Protein AF-0000000073392911 (afdb_homodimer)

Nearest PDB structures (foldseek):
  5hsm-assembly1_A-2  TM=7.368E-01  e=5.075E-03  Mycobacterium tuberculosis H37Rv
  8tji-assembly1_A  TM=3.023E-01  e=5.542E-05  uncultured bacterium
  8eju-assembly1_A  TM=2.745E-01  e=2.847E-04  Pseudomonas putida KT2440
  8bif-assembly2_C  TM=3.156E-01  e=2.470E-03  Photorhabdus laumondii subsp. laumondii TTO1
  8bif-assembly2_D-2  TM=3.054E-01  e=4.452E-03  Photorhabdus laumondii subsp. laumondii TTO1

InterPro domains:
  IPR013561 Methanogenesis regulatory protein FilR1, middle domain [PF08350] (137-263)
  IPR036388 Winged helix-like DNA-binding domain superfamily [G3DSA:1.10.10.10] (1-85)
  IPR036390 Winged helix DNA-binding domain superfamily [SSF46785] (24-96)

Secondary structure (DSSP, 8-state):
-HHHHHHHHHHHHHHHHHHHT-HHHHHHHHHTSSS-EEHHHHHHHHT--HHHHHHHHHHHHHTTSEEEETTEEEE-HHHHHHHHHHHHHHHHHHHHHHTHHHHHHB--TTS-HHHHTTGGGGTT-EEEE--SS-TTHHHHHHHHHHTT-SEEEEE--S--HHHHHHHHHHHHTT---EEEEEEETTTHHHHHHSHHHIIIIIT-TTEEEEEESSPP-EEEEE-SS-EEEEEBBTTS-B--SEEEEE-SHHHHHHHHHHHHHHHHHHHH-/-HHHHHHHHHHHHHHHHHHHH-HHHHHHHHHTSSS-EEHHHHHHHHT--HHHHHHHHHHHHHTTSEEEETTEEEE-HHHHHHHHHHHHHHHHHHHHHHTHHHHHHB--TTS-HHHHTTGGGGTT-EEEE--SS-TTHHHHHHHHHHTT-SEEEEE--S--HHHHHHHHHHHHTT---EEEEEEETTTHHHHHHSHHHIIIIIT-TTEEEEEESSPP-EEEEE-SS-EEEEEBBTTS-B--SEEEEE-SHHHHHHHHHHHHHHHHHHHH-

Organism: Methanobrevibacter smithii (strain ATCC 35061 / DSM 861 / OCM 144 / PS) (NCBI:txid420247)

Solvent-accessible surface area (backbone atoms only — not comparable to full-atom values): 27903 Å² total; per-residue (Å²): 109,72,62,57,55,49,51,55,50,53,62,50,37,53,64,53,31,63,49,58,57,33,67,62,47,44,51,51,46,62,67,24,65,87,41,68,38,32,67,66,58,48,29,65,74,65,69,47,59,64,67,60,53,50,50,41,50,50,54,34,36,75,69,51,26,32,43,73,59,91,69,27,36,32,55,30,41,49,24,45,48,50,44,51,40,49,50,46,48,40,36,28,48,47,22,46,59,75,41,38,67,63,46,48,56,26,49,59,84,71,53,54,66,72,54,58,62,43,39,36,38,36,52,75,44,44,73,40,63,34,40,94,90,38,66,53,44,22,53,50,51,49,54,64,68,55,69,80,30,44,41,41,40,33,33,47,47,62,84,47,66,71,61,51,51,54,53,45,48,34,42,73,69,66,44,36,63,35,38,38,38,38,35,17,65,85,38,50,60,60,43,57,68,35,66,69,44,25,56,63,42,71,68,24,90,50,34,45,75,44,76,27,82,62,83,51,61,45,37,36,38,37,44,82,62,29,20,37,40,29,43,21,29,71,87,66,48,77,40,72,42,44,33,37,36,16,64,45,73,47,21,35,51,47,45,50,51,53,51,50,50,60,60,53,56,49,72,74,105,111,73,62,54,55,49,50,55,49,53,61,48,36,55,65,52,32,64,48,58,56,33,68,62,46,44,50,51,46,62,67,24,65,89,40,69,41,32,68,66,58,48,28,66,73,65,69,46,58,64,67,60,52,50,51,39,48,50,53,35,35,75,69,53,26,33,44,73,59,92,71,28,34,32,55,31,41,48,23,44,48,50,44,51,40,49,50,47,49,41,36,28,49,48,21,46,58,76,41,38,68,65,46,47,54,26,48,60,84,73,54,55,65,71,54,58,63,42,39,34,38,37,55,73,44,45,74,40,64,34,39,94,92,38,65,52,44,20,54,50,50,50,52,64,68,56,69,82,27,44,42,40,39,35,34,46,46,60,84,47,66,69,62,50,50,54,53,46,49,34,42,73,69,66,44,37,64,36,38,38,37,38,34,18,64,84,38,51,60,58,44,58,67,34,66,68,45,26,56,62,42,70,69,23,92,49,33,46,79,44,76,28,82,61,82,51,58,46,36,36,38,37,45,83,61,29,22,36,40,29,43,22,28,71,86,66,48,76,40,72,40,44,32,38,36,16,66,44,72,46,20,35,51,46,46,49,52,53,50,51,51,60,61,52,57,50,72,75,106

Structure (mmCIF, N/CA/C/O backbone):
data_AF-0000000073392911-model_v1
#
loop_
_entity.id
_entity.type
_entity.pdbx_description
1 polymer 'Predicted transcriptional regulator'
#
loop_
_atom_site.group_PDB
_atom_site.id
_atom_site.type_symbol
_atom_site.label_atom_id
_atom_site.label_alt_id
_atom_site.label_comp_id
_atom_site.label_asym_id
_atom_site.label_entity_id
_atom_site.label_seq_id
_atom_site.pdbx_PDB_ins_code
_atom_site.Cartn_x
_atom_site.Cartn_y
_atom_site.Cartn_z
_atom_site.occupancy
_atom_site.B_iso_or_equiv
_atom_site.auth_seq_id
_atom_site.auth_comp_id
_atom_site.auth_asym_id
_atom_site.auth_atom_id
_atom_site.pdbx_PDB_model_num
ATOM 1 N N . MET A 1 1 ? -11.375 10.391 -20.156 1 33.12 1 MET A N 1
ATOM 2 C CA . MET A 1 1 ? -10.57 9.336 -19.531 1 33.12 1 MET A CA 1
ATOM 3 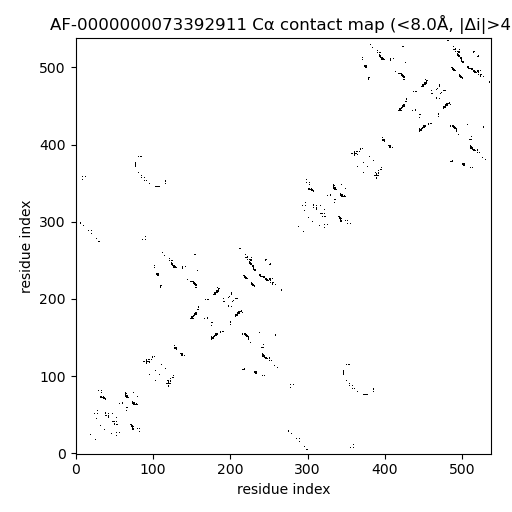C C . MET A 1 1 ? -10.961 9.133 -18.078 1 33.12 1 MET A C 1
ATOM 5 O O . MET A 1 1 ? -11.156 8 -17.641 1 33.12 1 MET A O 1
ATOM 9 N N . ALA A 1 2 ? -11.18 10.367 -17.312 1 42.66 2 ALA A N 1
ATOM 10 C CA . ALA A 1 2 ? -11.633 10.328 -15.93 1 42.66 2 ALA A CA 1
ATOM 11 C C . ALA A 1 2 ? -13.039 9.742 -15.828 1 42.66 2 ALA A C 1
ATOM 13 O O . ALA A 1 2 ? -13.328 8.945 -14.93 1 42.66 2 ALA A O 1
ATOM 14 N N . THR A 1 3 ? -13.812 10 -16.828 1 46.5 3 THR A N 1
ATOM 15 C CA . THR A 1 3 ? -15.203 9.562 -16.844 1 46.5 3 THR A CA 1
ATOM 16 C C . THR A 1 3 ? -15.289 8.047 -17 1 46.5 3 THR A C 1
ATOM 18 O O . THR A 1 3 ? -16.094 7.395 -16.328 1 46.5 3 THR A O 1
ATOM 21 N N . LYS A 1 4 ? -14.562 7.477 -17.938 1 48.09 4 LYS A N 1
ATOM 22 C CA . LYS A 1 4 ? -14.57 6.035 -18.156 1 48.09 4 LYS A CA 1
ATOM 23 C C . LYS A 1 4 ? -14.039 5.285 -16.938 1 48.09 4 LYS A C 1
ATOM 25 O O . LYS A 1 4 ? -14.602 4.262 -16.547 1 48.09 4 LYS A O 1
ATOM 30 N N . ILE A 1 5 ? -13.023 5.793 -16.375 1 50.44 5 ILE A N 1
ATOM 31 C CA . ILE A 1 5 ? -12.445 5.191 -15.18 1 50.44 5 ILE A CA 1
ATOM 32 C C . ILE A 1 5 ? -13.477 5.207 -14.055 1 50.44 5 ILE A C 1
ATOM 34 O O . ILE A 1 5 ? -13.617 4.223 -13.328 1 50.44 5 ILE A O 1
ATOM 38 N N . LYS A 1 6 ? -14.258 6.23 -14.219 1 57.25 6 LYS A N 1
ATOM 39 C CA . LYS A 1 6 ? -15.305 6.387 -13.211 1 57.25 6 LYS A CA 1
ATOM 40 C C . LYS A 1 6 ? -16.438 5.383 -13.422 1 57.25 6 LYS A C 1
ATOM 42 O O . LYS A 1 6 ? -16.938 4.789 -12.469 1 57.25 6 LYS A O 1
ATOM 47 N N . ASN A 1 7 ? -16.734 5.074 -14.695 1 57.34 7 ASN A N 1
ATOM 48 C CA . ASN A 1 7 ? -17.797 4.113 -14.992 1 57.34 7 ASN A CA 1
ATOM 49 C C . ASN A 1 7 ? -17.359 2.682 -14.703 1 57.34 7 ASN A C 1
ATOM 51 O O . ASN A 1 7 ? -18.125 1.884 -14.172 1 57.34 7 ASN A O 1
ATOM 55 N N . ASP A 1 8 ? -16.141 2.391 -15.062 1 62.16 8 ASP A N 1
ATOM 56 C CA . ASP A 1 8 ? -15.594 1.062 -14.797 1 62.16 8 ASP A CA 1
ATOM 57 C C . ASP A 1 8 ? -15.508 0.795 -13.297 1 62.16 8 ASP A C 1
ATOM 59 O O . ASP A 1 8 ? -15.836 -0.3 -12.828 1 62.16 8 ASP A O 1
ATOM 63 N N . LEU A 1 9 ? -15.195 1.855 -12.609 1 65.94 9 LEU A N 1
ATOM 64 C CA . LEU A 1 9 ? -15.109 1.722 -11.156 1 65.94 9 LEU A CA 1
ATOM 65 C C . LEU A 1 9 ? -16.484 1.44 -10.555 1 65.94 9 LEU A C 1
ATOM 67 O O . LEU A 1 9 ? -16.609 0.607 -9.656 1 65.94 9 LEU A O 1
ATOM 71 N N . LYS A 1 10 ? -17.438 1.955 -11.234 1 64.69 10 LYS A N 1
ATOM 72 C CA . LYS A 1 10 ? -18.797 1.815 -10.734 1 64.69 10 LYS A CA 1
ATOM 73 C C . LYS A 1 10 ? -19.312 0.392 -10.93 1 64.69 10 LYS A C 1
ATOM 75 O O . LYS A 1 10 ? -19.969 -0.168 -10.039 1 64.69 10 LYS A O 1
ATOM 80 N N . GLU A 1 11 ? -18.984 -0.206 -12.07 1 67.56 11 GLU A N 1
ATOM 81 C CA . GLU A 1 11 ? -19.406 -1.572 -12.352 1 67.56 11 GLU A CA 1
ATOM 82 C C . GLU A 1 11 ? -18.688 -2.572 -11.453 1 67.56 11 GLU A C 1
ATOM 84 O O . GLU A 1 11 ? -19.312 -3.51 -10.938 1 67.56 11 GLU A O 1
ATOM 89 N N . GLU A 1 12 ? -17.5 -2.309 -11.172 1 69.88 12 GLU A N 1
ATOM 90 C CA . GLU A 1 12 ? -16.719 -3.217 -10.336 1 69.88 12 GLU A CA 1
ATOM 91 C C . GLU A 1 12 ? -17.125 -3.111 -8.867 1 69.88 12 GLU A C 1
ATOM 93 O O . GLU A 1 12 ? -17.109 -4.105 -8.141 1 69.88 12 GLU A O 1
ATOM 98 N N . TYR A 1 13 ? -17.656 -2.004 -8.633 1 73.5 13 TYR A N 1
ATOM 99 C CA . TYR A 1 13 ? -18.078 -1.787 -7.25 1 73.5 13 TYR A CA 1
ATOM 100 C C . TYR A 1 13 ? -19.266 -2.672 -6.895 1 73.5 13 TYR A C 1
ATOM 102 O O . TYR A 1 13 ? -19.391 -3.115 -5.75 1 73.5 13 TYR A O 1
ATOM 110 N N . GLN A 1 14 ? -19.969 -3.068 -7.871 1 73.38 14 GLN A N 1
ATOM 111 C CA . GLN A 1 14 ? -21.141 -3.885 -7.582 1 73.38 14 GLN A CA 1
ATOM 112 C C . GLN A 1 14 ? -20.75 -5.238 -7.004 1 73.38 14 GLN A C 1
ATOM 114 O O . GLN A 1 14 ? -21.406 -5.75 -6.094 1 73.38 14 GLN A O 1
ATOM 119 N N . GLY A 1 15 ? -19.719 -5.789 -7.453 1 70.44 15 GLY A N 1
ATOM 120 C CA . GLY A 1 15 ? -19.234 -7.051 -6.918 1 70.44 15 GLY A CA 1
ATOM 121 C C . GLY A 1 15 ? -18.75 -6.945 -5.484 1 70.44 15 GLY A C 1
ATOM 122 O O . GLY A 1 15 ? -19.078 -7.789 -4.648 1 70.44 15 GLY A O 1
ATOM 123 N N . ILE A 1 16 ? -18.109 -5.902 -5.223 1 75.12 16 ILE A N 1
ATOM 124 C CA . ILE A 1 16 ? -17.562 -5.719 -3.885 1 75.12 16 ILE A CA 1
ATOM 125 C C . ILE A 1 16 ? -18.688 -5.363 -2.912 1 75.12 16 ILE A C 1
ATOM 127 O O . ILE A 1 16 ? -18.672 -5.781 -1.753 1 75.12 16 ILE A O 1
ATOM 131 N N . LYS A 1 17 ? -19.562 -4.711 -3.461 1 77.88 17 LYS A N 1
ATOM 132 C CA . LYS A 1 17 ? -20.688 -4.27 -2.641 1 77.88 17 LYS A CA 1
ATOM 133 C C . LYS A 1 17 ? -21.453 -5.457 -2.066 1 77.88 17 LYS A C 1
ATOM 135 O O . LYS A 1 17 ? -21.844 -5.445 -0.898 1 77.88 17 LYS A O 1
ATOM 140 N N . TYR A 1 18 ? -21.625 -6.422 -2.879 1 76 18 TYR A N 1
ATOM 141 C CA . TYR A 1 18 ? -22.375 -7.602 -2.447 1 76 18 TYR A CA 1
ATOM 142 C C . TYR A 1 18 ? -21.719 -8.242 -1.227 1 76 18 TYR A C 1
ATOM 144 O O . TYR A 1 18 ? -22.406 -8.695 -0.31 1 76 18 TYR A O 1
ATOM 152 N N . ILE A 1 19 ? -20.5 -8.203 -1.227 1 75.44 19 ILE A N 1
ATOM 153 C CA . ILE A 1 19 ? -19.766 -8.852 -0.139 1 75.44 19 ILE A CA 1
ATOM 154 C C . ILE A 1 19 ? -19.766 -7.938 1.086 1 75.44 19 ILE A C 1
ATOM 156 O O . ILE A 1 19 ? -19.984 -8.391 2.209 1 75.44 19 ILE A O 1
ATOM 160 N N . LEU A 1 20 ? -19.594 -6.68 0.823 1 76.69 20 LEU A N 1
ATOM 161 C CA . LEU A 1 20 ? -19.375 -5.75 1.924 1 76.69 20 LEU A CA 1
ATOM 162 C C . LEU A 1 20 ? -20.688 -5.367 2.59 1 76.69 20 LEU A C 1
ATOM 164 O O . LEU A 1 20 ? -20.703 -4.898 3.732 1 76.69 20 LEU A O 1
ATOM 168 N N . THR A 1 21 ? -21.781 -5.695 1.99 1 78.38 21 THR A N 1
ATOM 169 C CA . THR A 1 21 ? -23.062 -5.273 2.523 1 78.38 21 THR A CA 1
ATOM 170 C C . THR A 1 21 ? -23.578 -6.27 3.561 1 78.38 21 THR A C 1
ATOM 172 O O . THR A 1 21 ? -24.422 -5.93 4.391 1 78.38 21 THR A O 1
ATOM 175 N N . SER A 1 22 ? -23.078 -7.465 3.512 1 82.12 22 SER A N 1
ATOM 176 C CA . SER A 1 22 ? -23.516 -8.469 4.473 1 82.12 22 SER A CA 1
ATOM 177 C C . SER A 1 22 ? -22.578 -8.539 5.672 1 82.12 22 SER A C 1
ATOM 179 O O . SER A 1 22 ? -21.406 -8.906 5.523 1 82.12 22 SER A O 1
ATOM 181 N N . THR A 1 23 ? -23.156 -8.273 6.824 1 83.94 23 THR A N 1
ATOM 182 C CA . THR A 1 23 ? -22.391 -8.383 8.055 1 83.94 23 THR A CA 1
ATOM 183 C C . THR A 1 23 ? -21.953 -9.828 8.305 1 83.94 23 THR A C 1
ATOM 185 O O . THR A 1 23 ? -20.828 -10.078 8.734 1 83.94 23 THR A O 1
ATOM 188 N N . MET A 1 24 ? -22.875 -10.68 7.945 1 87.69 24 MET A N 1
ATOM 189 C CA . MET A 1 24 ? -22.594 -12.094 8.18 1 87.69 24 MET A CA 1
ATOM 190 C C . MET A 1 24 ? -21.469 -12.578 7.285 1 87.69 24 MET A C 1
ATOM 192 O O . MET A 1 24 ? -20.516 -13.219 7.762 1 87.69 24 MET A O 1
ATOM 196 N N . ARG A 1 25 ? -21.469 -12.305 6.016 1 89.69 25 ARG A N 1
ATOM 197 C CA . ARG A 1 25 ? -20.422 -12.719 5.086 1 89.69 25 ARG A CA 1
ATOM 198 C C . ARG A 1 25 ? -19.062 -12.164 5.504 1 89.69 25 ARG A C 1
ATOM 200 O O . ARG A 1 25 ? -18.062 -12.875 5.496 1 89.69 25 ARG A O 1
ATOM 207 N N . THR A 1 26 ? -19.125 -10.961 5.922 1 88.75 26 THR A N 1
ATOM 208 C CA . THR A 1 26 ? -17.891 -10.312 6.328 1 88.75 26 THR A CA 1
ATOM 209 C C . THR A 1 26 ? -17.328 -10.961 7.59 1 88.75 26 THR A C 1
ATOM 211 O O . THR A 1 26 ? -16.125 -11.242 7.664 1 88.75 26 THR A O 1
ATOM 214 N N . LYS A 1 27 ? -18.203 -11.211 8.539 1 90.38 27 LYS A N 1
ATOM 215 C CA . LYS A 1 27 ? -17.766 -11.828 9.781 1 90.38 27 LYS A CA 1
ATOM 216 C C . LYS A 1 27 ? -17.188 -13.219 9.531 1 90.38 27 LYS A C 1
ATOM 218 O O . LYS A 1 27 ? -16.203 -13.617 10.148 1 90.38 27 LYS A O 1
ATOM 223 N N . LEU A 1 28 ? -17.797 -13.922 8.648 1 94.56 28 LEU A N 1
ATOM 224 C CA . LEU A 1 28 ? -17.344 -15.266 8.32 1 94.56 28 LEU A CA 1
ATOM 225 C C . LEU A 1 28 ? -15.945 -15.219 7.688 1 94.56 28 LEU A C 1
ATOM 227 O O . LEU A 1 28 ? -15.062 -15.977 8.078 1 94.56 28 LEU A O 1
ATOM 231 N N . LEU A 1 29 ? -15.773 -14.305 6.738 1 93.75 29 LEU A N 1
ATOM 232 C CA . LEU A 1 29 ? -14.484 -14.156 6.074 1 93.75 29 LEU A CA 1
ATOM 233 C C . LEU A 1 29 ? -13.391 -13.812 7.078 1 93.75 29 LEU A C 1
ATOM 235 O O . LEU A 1 29 ? -12.32 -14.422 7.062 1 93.75 29 LEU A O 1
ATOM 239 N N . LEU A 1 30 ? -13.719 -12.93 7.973 1 92.12 30 LEU A N 1
ATOM 240 C CA . LEU A 1 30 ? -12.75 -12.5 8.969 1 92.12 30 LEU A CA 1
ATOM 241 C C . LEU A 1 30 ? -12.438 -13.625 9.945 1 92.12 30 LEU A C 1
ATOM 243 O O . LEU A 1 30 ? -11.297 -13.781 10.383 1 92.12 30 LEU A O 1
ATOM 247 N N . SER A 1 31 ? -13.453 -14.414 10.273 1 94.19 31 SER A N 1
ATOM 248 C CA . SER A 1 31 ? -13.305 -15.477 11.258 1 94.19 31 SER A CA 1
ATOM 249 C C . SER A 1 31 ? -12.375 -16.578 10.75 1 94.19 31 SER A C 1
ATOM 251 O O . SER A 1 31 ? -11.625 -17.172 11.523 1 94.19 31 SER A O 1
ATOM 253 N N . ILE A 1 32 ? -12.375 -16.812 9.453 1 95.56 32 ILE A N 1
ATOM 254 C CA . ILE A 1 32 ? -11.602 -17.938 8.938 1 95.56 32 ILE A CA 1
ATOM 255 C C . ILE A 1 32 ? -10.398 -17.422 8.156 1 95.56 32 ILE A C 1
ATOM 257 O O . ILE A 1 32 ? -9.797 -18.156 7.367 1 95.56 32 ILE A O 1
ATOM 261 N N . TYR A 1 33 ? -9.977 -16.234 8.336 1 93.5 33 TYR A N 1
ATOM 262 C CA . TYR A 1 33 ? -8.891 -15.586 7.605 1 93.5 33 TYR A CA 1
ATOM 263 C C . TYR A 1 33 ? -7.562 -16.281 7.879 1 93.5 33 TYR A C 1
ATOM 265 O O . TYR A 1 33 ? -6.789 -16.531 6.953 1 93.5 33 TYR A O 1
ATOM 273 N N . ASN A 1 34 ? -7.293 -16.625 9.047 1 89.31 34 ASN A N 1
ATOM 274 C CA . ASN A 1 34 ? -5.984 -17.188 9.375 1 89.31 34 ASN A CA 1
ATOM 275 C C . ASN A 1 34 ? -6.086 -18.641 9.789 1 89.31 34 ASN A C 1
ATOM 277 O O . ASN A 1 34 ? -5.074 -19.297 10.07 1 89.31 34 ASN A O 1
ATOM 281 N N . GLU A 1 35 ? -7.297 -19.156 9.922 1 92.94 35 GLU A N 1
ATOM 282 C CA . GLU A 1 35 ? -7.48 -20.531 10.383 1 92.94 35 GLU A CA 1
ATOM 283 C C . GLU A 1 35 ? -8.789 -21.109 9.859 1 92.94 35 GLU A C 1
ATOM 285 O O . GLU A 1 35 ? -9.797 -20.406 9.758 1 92.94 35 GLU A O 1
ATOM 290 N N . SER A 1 36 ? -8.68 -22.359 9.555 1 95.81 36 SER A N 1
ATOM 291 C CA . SER A 1 36 ? -9.898 -23.062 9.172 1 95.81 36 SER A CA 1
ATOM 292 C C . SER A 1 36 ? -10.773 -23.359 10.391 1 95.81 36 SER A C 1
ATOM 294 O O . SER A 1 36 ? -10.258 -23.594 11.484 1 95.81 36 SER A O 1
ATOM 296 N N . LYS A 1 37 ? -12.086 -23.344 10.195 1 97.44 37 LYS A N 1
ATOM 297 C CA . LYS A 1 37 ? -13.016 -23.609 11.289 1 97.44 37 LYS A CA 1
ATOM 298 C C . LYS A 1 37 ? -14.188 -24.469 10.828 1 97.44 37 LYS A C 1
ATOM 300 O O . LYS A 1 37 ? -14.562 -24.422 9.656 1 97.44 37 LYS A O 1
ATOM 305 N N . ASN A 1 38 ? -14.664 -25.25 11.781 1 97.44 38 ASN A N 1
ATOM 306 C CA . ASN A 1 38 ? -15.875 -26 11.469 1 97.44 38 ASN A CA 1
ATOM 307 C C . ASN A 1 38 ? -17.125 -25.25 11.898 1 97.44 38 ASN A C 1
ATOM 309 O O . ASN A 1 38 ? -17.047 -24.156 12.453 1 97.44 38 ASN A O 1
ATOM 313 N N . LEU A 1 39 ? -18.25 -25.844 11.633 1 96.69 39 LEU A N 1
ATOM 314 C CA . LEU A 1 39 ? -19.531 -25.188 11.875 1 96.69 39 LEU A CA 1
ATOM 315 C C . LEU A 1 39 ? -19.703 -24.875 13.359 1 96.69 39 LEU A C 1
ATOM 317 O O . LEU A 1 39 ? -20.156 -23.781 13.719 1 96.69 39 LEU A O 1
ATOM 321 N N . ASP A 1 40 ? -19.312 -25.734 14.188 1 96.31 40 ASP A N 1
ATOM 322 C CA . ASP A 1 40 ? -19.484 -25.562 15.625 1 96.31 40 ASP A CA 1
ATOM 323 C C . ASP A 1 40 ? -18.625 -24.406 16.125 1 96.31 40 ASP A C 1
ATOM 325 O O . ASP A 1 40 ? -19.078 -23.578 16.922 1 96.31 40 ASP A O 1
ATOM 329 N N . ASP A 1 41 ? -17.391 -24.359 15.68 1 96.5 41 ASP A N 1
ATOM 330 C CA . ASP A 1 41 ? -16.5 -23.266 16.031 1 96.5 41 ASP A CA 1
ATOM 331 C C . ASP A 1 41 ? -17.094 -21.922 15.641 1 96.5 41 ASP A C 1
ATOM 333 O O . ASP A 1 41 ? -17.078 -20.969 16.422 1 96.5 41 ASP A O 1
ATOM 337 N N . LEU A 1 42 ? -17.641 -21.891 14.438 1 96.81 42 LEU A N 1
ATOM 338 C CA . LEU A 1 42 ? -18.188 -20.641 13.898 1 96.81 42 LEU A CA 1
ATOM 339 C C . LEU A 1 42 ? -19.453 -20.234 14.641 1 96.81 42 LEU A C 1
ATOM 341 O O . LEU A 1 42 ? -19.656 -19.047 14.914 1 96.81 42 LEU A O 1
ATOM 345 N N . ARG A 1 43 ? -20.266 -21.203 14.992 1 95.75 43 ARG A N 1
ATOM 346 C CA . ARG A 1 43 ? -21.484 -20.938 15.758 1 95.75 43 ARG A CA 1
ATOM 347 C C . ARG A 1 43 ? -21.156 -20.312 17.109 1 95.75 43 ARG A C 1
ATOM 349 O O . ARG A 1 43 ? -21.797 -19.344 17.531 1 95.75 43 ARG A O 1
ATOM 356 N N . ILE A 1 44 ? -20.188 -20.828 17.75 1 95 44 ILE A N 1
ATOM 357 C CA . ILE A 1 44 ? -19.781 -20.344 19.078 1 95 44 ILE A CA 1
ATOM 358 C C . ILE A 1 44 ? -19.188 -18.953 18.953 1 95 44 ILE A C 1
ATOM 360 O O . ILE A 1 44 ? -19.547 -18.047 19.719 1 95 44 ILE A O 1
ATOM 364 N N . GLU A 1 45 ? -18.328 -18.781 17.969 1 93.44 45 GLU A N 1
ATOM 365 C CA . GLU A 1 45 ? -17.609 -17.516 17.812 1 93.44 45 GLU A CA 1
ATOM 366 C C . GLU A 1 45 ? -18.562 -16.391 17.406 1 93.44 45 GLU A C 1
ATOM 368 O O . GLU A 1 45 ? -18.453 -15.273 17.922 1 93.44 45 GLU A O 1
ATOM 373 N N . LEU A 1 46 ? -19.469 -16.719 16.484 1 93.69 46 LEU A N 1
ATOM 374 C CA . LEU A 1 46 ? -20.297 -15.656 15.906 1 93.69 46 LEU A CA 1
ATOM 375 C C . LEU A 1 46 ? -21.625 -15.539 16.641 1 93.69 46 LEU A C 1
ATOM 377 O O . LEU A 1 46 ? -22.375 -14.578 16.422 1 93.69 46 LEU A O 1
ATOM 381 N N . GLU A 1 47 ? -21.875 -16.453 17.484 1 93.94 47 GLU A N 1
ATOM 382 C CA . GLU A 1 47 ? -23.094 -16.469 18.281 1 93.94 47 GLU A CA 1
ATOM 383 C C . GLU A 1 47 ? -24.328 -16.297 17.391 1 93.94 47 GLU A C 1
ATOM 385 O O . GLU A 1 47 ? -25.172 -15.43 17.641 1 93.94 47 GLU A O 1
ATOM 390 N N . LYS A 1 48 ? -24.391 -17.094 16.375 1 94.81 48 LYS A N 1
ATOM 391 C CA . LYS A 1 48 ? -25.516 -17.141 15.43 1 94.81 48 LYS A CA 1
ATOM 392 C C . LYS A 1 48 ? -25.984 -18.562 15.203 1 94.81 48 LYS A C 1
ATOM 394 O O . LYS A 1 48 ? -25.203 -19.516 15.359 1 94.81 48 LYS A O 1
ATOM 399 N N . PRO A 1 49 ? -27.234 -18.703 14.914 1 95.81 49 PRO A N 1
ATOM 400 C CA . PRO A 1 49 ? -27.734 -20.047 14.625 1 95.81 49 PRO A CA 1
ATOM 401 C C . PRO A 1 49 ? -27.016 -20.703 13.453 1 95.81 49 PRO A C 1
ATOM 403 O O . PRO A 1 49 ? -26.609 -20.016 12.508 1 95.81 49 PRO A O 1
ATOM 406 N N . SER A 1 50 ? -27 -22.062 13.516 1 94.94 50 SER A N 1
ATOM 407 C CA . SER A 1 50 ? -26.297 -22.844 12.5 1 94.94 50 SER A CA 1
ATOM 408 C C . SER A 1 50 ? -26.875 -22.578 11.117 1 94.94 50 SER A C 1
ATOM 410 O O . SER A 1 50 ? -26.125 -22.516 10.133 1 94.94 50 SER A O 1
ATOM 412 N N . ALA A 1 51 ? -28.062 -22.391 11.039 1 95.31 51 ALA A N 1
ATOM 413 C CA . ALA A 1 51 ? -28.703 -22.172 9.75 1 95.31 51 ALA A CA 1
ATOM 414 C C . ALA A 1 51 ? -28.219 -20.891 9.094 1 95.31 51 ALA A C 1
ATOM 416 O O . ALA A 1 51 ? -27.984 -20.859 7.883 1 95.31 51 ALA A O 1
ATOM 417 N N . THR A 1 52 ? -28.094 -19.891 9.867 1 95 52 THR A N 1
ATOM 418 C CA . THR A 1 52 ? -27.609 -18.594 9.391 1 95 52 THR A CA 1
ATOM 419 C C . THR A 1 52 ? -26.156 -18.688 8.93 1 95 52 THR A C 1
ATOM 421 O O . THR A 1 52 ? -25.797 -18.172 7.875 1 95 52 THR A O 1
ATOM 424 N N . ILE A 1 53 ? -25.359 -19.359 9.656 1 96.56 53 ILE A N 1
ATOM 425 C CA . ILE A 1 53 ? -23.938 -19.547 9.336 1 96.56 53 ILE A CA 1
ATOM 426 C C . ILE A 1 53 ? -23.797 -20.344 8.039 1 96.56 53 ILE A C 1
ATOM 428 O O . ILE A 1 53 ? -23.047 -19.953 7.145 1 96.56 53 ILE A O 1
ATOM 432 N N . LEU A 1 54 ? -24.594 -21.375 7.969 1 96.38 54 LEU A N 1
ATOM 433 C CA . LEU A 1 54 ? -24.531 -22.25 6.801 1 96.38 54 LEU A CA 1
ATOM 434 C C . LEU A 1 54 ? -24.953 -21.5 5.539 1 96.38 54 LEU A C 1
ATOM 436 O O . LEU A 1 54 ? -24.391 -21.719 4.465 1 96.38 54 LEU A O 1
ATOM 440 N N . HIS A 1 55 ? -25.922 -20.719 5.707 1 96 55 HIS A N 1
ATOM 441 C CA . HIS A 1 55 ? -26.375 -19.922 4.57 1 96 55 HIS A CA 1
ATOM 442 C C . HIS A 1 55 ? -25.266 -18.984 4.086 1 96 55 HIS A C 1
ATOM 444 O O . HIS A 1 55 ? -25 -18.891 2.883 1 96 55 HIS A O 1
ATOM 450 N N . GLY A 1 56 ? -24.609 -18.297 5.008 1 94.62 56 GLY A N 1
ATOM 451 C CA . GLY A 1 56 ? -23.5 -17.422 4.66 1 94.62 56 GLY A CA 1
ATOM 452 C C . GLY A 1 56 ? -22.344 -18.172 4.012 1 94.62 56 GLY A C 1
ATOM 453 O O . GLY A 1 56 ? -21.781 -17.703 3.021 1 94.62 56 GLY A O 1
ATOM 454 N N . LEU A 1 57 ? -22.078 -19.312 4.543 1 96.56 57 LEU A N 1
ATOM 455 C CA . LEU A 1 57 ? -20.984 -20.125 4.008 1 96.56 57 LEU A CA 1
ATOM 456 C C . LEU A 1 57 ? -21.297 -20.578 2.588 1 96.56 57 LEU A C 1
ATOM 458 O O . LEU A 1 57 ? -20.422 -20.562 1.719 1 96.56 57 LEU A O 1
ATOM 462 N N . LYS A 1 58 ? -22.516 -20.953 2.418 1 96.12 58 LYS A N 1
ATOM 463 C CA . LYS A 1 58 ? -22.922 -21.422 1.094 1 96.12 58 LYS A CA 1
ATOM 464 C C . LYS A 1 58 ? -22.812 -20.297 0.065 1 96.12 58 LYS A C 1
ATOM 466 O O . LYS A 1 58 ? -22.375 -20.516 -1.062 1 96.12 58 LYS A O 1
ATOM 471 N N . GLU A 1 59 ? -23.25 -19.141 0.427 1 93.56 59 GLU A N 1
ATOM 472 C CA . GLU A 1 59 ? -23.141 -17.984 -0.46 1 93.56 59 GLU A CA 1
ATOM 473 C C . GLU A 1 59 ? -21.672 -17.719 -0.825 1 93.56 59 GLU A C 1
ATOM 475 O O . GLU A 1 59 ? -21.359 -17.484 -1.993 1 93.56 59 GLU A O 1
ATOM 480 N N . LEU A 1 60 ? -20.812 -17.75 0.149 1 94.69 60 LEU A N 1
ATOM 481 C CA . LEU A 1 60 ? -19.391 -17.469 -0.062 1 94.69 60 LEU A CA 1
ATOM 482 C C . LEU A 1 60 ? -18.75 -18.578 -0.894 1 94.69 60 LEU A C 1
ATOM 484 O O . LEU A 1 60 ? -17.828 -18.312 -1.672 1 94.69 60 LEU A O 1
ATOM 488 N N . GLU A 1 61 ? -19.25 -19.812 -0.709 1 95.94 61 GLU A N 1
ATOM 489 C CA . GLU A 1 61 ? -18.781 -20.922 -1.536 1 95.94 61 GLU A CA 1
ATOM 490 C C . GLU A 1 61 ? -19.188 -20.734 -2.996 1 95.94 61 GLU A C 1
ATOM 492 O O . GLU A 1 61 ? -18.391 -20.969 -3.902 1 95.94 61 GLU A O 1
ATOM 497 N N . ASN A 1 62 ? -20.422 -20.25 -3.166 1 93.19 62 ASN A N 1
ATOM 498 C CA . ASN A 1 62 ? -20.922 -20.016 -4.516 1 93.19 62 ASN A CA 1
ATOM 499 C C . ASN A 1 62 ? -20.125 -18.922 -5.223 1 93.19 62 ASN A C 1
ATOM 501 O O . ASN A 1 62 ? -19.984 -18.953 -6.449 1 93.19 62 ASN A O 1
ATOM 505 N N . LEU A 1 63 ? -19.562 -18.047 -4.449 1 89.38 63 LEU A N 1
ATOM 506 C CA . LEU A 1 63 ? -18.766 -16.953 -4.996 1 89.38 63 LEU A CA 1
ATOM 507 C C . LEU A 1 63 ? -17.297 -17.328 -5.082 1 89.38 63 LEU A C 1
ATOM 509 O O . LEU A 1 63 ? -16.453 -16.516 -5.461 1 89.38 63 LEU A O 1
ATOM 513 N N . ASN A 1 64 ? -16.938 -18.516 -4.641 1 91.94 64 ASN A N 1
ATOM 514 C CA . ASN A 1 64 ? -15.594 -19.062 -4.691 1 91.94 64 ASN A CA 1
ATOM 515 C C . ASN A 1 64 ? -14.648 -18.312 -3.752 1 91.94 64 ASN A C 1
ATOM 517 O O . ASN A 1 64 ? -13.492 -18.062 -4.094 1 91.94 64 ASN A O 1
ATOM 521 N N . PHE A 1 65 ? -15.172 -17.922 -2.572 1 94.44 65 PHE A N 1
ATOM 522 C CA . PHE A 1 65 ? -14.336 -17.266 -1.573 1 94.44 65 PHE A CA 1
ATOM 523 C C . PHE A 1 65 ? -14.023 -18.219 -0.422 1 94.44 65 PHE A C 1
ATOM 525 O O . PHE A 1 65 ? -13.047 -18.016 0.3 1 94.44 65 PHE A O 1
ATOM 532 N N . VAL A 1 66 ? -14.914 -19.219 -0.277 1 96.62 66 VAL A N 1
ATOM 533 C CA . VAL A 1 66 ? -14.766 -20.203 0.786 1 96.62 66 VAL A CA 1
ATOM 534 C C . VAL A 1 66 ? -14.883 -21.609 0.202 1 96.62 66 VAL A C 1
ATOM 536 O O . VAL A 1 66 ? -15.609 -21.828 -0.768 1 96.62 66 VAL A O 1
ATOM 539 N N . LYS A 1 67 ? -14.172 -22.5 0.75 1 96.81 67 LYS A N 1
ATOM 540 C CA . LYS A 1 67 ? -14.305 -23.922 0.402 1 96.81 67 LYS A CA 1
ATOM 541 C C . LYS A 1 67 ? -14.375 -24.781 1.653 1 96.81 67 LYS A C 1
ATOM 543 O O . LYS A 1 67 ? -13.852 -24.422 2.705 1 96.81 67 LYS A O 1
ATOM 548 N N . LYS A 1 68 ? -15.016 -25.844 1.481 1 96.62 68 LYS A N 1
ATOM 549 C CA . LYS A 1 68 ? -15.133 -26.828 2.561 1 96.62 68 LYS A CA 1
ATOM 550 C C . LYS A 1 68 ? -14.211 -28.016 2.33 1 96.62 68 LYS A C 1
ATOM 552 O O . LYS A 1 68 ? -14.188 -28.594 1.24 1 96.62 68 LYS A O 1
ATOM 557 N N . VAL A 1 69 ? -13.359 -28.281 3.254 1 94.94 69 VAL A N 1
ATOM 558 C CA . VAL A 1 69 ? -12.516 -29.469 3.258 1 94.94 69 VAL A CA 1
ATOM 559 C C . VAL A 1 69 ? -12.867 -30.344 4.461 1 94.94 69 VAL A C 1
ATOM 561 O O . VAL A 1 69 ? -12.531 -30.016 5.598 1 94.94 69 VAL A O 1
ATOM 564 N N . GLN A 1 70 ? -13.516 -31.438 4.152 1 93.69 70 GLN A N 1
ATOM 565 C CA . GLN A 1 70 ? -14.07 -32.312 5.195 1 93.69 70 GLN A CA 1
ATOM 566 C C . GLN A 1 70 ? -15.07 -31.531 6.055 1 93.69 70 GLN A C 1
ATOM 568 O O . GLN A 1 70 ? -16.109 -31.094 5.562 1 93.69 70 GLN A O 1
ATOM 573 N N . LYS A 1 71 ? -14.727 -31.156 7.254 1 94.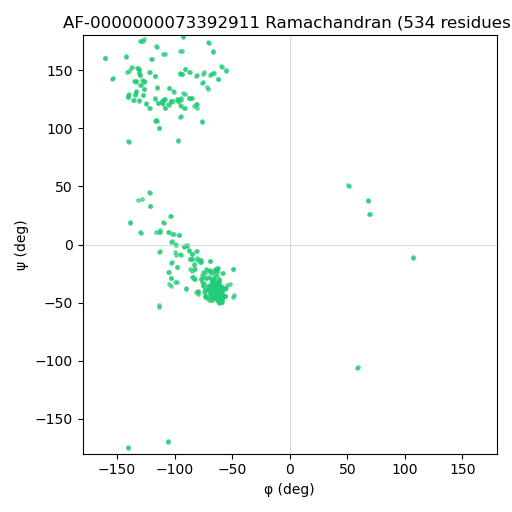62 71 LYS A N 1
ATOM 574 C CA . LYS A 1 71 ? -15.688 -30.469 8.117 1 94.62 71 LYS A CA 1
ATOM 575 C C . LYS A 1 71 ? -15.234 -29.047 8.43 1 94.62 71 LYS A C 1
ATOM 577 O O . LYS A 1 71 ? -15.883 -28.344 9.203 1 94.62 71 LYS A O 1
ATOM 582 N N . TYR A 1 72 ? -14.266 -28.703 7.711 1 97.69 72 TYR A N 1
ATOM 583 C CA . TYR A 1 72 ? -13.711 -27.391 8.016 1 97.69 72 TYR A CA 1
ATOM 584 C C . TYR A 1 72 ? -13.867 -26.438 6.828 1 97.69 72 TYR A C 1
ATOM 586 O O . TYR A 1 72 ? -13.828 -26.875 5.672 1 97.69 72 TYR A O 1
ATOM 594 N N . TYR A 1 73 ? -14.086 -25.25 7.16 1 97.88 73 TYR A N 1
ATOM 595 C CA . TYR A 1 73 ? -14.195 -24.188 6.168 1 97.88 73 TYR A CA 1
ATOM 596 C C . TYR A 1 73 ? -12.945 -23.312 6.152 1 97.88 73 TYR A C 1
ATOM 598 O O . TYR A 1 73 ? -12.398 -22.984 7.207 1 97.88 73 TYR A O 1
ATOM 606 N N . GLN A 1 74 ? -12.492 -23.047 4.93 1 96.94 74 GLN A N 1
ATOM 607 C CA . GLN A 1 74 ? -11.312 -22.203 4.762 1 96.94 74 GLN A CA 1
ATOM 608 C C . GLN A 1 74 ? -11.453 -21.297 3.549 1 96.94 74 GLN A C 1
ATOM 610 O O . GLN A 1 74 ? -12.289 -21.531 2.676 1 96.94 74 GLN A O 1
ATOM 615 N N . LEU A 1 75 ? -10.641 -20.266 3.508 1 96.38 75 LEU A N 1
ATOM 616 C CA . LEU A 1 75 ? -10.68 -19.344 2.383 1 96.38 75 LEU A CA 1
ATOM 617 C C . LEU A 1 75 ? -10.008 -19.953 1.155 1 96.38 75 LEU A C 1
ATOM 619 O O . LEU A 1 75 ? -9 -20.641 1.273 1 96.38 75 LEU A O 1
ATOM 623 N N . THR A 1 76 ? -10.633 -19.719 0.006 1 95.12 76 THR A N 1
ATOM 624 C CA . THR A 1 76 ? -9.891 -19.891 -1.234 1 95.12 76 THR A CA 1
ATOM 625 C C . THR A 1 76 ? -8.836 -18.797 -1.402 1 95.12 76 THR A C 1
ATOM 627 O O . THR A 1 76 ? -8.766 -17.875 -0.6 1 95.12 76 THR A O 1
ATOM 630 N N . SER A 1 77 ? -8.008 -18.922 -2.43 1 94.06 77 SER A N 1
ATOM 631 C CA . SER A 1 77 ? -7.031 -17.875 -2.707 1 94.06 77 SER A CA 1
ATOM 632 C C . SER A 1 77 ? -7.723 -16.547 -2.979 1 94.06 77 SER A C 1
ATOM 634 O O . SER A 1 77 ? -7.281 -15.5 -2.488 1 94.06 77 SER A O 1
ATOM 636 N N . ASN A 1 78 ? -8.82 -16.609 -3.693 1 92.44 78 ASN A N 1
ATOM 637 C CA . ASN A 1 78 ? -9.57 -15.391 -3.967 1 92.44 78 ASN A CA 1
ATOM 638 C C . ASN A 1 78 ? -10.203 -14.82 -2.697 1 92.44 78 ASN A C 1
ATOM 640 O O . ASN A 1 78 ? -10.227 -13.609 -2.5 1 92.44 78 ASN A O 1
ATOM 644 N N . GLY A 1 79 ? -10.688 -15.742 -1.897 1 93.31 79 GLY A N 1
ATOM 645 C CA . GLY A 1 79 ? -11.219 -15.305 -0.615 1 93.31 79 GLY A CA 1
ATOM 646 C C . GLY A 1 79 ? -10.18 -14.656 0.276 1 93.31 79 GLY A C 1
ATOM 647 O O . GLY A 1 79 ? -10.453 -13.664 0.942 1 93.31 79 GLY A O 1
ATOM 648 N N . TYR A 1 80 ? -9.062 -15.258 0.21 1 94.31 80 TYR A N 1
ATOM 649 C CA . TYR A 1 80 ? -7.949 -14.727 0.992 1 94.31 80 TYR A CA 1
ATOM 650 C C . TYR A 1 80 ? -7.562 -13.336 0.517 1 94.31 80 TYR A C 1
ATOM 652 O O . TYR A 1 80 ? -7.375 -12.422 1.329 1 94.31 80 TYR A O 1
ATOM 660 N N . LEU A 1 81 ? -7.465 -13.148 -0.725 1 93.38 81 LEU A N 1
ATOM 661 C CA . LEU A 1 81 ? -7.137 -11.852 -1.302 1 93.38 81 LEU A CA 1
ATOM 662 C C . LEU A 1 81 ? -8.195 -10.82 -0.95 1 93.38 81 LEU A C 1
ATOM 664 O O . LEU A 1 81 ? -7.871 -9.711 -0.522 1 93.38 81 LEU A O 1
ATOM 668 N N . LEU A 1 82 ? -9.414 -11.18 -1.086 1 90.19 82 LEU A N 1
ATOM 669 C CA . LEU A 1 82 ? -10.516 -10.281 -0.761 1 90.19 82 LEU A CA 1
ATOM 670 C C . LEU A 1 82 ? -10.477 -9.875 0.71 1 90.19 82 LEU A C 1
ATOM 672 O O . LEU A 1 82 ? -10.57 -8.695 1.037 1 90.19 82 LEU A O 1
ATOM 676 N N . THR A 1 83 ? -10.336 -10.836 1.522 1 92.38 83 THR A N 1
ATOM 677 C CA . THR A 1 83 ? -10.375 -10.578 2.957 1 92.38 83 THR A CA 1
ATOM 678 C C . THR A 1 83 ? -9.18 -9.727 3.385 1 92.38 83 THR A C 1
ATOM 680 O O . THR A 1 83 ? -9.32 -8.836 4.227 1 92.38 83 THR A O 1
ATOM 683 N N . THR A 1 84 ? -8.047 -10 2.805 1 93.25 84 THR A N 1
ATOM 684 C CA . THR A 1 84 ? -6.859 -9.188 3.07 1 93.25 84 THR A CA 1
ATOM 685 C C . THR A 1 84 ? -7.129 -7.719 2.762 1 93.25 84 THR A C 1
ATOM 687 O O . THR A 1 84 ? -6.801 -6.844 3.562 1 93.25 84 THR A O 1
ATOM 690 N N . ASN A 1 85 ? -7.742 -7.441 1.683 1 90.56 85 ASN A N 1
ATOM 691 C CA . ASN A 1 85 ? -7.996 -6.066 1.264 1 90.56 85 ASN A CA 1
ATOM 692 C C . ASN A 1 85 ? -9.148 -5.445 2.051 1 90.56 85 ASN A C 1
ATOM 694 O O . ASN A 1 85 ? -9.164 -4.234 2.279 1 90.56 85 ASN A O 1
ATOM 698 N N . MET A 1 86 ? -10.07 -6.293 2.461 1 88.06 86 MET A N 1
ATOM 699 C CA . MET A 1 86 ? -11.117 -5.82 3.363 1 88.06 86 MET A CA 1
ATOM 700 C C . MET A 1 86 ? -10.523 -5.379 4.695 1 88.06 86 MET A C 1
ATOM 702 O O . MET A 1 86 ? -10.883 -4.316 5.215 1 88.06 86 MET A O 1
ATOM 706 N N . ILE A 1 87 ? -9.68 -6.199 5.18 1 89.88 87 ILE A N 1
ATOM 707 C CA . ILE A 1 87 ? -9.023 -5.875 6.441 1 89.88 87 ILE A CA 1
ATOM 708 C C . ILE A 1 87 ? -8.242 -4.57 6.305 1 89.88 87 ILE A C 1
ATOM 710 O O . ILE A 1 87 ? -8.297 -3.713 7.188 1 89.88 87 ILE A O 1
ATOM 714 N N . LYS A 1 88 ? -7.586 -4.449 5.227 1 90.56 88 LYS A N 1
ATOM 715 C CA . LYS A 1 88 ? -6.844 -3.215 4.984 1 90.56 88 LYS A CA 1
ATOM 716 C C . LYS A 1 88 ? -7.777 -2.006 4.965 1 90.56 88 LYS A C 1
ATOM 718 O O . LYS A 1 88 ? -7.449 -0.953 5.516 1 90.56 88 LYS A O 1
ATOM 723 N N . LEU A 1 89 ? -8.891 -2.139 4.32 1 88.06 89 LEU A N 1
ATOM 724 C CA . LEU A 1 89 ? -9.867 -1.057 4.281 1 88.06 89 LEU A CA 1
ATOM 725 C C . LEU A 1 89 ? -10.344 -0.7 5.688 1 88.06 89 LEU A C 1
ATOM 727 O O . LEU A 1 89 ? -10.438 0.479 6.031 1 88.06 89 LEU A O 1
ATOM 731 N N . ILE A 1 90 ? -10.617 -1.682 6.418 1 87.69 90 ILE A N 1
ATOM 732 C CA . ILE A 1 90 ? -11.094 -1.479 7.781 1 87.69 90 ILE A CA 1
ATOM 733 C C . ILE A 1 90 ? -10.008 -0.783 8.602 1 87.69 90 ILE A C 1
ATOM 735 O O . ILE A 1 90 ? -10.297 0.16 9.344 1 87.69 90 ILE A O 1
ATOM 739 N N . ASP A 1 91 ? -8.805 -1.249 8.406 1 90.56 91 ASP A N 1
ATOM 740 C CA . ASP A 1 91 ? -7.691 -0.652 9.141 1 90.56 91 ASP A CA 1
ATOM 741 C C . ASP A 1 91 ? -7.473 0.798 8.711 1 90.56 91 ASP A C 1
ATOM 743 O O . ASP A 1 91 ? -7.129 1.647 9.539 1 90.56 91 ASP A O 1
ATOM 747 N N . ASN A 1 92 ? -7.605 1.033 7.434 1 91.75 92 ASN A N 1
ATOM 748 C CA . ASN A 1 92 ? -7.535 2.412 6.961 1 91.75 92 ASN A CA 1
ATOM 749 C C . ASN A 1 92 ? -8.609 3.283 7.609 1 91.75 92 ASN A C 1
ATOM 751 O O . ASN A 1 92 ? -8.336 4.41 8.023 1 91.75 92 ASN A O 1
ATOM 755 N N . TRP A 1 93 ? -9.758 2.783 7.684 1 87.94 93 TRP A N 1
ATOM 756 C CA . TRP A 1 93 ? -10.867 3.496 8.305 1 87.94 93 TRP A CA 1
ATOM 757 C C . TRP A 1 93 ? -10.586 3.771 9.781 1 87.94 93 TRP A C 1
ATOM 759 O O . TRP A 1 93 ? -10.805 4.883 10.258 1 87.94 93 TRP A O 1
ATOM 769 N N . TYR A 1 94 ? -10.125 2.816 10.414 1 90.12 94 TYR A N 1
ATOM 770 C CA . TYR A 1 94 ? -9.797 2.959 11.828 1 90.12 94 TYR A CA 1
ATOM 771 C C . TYR A 1 94 ? -8.75 4.047 12.031 1 90.12 94 TYR A C 1
ATOM 773 O O . TYR A 1 94 ? -8.922 4.93 12.883 1 90.12 94 TYR A O 1
ATOM 781 N N . ALA A 1 95 ? -7.711 3.922 11.242 1 92.75 95 ALA A N 1
ATOM 782 C CA . ALA A 1 95 ? -6.621 4.887 11.367 1 92.75 95 ALA A CA 1
ATOM 783 C C . ALA A 1 95 ? -7.109 6.305 11.094 1 92.75 95 ALA A C 1
ATOM 785 O O . ALA A 1 95 ? -6.711 7.25 11.773 1 92.75 95 ALA A O 1
ATOM 786 N N . THR A 1 96 ? -7.961 6.48 10.125 1 91.75 96 THR A N 1
ATOM 787 C CA . THR A 1 96 ? -8.508 7.781 9.773 1 91.75 96 THR A CA 1
ATOM 788 C C . THR A 1 96 ? -9.422 8.305 10.883 1 91.75 96 THR A C 1
ATOM 790 O O . THR A 1 96 ? -9.297 9.453 11.305 1 91.75 96 THR A O 1
ATOM 793 N N . ASN A 1 97 ? -10.25 7.449 11.391 1 89.44 97 ASN A N 1
ATOM 794 C CA . ASN A 1 97 ? -11.227 7.848 12.398 1 89.44 97 ASN A CA 1
ATOM 795 C C . ASN A 1 97 ? -10.562 8.164 13.727 1 89.44 97 ASN A C 1
ATOM 797 O O . ASN A 1 97 ? -11 9.062 14.445 1 89.44 97 ASN A O 1
ATOM 801 N N . LYS A 1 98 ? -9.617 7.41 14.047 1 92.38 98 LYS A N 1
ATOM 802 C CA . LYS A 1 98 ? -8.906 7.613 15.305 1 92.38 98 LYS A CA 1
ATOM 803 C C . LYS A 1 98 ? -8.352 9.031 15.406 1 92.38 98 LYS A C 1
ATOM 805 O O . LYS A 1 98 ? -8.344 9.625 16.484 1 92.38 98 LYS A O 1
ATOM 810 N N . ASN A 1 99 ? -7.883 9.57 14.297 1 96.12 99 ASN A N 1
ATOM 811 C CA . ASN A 1 99 ? -7.34 10.922 14.242 1 96.12 99 ASN A CA 1
ATOM 812 C C . ASN A 1 99 ? -8.086 11.789 13.227 1 96.12 99 ASN A C 1
ATOM 814 O O . ASN A 1 99 ? -7.461 12.5 12.438 1 96.12 99 ASN A O 1
ATOM 818 N N . GLU A 1 100 ? -9.352 11.68 13.289 1 93.38 100 GLU A N 1
ATOM 819 C CA . GLU A 1 100 ? -10.211 12.32 12.289 1 93.38 100 GLU A CA 1
ATOM 820 C C . GLU A 1 100 ? -10.023 13.836 12.305 1 93.38 100 GLU A C 1
ATOM 822 O O . GLU A 1 100 ? -9.961 14.469 11.242 1 93.38 100 GLU A O 1
ATOM 827 N N . ASP A 1 101 ? -9.906 14.453 13.469 1 94.88 101 ASP A N 1
ATOM 828 C CA . ASP A 1 101 ? -9.766 15.898 13.562 1 94.88 101 ASP A CA 1
ATOM 829 C C . ASP A 1 101 ? -8.461 16.375 12.93 1 94.88 101 ASP A C 1
ATOM 831 O O . ASP A 1 101 ? -8.43 17.391 12.234 1 94.88 101 ASP A O 1
ATOM 835 N N . PHE A 1 102 ? -7.453 15.641 13.172 1 96.88 102 PHE A N 1
ATOM 836 C CA . PHE A 1 102 ? -6.16 15.969 12.578 1 96.88 102 PHE A CA 1
ATOM 837 C C . PHE A 1 102 ? -6.25 15.961 11.062 1 96.88 102 PHE A C 1
ATOM 839 O O . PHE A 1 102 ? -5.848 16.922 10.406 1 96.88 102 PHE A O 1
ATOM 846 N N . TRP A 1 103 ? -6.824 14.883 10.516 1 96.19 103 TRP A N 1
ATOM 847 C CA . TRP A 1 103 ? -6.895 14.75 9.062 1 96.19 103 TRP A CA 1
ATOM 848 C C . TRP A 1 103 ? -7.832 15.789 8.469 1 96.19 103 TRP A C 1
ATOM 850 O O . TRP A 1 103 ? -7.516 16.406 7.445 1 96.19 103 TRP A O 1
ATOM 860 N N . ASN A 1 104 ? -8.844 16.047 9.125 1 94.56 104 ASN A N 1
ATOM 861 C CA . ASN A 1 104 ? -9.867 16.938 8.586 1 94.56 104 ASN A CA 1
ATOM 862 C C . ASN A 1 104 ? -9.398 18.391 8.586 1 94.56 104 ASN A C 1
ATOM 864 O O . ASN A 1 104 ? -9.828 19.188 7.75 1 94.56 104 ASN A O 1
ATOM 868 N N . SER A 1 105 ? -8.57 18.719 9.477 1 94.75 105 SER A N 1
ATOM 869 C CA . SER A 1 105 ? -8.148 20.109 9.617 1 94.75 105 SER A CA 1
ATOM 870 C C . SER A 1 105 ? -6.992 20.438 8.672 1 94.75 105 SER A C 1
ATOM 872 O O . SER A 1 105 ? -6.641 21.609 8.492 1 94.75 105 SER A O 1
ATOM 874 N N . HIS A 1 106 ? -6.465 19.422 8.031 1 96.62 106 HIS A N 1
ATOM 875 C CA . HIS A 1 106 ? -5.234 19.672 7.285 1 96.62 106 HIS A CA 1
ATOM 876 C C . HIS A 1 106 ? -5.418 19.375 5.801 1 96.62 106 HIS A C 1
ATOM 878 O O . HIS A 1 106 ? -6.359 18.688 5.414 1 96.62 106 HIS A O 1
ATOM 884 N N . ASP A 1 107 ? -4.512 19.984 5.074 1 94.12 107 ASP A N 1
ATOM 885 C CA . ASP A 1 107 ? -4.438 19.75 3.633 1 94.12 107 ASP A CA 1
ATOM 886 C C . ASP A 1 107 ? -3.693 18.453 3.32 1 94.12 107 ASP A C 1
ATOM 888 O O . ASP A 1 107 ? -2.502 18.328 3.609 1 94.12 107 ASP A O 1
ATOM 892 N N . LEU A 1 108 ? -4.379 17.547 2.633 1 94.56 108 LEU A N 1
ATOM 893 C CA . LEU A 1 108 ? -3.785 16.234 2.381 1 94.56 108 LEU A CA 1
ATOM 894 C C . LEU A 1 108 ? -3.205 16.156 0.971 1 94.56 108 LEU A C 1
ATOM 896 O O . LEU A 1 108 ? -2.584 15.164 0.601 1 94.56 108 LEU A O 1
ATOM 900 N N . THR A 1 109 ? -3.295 17.172 0.232 1 87.62 109 THR A N 1
ATOM 901 C CA . THR A 1 109 ? -2.932 17.156 -1.181 1 87.62 109 THR A CA 1
ATOM 902 C C . THR A 1 109 ? -1.422 17 -1.348 1 87.62 109 THR A C 1
ATOM 904 O O . THR A 1 109 ? -0.949 16.547 -2.391 1 87.62 109 THR A O 1
ATOM 907 N N . ALA A 1 110 ? -0.713 17.375 -0.307 1 86.25 110 ALA A N 1
ATOM 908 C CA . ALA A 1 110 ? 0.744 17.328 -0.395 1 86.25 110 ALA A CA 1
ATOM 909 C C . ALA A 1 110 ? 1.264 15.93 -0.051 1 86.25 110 ALA A C 1
ATOM 911 O O . ALA A 1 110 ? 2.434 15.625 -0.285 1 86.25 110 ALA A O 1
ATOM 912 N N . ILE A 1 111 ? 0.416 15.086 0.506 1 94.44 111 ILE A N 1
ATOM 913 C CA . ILE A 1 111 ? 0.806 13.727 0.848 1 94.44 111 ILE A CA 1
ATOM 914 C C . ILE A 1 111 ? 0.653 12.82 -0.375 1 94.44 111 ILE A C 1
ATOM 916 O O . ILE A 1 111 ? -0.416 12.773 -0.989 1 94.44 111 ILE A O 1
ATOM 920 N N . PRO A 1 112 ? 1.749 12.125 -0.709 1 93.31 112 PRO A N 1
ATOM 921 C CA . PRO A 1 112 ? 1.665 11.234 -1.873 1 93.31 112 PRO A CA 1
ATOM 922 C C . PRO A 1 112 ? 0.532 10.219 -1.76 1 93.31 112 PRO A C 1
ATOM 924 O O . PRO A 1 112 ? 0.25 9.727 -0.667 1 93.31 112 PRO A O 1
ATOM 927 N N . GLN A 1 113 ? -0.013 9.836 -2.885 1 91.81 113 GLN A N 1
ATOM 928 C CA . GLN A 1 113 ? -1.144 8.914 -2.951 1 91.81 113 GLN A CA 1
ATOM 929 C C . GLN A 1 113 ? -0.807 7.578 -2.293 1 91.81 113 GLN A C 1
ATOM 931 O O . GLN A 1 113 ? -1.646 6.992 -1.607 1 91.81 113 GLN A O 1
ATOM 936 N N . GLU A 1 114 ? 0.381 7.176 -2.469 1 91.81 114 GLU A N 1
ATOM 937 C CA . GLU A 1 114 ? 0.791 5.895 -1.894 1 91.81 114 GLU A CA 1
ATOM 938 C C . GLU A 1 114 ? 0.689 5.918 -0.371 1 91.81 114 GLU A C 1
ATOM 940 O O . GLU A 1 114 ? 0.281 4.93 0.243 1 91.81 114 GLU A O 1
ATOM 945 N N . ASN A 1 115 ? 1.045 7.023 0.17 1 95.62 115 ASN A N 1
ATOM 946 C CA . ASN A 1 115 ? 0.921 7.176 1.616 1 95.62 115 ASN A CA 1
ATOM 947 C C . ASN A 1 115 ? -0.54 7.203 2.055 1 95.62 115 ASN A C 1
ATOM 949 O O . ASN A 1 115 ? -0.908 6.574 3.049 1 95.62 115 ASN A O 1
ATOM 953 N N . LEU A 1 116 ? -1.342 7.863 1.262 1 95.94 116 LEU A N 1
ATOM 954 C CA . LEU A 1 116 ? -2.754 7.992 1.602 1 95.94 116 LEU A CA 1
ATOM 955 C C . LEU A 1 116 ? -3.469 6.648 1.472 1 95.94 116 LEU A C 1
ATOM 957 O O . LEU A 1 116 ? -4.41 6.367 2.217 1 95.94 116 LEU A O 1
ATOM 961 N N . LYS A 1 117 ? -2.99 5.844 0.618 1 94.31 117 LYS A N 1
ATOM 962 C CA . LYS A 1 117 ? -3.545 4.508 0.422 1 94.31 117 LYS A CA 1
ATOM 963 C C . LYS A 1 117 ? -3.098 3.561 1.53 1 94.31 117 LYS A C 1
ATOM 965 O O . LYS A 1 117 ? -3.648 2.469 1.68 1 94.31 117 LYS A O 1
ATOM 970 N N . ASN A 1 118 ? -2.115 3.963 2.305 1 95.38 118 ASN A N 1
ATOM 971 C CA . ASN A 1 118 ? -1.56 3.096 3.338 1 95.38 118 ASN A CA 1
ATOM 972 C C . ASN A 1 118 ? -1.678 3.725 4.723 1 95.38 118 ASN A C 1
ATOM 974 O O . ASN A 1 118 ? -0.797 3.551 5.566 1 95.38 118 ASN A O 1
ATOM 978 N N . ILE A 1 119 ? -2.717 4.461 4.898 1 96 119 ILE A N 1
ATOM 979 C CA . ILE A 1 119 ? -2.936 5.129 6.176 1 96 119 ILE A CA 1
ATOM 980 C C . ILE A 1 119 ? -3.1 4.09 7.281 1 96 119 ILE A C 1
ATOM 982 O O . ILE A 1 119 ? -2.889 4.387 8.461 1 96 119 ILE A O 1
ATOM 986 N N . TYR A 1 120 ? -3.439 2.84 6.879 1 94.12 120 TYR A N 1
ATOM 987 C CA . TYR A 1 120 ? -3.611 1.77 7.855 1 94.12 120 TYR A CA 1
ATOM 988 C C . TYR A 1 120 ? -2.334 1.558 8.664 1 94.12 120 TYR A C 1
ATOM 990 O O . TYR A 1 120 ? -2.383 1.094 9.805 1 94.12 120 TYR A O 1
ATOM 998 N N . LEU A 1 121 ? -1.201 1.909 8.164 1 96.62 121 LEU A N 1
ATOM 999 C CA . LEU A 1 121 ? 0.078 1.775 8.852 1 96.62 121 LEU A CA 1
ATOM 1000 C C . LEU A 1 121 ? 0.167 2.746 10.023 1 96.62 121 LEU A C 1
ATOM 1002 O O . LEU A 1 121 ? 1.03 2.598 10.891 1 96.62 121 LEU A O 1
ATOM 1006 N N . LEU A 1 122 ? -0.757 3.732 10.062 1 97.56 122 LEU A N 1
ATOM 1007 C CA . LEU A 1 122 ? -0.775 4.719 11.133 1 97.56 122 LEU A CA 1
ATOM 1008 C C . LEU A 1 122 ? -1.888 4.418 12.133 1 97.56 122 LEU A C 1
ATOM 1010 O O . LEU A 1 122 ? -2.4 5.324 12.789 1 97.56 122 LEU A O 1
ATOM 1014 N N . LYS A 1 123 ? -2.271 3.227 12.188 1 94.38 123 LYS A N 1
ATOM 1015 C CA . LYS A 1 123 ? -3.367 2.842 13.07 1 94.38 123 LYS A CA 1
ATOM 1016 C C . LYS A 1 123 ? -3.008 3.09 14.531 1 94.38 123 LYS A C 1
ATOM 1018 O O . LYS A 1 123 ? -3.891 3.273 15.375 1 94.38 123 LYS A O 1
ATOM 1023 N N . ASN A 1 124 ? -1.686 3.188 14.859 1 96.56 124 ASN A N 1
ATOM 1024 C CA . ASN A 1 124 ? -1.241 3.41 16.234 1 96.56 124 ASN A CA 1
ATOM 1025 C C . ASN A 1 124 ? -0.816 4.859 16.453 1 96.56 124 ASN A C 1
ATOM 1027 O O . ASN A 1 124 ? -0.377 5.219 17.547 1 96.56 124 ASN A O 1
ATOM 1031 N N . ALA A 1 125 ? -0.949 5.629 15.484 1 98.19 125 ALA A N 1
ATOM 1032 C CA . ALA A 1 125 ? -0.574 7.035 15.602 1 98.19 125 ALA A CA 1
ATOM 1033 C C . ALA A 1 125 ? -1.522 7.777 16.547 1 98.19 125 ALA A C 1
ATOM 1035 O O . ALA A 1 125 ? -2.705 7.441 16.641 1 98.19 125 ALA A O 1
ATOM 1036 N N . GLU A 1 126 ? -0.98 8.703 17.219 1 98.06 126 GLU A N 1
ATOM 1037 C CA . GLU A 1 126 ? -1.748 9.57 18.125 1 98.06 126 GLU A CA 1
ATOM 1038 C C . GLU A 1 126 ? -1.447 11.039 17.859 1 98.06 126 GLU A C 1
ATOM 1040 O O . GLU A 1 126 ? -0.286 11.422 17.703 1 98.06 126 GLU A O 1
ATOM 1045 N N . CYS A 1 127 ? -2.541 11.766 17.875 1 98.19 127 CYS A N 1
ATOM 1046 C CA . CYS A 1 127 ? -2.389 13.203 17.688 1 98.19 127 CYS A CA 1
ATOM 1047 C C . CYS A 1 127 ? -2.314 13.922 19.031 1 98.19 127 CYS A C 1
ATOM 1049 O O . CYS A 1 127 ? -3.162 13.711 19.906 1 98.19 127 CYS A O 1
ATOM 1051 N N . ILE A 1 128 ? -1.289 14.68 19.203 1 98 128 ILE A N 1
ATOM 1052 C CA . ILE A 1 128 ? -1.157 15.555 20.359 1 98 128 ILE A CA 1
ATOM 1053 C C . ILE A 1 128 ? -1.461 17 19.953 1 98 128 ILE A C 1
ATOM 1055 O O . ILE A 1 128 ? -0.854 17.531 19.016 1 98 128 ILE A O 1
ATOM 1059 N N . SER A 1 129 ? -2.416 17.594 20.641 1 96.56 129 SER A N 1
ATOM 1060 C CA . SER A 1 129 ? -2.838 18.953 20.312 1 96.56 129 SER A CA 1
ATOM 1061 C C . SER A 1 129 ? -2.527 19.906 21.469 1 96.56 129 SER A C 1
ATOM 1063 O O . SER A 1 129 ? -2.742 19.578 22.625 1 96.56 129 SER A O 1
ATOM 1065 N N . SER A 1 130 ? -1.984 21.016 21.016 1 95.56 130 SER A N 1
ATOM 1066 C CA . SER A 1 130 ? -1.83 22.094 21.984 1 95.56 130 SER A CA 1
ATOM 1067 C C . SER A 1 130 ? -3.184 22.609 22.453 1 95.56 130 SER A C 1
ATOM 1069 O O . SER A 1 130 ? -4.168 22.531 21.719 1 95.56 130 SER A O 1
ATOM 1071 N N . THR A 1 131 ? -3.191 23.031 23.688 1 92.06 131 THR A N 1
ATOM 1072 C CA . THR A 1 131 ? -4.426 23.562 24.25 1 92.06 131 THR A CA 1
ATOM 1073 C C . THR A 1 131 ? -4.266 25.031 24.609 1 92.06 131 THR A C 1
ATOM 1075 O O . THR A 1 131 ? -3.164 25.578 24.531 1 92.06 131 THR A O 1
ATOM 1078 N N . THR A 1 132 ? -5.363 25.594 24.922 1 91.38 132 THR A N 1
ATOM 1079 C CA . THR A 1 132 ? -5.328 26.984 25.359 1 91.38 132 THR A CA 1
ATOM 1080 C C . THR A 1 132 ? -4.5 27.141 26.625 1 91.38 132 THR A C 1
ATOM 1082 O O . THR A 1 132 ? -3.857 28.172 26.844 1 91.38 132 THR A O 1
ATOM 1085 N N . SER A 1 133 ? -4.551 26.156 27.438 1 92.75 133 SER A N 1
ATOM 1086 C CA . SER A 1 133 ? -3.803 26.203 28.688 1 92.75 133 SER A CA 1
ATOM 1087 C C . SER A 1 133 ? -2.346 25.812 28.469 1 92.75 133 SER A C 1
ATOM 1089 O O . SER A 1 133 ? -1.483 26.141 29.297 1 92.75 133 SER A O 1
ATOM 1091 N N . ASN A 1 134 ? -2.084 25.125 27.422 1 93.19 134 ASN A N 1
ATOM 1092 C CA . ASN A 1 134 ? -0.732 24.688 27.094 1 93.19 134 ASN A CA 1
ATOM 1093 C C . ASN A 1 134 ? -0.466 24.797 25.594 1 93.19 134 ASN A C 1
ATOM 1095 O O . ASN A 1 134 ? -0.493 23.797 24.875 1 93.19 134 ASN A O 1
ATOM 1099 N N . LEU A 1 135 ? -0.013 25.891 25.156 1 91.38 135 LEU A N 1
ATOM 1100 C CA . LEU A 1 135 ? 0.149 26.234 23.75 1 91.38 135 LEU A CA 1
ATOM 1101 C C . LEU A 1 135 ? 1.383 25.562 23.172 1 91.38 135 LEU A C 1
ATOM 1103 O O . LEU A 1 135 ? 1.515 25.438 21.953 1 91.38 135 LEU A O 1
ATOM 1107 N N . SER A 1 136 ? 2.23 25.078 24.078 1 93.81 136 SER A N 1
ATOM 1108 C CA . SER A 1 136 ? 3.486 24.516 23.594 1 93.81 136 SER A CA 1
ATOM 1109 C C . SER A 1 136 ? 3.471 22.984 23.672 1 93.81 136 SER A C 1
ATOM 1111 O O . SER A 1 136 ? 4.508 22.344 23.516 1 93.81 136 SER A O 1
ATOM 1113 N N . LYS A 1 137 ? 2.324 22.453 23.922 1 96.19 137 LYS A N 1
ATOM 1114 C CA . LYS A 1 137 ? 2.23 21.031 24.172 1 96.19 137 LYS A CA 1
ATOM 1115 C C . LYS A 1 137 ? 2.752 20.219 22.984 1 96.19 137 LYS A C 1
ATOM 1117 O O . LYS A 1 137 ? 3.529 19.281 23.141 1 96.19 137 LYS A O 1
ATOM 1122 N N . ALA A 1 138 ? 2.336 20.578 21.812 1 96.75 138 ALA A N 1
ATOM 1123 C CA . ALA A 1 138 ? 2.775 19.875 20.609 1 96.75 138 ALA A CA 1
ATOM 1124 C C . ALA A 1 138 ? 4.289 19.984 20.422 1 96.75 138 ALA A C 1
ATOM 1126 O O . ALA A 1 138 ? 4.969 18.984 20.203 1 96.75 138 ALA A O 1
ATOM 1127 N N . TYR A 1 139 ? 4.789 21.125 20.578 1 96 139 TYR A N 1
ATOM 1128 C CA . TYR A 1 139 ? 6.219 21.375 20.438 1 96 139 TYR A CA 1
ATOM 1129 C C . TYR A 1 139 ? 7.004 20.625 21.5 1 96 139 TYR A C 1
ATOM 1131 O O . TYR A 1 139 ? 8.047 20.031 21.219 1 96 139 TYR A O 1
ATOM 1139 N N . ASN A 1 140 ? 6.504 20.688 22.688 1 96.56 140 ASN A N 1
ATOM 1140 C CA . ASN A 1 140 ? 7.168 19.984 23.781 1 96.56 140 ASN A CA 1
ATOM 1141 C C . ASN A 1 140 ? 7.199 18.469 23.531 1 96.56 140 ASN A C 1
ATOM 1143 O O . ASN A 1 140 ? 8.18 17.812 23.859 1 96.56 140 ASN A O 1
ATOM 1147 N N . SER A 1 141 ? 6.148 18.016 23.016 1 97.19 141 SER A N 1
ATOM 1148 C CA . SER A 1 141 ? 6.109 16.594 22.672 1 97.19 141 SER A CA 1
ATOM 1149 C C . SER A 1 141 ? 7.16 16.25 21.625 1 97.19 141 SER A C 1
ATOM 1151 O O . SER A 1 141 ? 7.809 15.211 21.703 1 97.19 141 SER A O 1
ATOM 1153 N N . TYR A 1 142 ? 7.281 17.109 20.75 1 97.25 142 TYR A N 1
ATOM 1154 C CA . TYR A 1 142 ? 8.297 16.938 19.719 1 97.25 142 TYR A CA 1
ATOM 1155 C C . TYR A 1 142 ? 9.695 16.891 20.328 1 97.25 142 TYR A C 1
ATOM 1157 O O . TYR A 1 142 ? 10.484 16 20.016 1 97.25 142 TYR A O 1
ATOM 1165 N N . THR A 1 143 ? 9.961 17.844 21.141 1 96.75 143 THR A N 1
ATOM 1166 C CA . THR A 1 143 ? 11.281 17.938 21.75 1 96.75 143 THR A CA 1
ATOM 1167 C C . THR A 1 143 ? 11.594 16.703 22.578 1 96.75 143 THR A C 1
ATOM 1169 O O . THR A 1 143 ? 12.734 16.219 22.594 1 96.75 143 THR A O 1
ATOM 1172 N N . LYS A 1 144 ? 10.625 16.234 23.219 1 96.69 144 LYS A N 1
ATOM 1173 C CA . LYS A 1 144 ? 10.805 15.023 24 1 96.69 144 LYS A CA 1
ATOM 1174 C C . LYS A 1 144 ? 11.102 13.828 23.094 1 96.69 144 LYS A C 1
ATOM 1176 O O . LYS A 1 144 ? 11.906 12.961 23.453 1 96.69 144 LYS A O 1
ATOM 1181 N N . LEU A 1 145 ? 10.523 13.773 21.938 1 97.06 145 LEU A N 1
ATOM 1182 C CA . LEU A 1 145 ? 10.68 12.664 21 1 97.06 145 LEU A CA 1
ATOM 1183 C C . LEU A 1 145 ? 12.117 12.578 20.5 1 97.06 145 LEU A C 1
ATOM 1185 O O . LEU A 1 145 ? 12.656 11.484 20.328 1 97.06 145 LEU A O 1
ATOM 1189 N N . ILE A 1 146 ? 12.758 13.742 20.344 1 97.5 146 ILE A N 1
ATOM 1190 C CA . ILE A 1 146 ? 14.031 13.727 19.625 1 97.5 146 ILE A CA 1
ATOM 1191 C C . ILE A 1 146 ? 15.18 13.727 20.641 1 97.5 146 ILE A C 1
ATOM 1193 O O . ILE A 1 146 ? 16.344 13.664 20.25 1 97.5 146 ILE A O 1
ATOM 1197 N N . GLU A 1 147 ? 15.016 13.906 21.906 1 93.94 147 G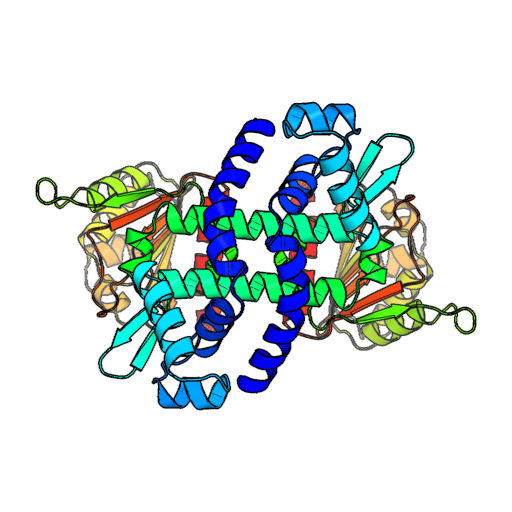LU A N 1
ATOM 1198 C CA . GLU A 1 147 ? 16.016 14.102 22.953 1 93.94 147 GLU A CA 1
ATOM 1199 C C . GLU A 1 147 ? 17.078 13.008 22.906 1 93.94 147 GLU A C 1
ATOM 1201 O O . GLU A 1 147 ? 18.266 13.281 23.125 1 93.94 147 GLU A O 1
ATOM 1206 N N . ASN A 1 148 ? 16.828 11.75 22.547 1 89.62 148 ASN A N 1
ATOM 1207 C CA . ASN A 1 148 ? 17.812 10.672 22.625 1 89.62 148 ASN A CA 1
ATOM 1208 C C . ASN A 1 148 ? 17.875 9.875 21.328 1 89.62 148 ASN A C 1
ATOM 1210 O O . ASN A 1 148 ? 18.188 8.68 21.344 1 89.62 148 ASN A O 1
ATOM 1214 N N . VAL A 1 149 ? 17.75 10.672 20.375 1 96.19 149 VAL A N 1
ATOM 1215 C CA . VAL A 1 149 ? 17.797 9.984 19.094 1 96.19 149 VAL A CA 1
ATOM 1216 C C . VAL A 1 149 ? 19.203 10.016 18.531 1 96.19 149 VAL A C 1
ATOM 1218 O O . VAL A 1 149 ? 19.938 10.992 18.719 1 96.19 149 VAL A O 1
ATOM 1221 N N . GLU A 1 150 ? 19.594 9.039 17.828 1 97.12 150 GLU A N 1
ATOM 1222 C CA . GLU A 1 150 ? 20.938 8.961 17.266 1 97.12 150 GLU A CA 1
ATOM 1223 C C . GLU A 1 150 ? 20.938 9.383 15.797 1 97.12 150 GLU A C 1
ATOM 1225 O O . GLU A 1 150 ? 21.953 9.875 15.289 1 97.12 150 GLU A O 1
ATOM 1230 N N . GLU A 1 151 ? 19.859 9.094 15.172 1 98.12 151 GLU A N 1
ATOM 1231 C CA . GLU A 1 151 ? 19.719 9.453 13.766 1 98.12 151 GLU A CA 1
ATOM 1232 C C . GLU A 1 151 ? 18.359 10.078 13.492 1 98.12 151 GLU A C 1
ATOM 1234 O O . GLU A 1 151 ? 17.344 9.641 14.047 1 98.12 151 GLU A O 1
ATOM 1239 N N . LEU A 1 152 ? 18.406 11.086 12.633 1 98.5 152 LEU A N 1
ATOM 1240 C CA . LEU A 1 152 ? 17.172 11.734 12.25 1 98.5 152 LEU A CA 1
ATOM 1241 C C . LEU A 1 152 ? 17.094 11.922 10.742 1 98.5 152 LEU A C 1
ATOM 1243 O O . LEU A 1 152 ? 18.094 12.219 10.094 1 98.5 152 LEU A O 1
ATOM 1247 N N . LYS A 1 153 ? 15.961 11.711 10.211 1 98.5 153 LYS A N 1
ATOM 1248 C CA . LYS A 1 153 ? 15.57 12.172 8.883 1 98.5 153 LYS A CA 1
ATOM 1249 C C . LYS A 1 153 ? 14.406 13.156 8.969 1 98.5 153 LYS A C 1
ATOM 1251 O O . LYS A 1 153 ? 13.367 12.852 9.562 1 98.5 153 LYS A O 1
ATOM 1256 N N . ILE A 1 154 ? 14.594 14.344 8.383 1 98.38 154 ILE A N 1
ATOM 1257 C CA . ILE A 1 154 ? 13.602 15.398 8.57 1 98.38 154 ILE A CA 1
ATOM 1258 C C . ILE A 1 154 ? 13.266 16.047 7.227 1 98.38 154 ILE A C 1
ATOM 1260 O O . ILE A 1 154 ? 14.156 16.297 6.414 1 98.38 154 ILE A O 1
ATOM 1264 N N . THR A 1 155 ? 11.992 16.172 6.977 1 97.31 155 THR A N 1
ATOM 1265 C CA . THR A 1 155 ? 11.562 17.141 5.965 1 97.31 155 THR A CA 1
ATOM 1266 C C . THR A 1 155 ? 11.141 18.453 6.613 1 97.31 155 THR A C 1
ATOM 1268 O O . THR A 1 155 ? 10.273 18.469 7.496 1 97.31 155 THR A O 1
ATOM 1271 N N . LEU A 1 156 ? 11.75 19.531 6.211 1 96.75 156 LEU A N 1
ATOM 1272 C CA . LEU A 1 156 ? 11.523 20.828 6.832 1 96.75 156 LEU A CA 1
ATOM 1273 C C . LEU A 1 156 ? 10.836 21.797 5.863 1 96.75 156 LEU A C 1
ATOM 1275 O O . LEU A 1 156 ? 11.5 22.438 5.047 1 96.75 156 LEU A O 1
ATOM 1279 N N . PRO A 1 157 ? 9.523 21.938 6.043 1 96.25 157 PRO A N 1
ATOM 1280 C CA . PRO A 1 157 ? 8.773 22.734 5.078 1 96.25 157 PRO A CA 1
ATOM 1281 C C . PRO A 1 157 ? 8.781 24.219 5.418 1 96.25 157 PRO A C 1
ATOM 1283 O O . PRO A 1 157 ? 8.414 25.062 4.582 1 96.25 157 PRO A O 1
ATOM 1286 N N . ILE A 1 158 ? 9.203 24.609 6.609 1 96.38 158 ILE A N 1
ATOM 1287 C CA . ILE A 1 158 ? 9.234 25.984 7.066 1 96.38 158 ILE A CA 1
ATOM 1288 C C . ILE A 1 158 ? 10.539 26.25 7.812 1 96.38 158 ILE A C 1
ATOM 1290 O O . ILE A 1 158 ? 11.156 25.328 8.352 1 96.38 158 ILE A O 1
ATOM 1294 N N . PHE A 1 159 ? 10.906 27.516 7.727 1 96.19 159 PHE A N 1
ATOM 1295 C CA . PHE A 1 159 ? 12.039 27.891 8.578 1 96.19 159 PHE A CA 1
ATOM 1296 C C . PHE A 1 159 ? 11.594 28.031 10.023 1 96.19 159 PHE A C 1
ATOM 1298 O O . PHE A 1 159 ? 10.852 28.953 10.367 1 96.19 159 PHE A O 1
ATOM 1305 N N . SER A 1 160 ? 11.969 27.078 10.734 1 93.25 160 SER A N 1
ATOM 1306 C CA . SER A 1 160 ? 11.648 27.094 12.164 1 93.25 160 SER A CA 1
ATOM 1307 C C . SER A 1 160 ? 12.914 27.172 13.008 1 93.25 160 SER A C 1
ATOM 1309 O O . SER A 1 160 ? 13.555 26.156 13.266 1 93.25 160 SER A O 1
ATOM 1311 N N . GLU A 1 161 ? 13.117 28.312 13.539 1 94.56 161 GLU A N 1
ATOM 1312 C CA . GLU A 1 161 ? 14.328 28.516 14.328 1 94.56 161 GLU A CA 1
ATOM 1313 C C . GLU A 1 161 ? 14.336 27.625 15.57 1 94.56 161 GLU A C 1
ATOM 1315 O O . GLU A 1 161 ? 15.375 27.062 15.93 1 94.56 161 GLU A O 1
ATOM 1320 N N . ASN A 1 162 ? 13.211 27.531 16.203 1 94.56 162 ASN A N 1
ATOM 1321 C CA . ASN A 1 162 ? 13.117 26.734 17.422 1 94.56 162 ASN A CA 1
ATOM 1322 C C . ASN A 1 162 ? 13.469 25.281 17.156 1 94.56 162 ASN A C 1
ATOM 1324 O O . ASN A 1 162 ? 14.234 24.672 17.922 1 94.56 162 ASN A O 1
ATOM 1328 N N . HIS A 1 163 ? 12.945 24.734 16.141 1 95.75 163 HIS A N 1
ATOM 1329 C CA . HIS A 1 163 ? 13.234 23.344 15.805 1 95.75 163 HIS A CA 1
ATOM 1330 C C . HIS A 1 163 ? 14.703 23.156 15.445 1 95.75 163 HIS A C 1
ATOM 1332 O O . HIS A 1 163 ? 15.344 22.203 15.891 1 95.75 163 HIS A O 1
ATOM 1338 N N . LEU A 1 164 ? 15.211 24.094 14.68 1 97.38 164 LEU A N 1
ATOM 1339 C CA . LEU A 1 164 ? 16.594 24 14.234 1 97.38 164 LEU A CA 1
ATOM 1340 C C . LEU A 1 164 ? 17.562 24.141 15.406 1 97.38 164 LEU A C 1
ATOM 1342 O O . LEU A 1 164 ? 18.562 23.438 15.477 1 97.38 164 LEU A O 1
ATOM 1346 N N . ARG A 1 165 ? 17.234 24.969 16.281 1 96.88 165 ARG A N 1
ATOM 1347 C CA . ARG A 1 165 ? 18.078 25.141 17.469 1 96.88 165 ARG A CA 1
ATOM 1348 C C . ARG A 1 165 ? 18.109 23.875 18.297 1 96.88 165 ARG A C 1
ATOM 1350 O O . ARG A 1 165 ? 19.156 23.5 18.812 1 96.88 165 ARG A O 1
ATOM 1357 N N . GLN A 1 166 ? 16.969 23.297 18.453 1 96.62 166 GLN A N 1
ATOM 1358 C CA . GLN A 1 166 ? 16.922 22.031 19.203 1 96.62 166 GLN A CA 1
ATOM 1359 C C . GLN A 1 166 ? 17.781 20.969 18.547 1 96.62 166 GLN A C 1
ATOM 1361 O O . GLN A 1 166 ? 18.484 20.219 19.219 1 96.62 166 GLN A O 1
ATOM 1366 N N . ILE A 1 167 ? 17.734 20.859 17.281 1 97.44 167 ILE A N 1
ATOM 1367 C CA . ILE A 1 167 ? 18.5 19.875 16.516 1 97.44 167 ILE A CA 1
ATOM 1368 C C . ILE A 1 167 ? 20 20.141 16.688 1 97.44 167 ILE A C 1
ATOM 1370 O O . ILE A 1 167 ? 20.781 19.234 16.922 1 97.44 167 ILE A O 1
ATOM 1374 N N . VAL A 1 168 ? 20.328 21.438 16.594 1 97.62 168 VAL A N 1
ATOM 1375 C CA . VAL A 1 168 ? 21.734 21.844 16.75 1 97.62 168 VAL A CA 1
ATOM 1376 C C . VAL A 1 168 ? 22.219 21.469 18.156 1 97.62 168 VAL A C 1
ATOM 1378 O O . VAL A 1 168 ? 23.344 20.984 18.312 1 97.62 168 VAL A O 1
ATOM 1381 N N . GLN A 1 169 ? 21.359 21.688 19.062 1 97.12 169 GLN A N 1
ATOM 1382 C CA . GLN A 1 169 ? 21.719 21.344 20.438 1 97.12 169 GLN A CA 1
ATOM 1383 C C . GLN A 1 169 ? 22.031 19.859 20.562 1 97.12 169 GLN A C 1
ATOM 1385 O O . GLN A 1 169 ? 23 19.484 21.234 1 97.12 169 GLN A O 1
ATOM 1390 N N . LEU A 1 170 ? 21.297 19.031 19.969 1 97.38 170 LEU A N 1
ATOM 1391 C CA . LEU A 1 170 ? 21.516 17.578 20.016 1 97.38 170 LEU A CA 1
ATOM 1392 C C . LEU A 1 170 ? 22.844 17.219 19.359 1 97.38 170 LEU A C 1
ATOM 1394 O O . LEU A 1 170 ? 23.547 16.328 19.844 1 97.38 170 LEU A O 1
ATOM 1398 N N . ILE A 1 171 ? 23.172 17.891 18.281 1 97.06 171 ILE A N 1
ATOM 1399 C CA . ILE A 1 171 ? 24.438 17.672 17.594 1 97.06 171 ILE A CA 1
ATOM 1400 C C . ILE A 1 171 ? 25.609 18.078 18.484 1 97.06 171 ILE A C 1
ATOM 1402 O O . ILE A 1 171 ? 26.578 17.344 18.625 1 97.06 171 ILE A O 1
ATOM 1406 N N . GLN A 1 172 ? 25.422 19.188 19.125 1 96 172 GLN A N 1
ATOM 1407 C CA . GLN A 1 172 ? 26.469 19.719 20 1 96 172 GLN A CA 1
ATOM 1408 C C . GLN A 1 172 ? 26.703 18.797 21.188 1 96 172 GLN A C 1
ATOM 1410 O O . GLN A 1 172 ? 27.844 18.625 21.625 1 96 172 GLN A O 1
ATOM 1415 N N . GLU A 1 173 ? 25.656 18.25 21.609 1 95.5 173 GLU A N 1
ATOM 1416 C CA . GLU A 1 173 ? 25.75 17.344 22.75 1 95.5 173 GLU A CA 1
ATOM 1417 C C . GLU A 1 173 ? 26.203 15.953 22.344 1 95.5 173 GLU A C 1
ATOM 1419 O O . GLU A 1 173 ? 26.328 15.062 23.188 1 95.5 173 GLU A O 1
ATOM 1424 N N . LYS A 1 174 ? 26.359 15.664 21.078 1 94.19 174 LYS A N 1
ATOM 1425 C CA . LYS A 1 174 ? 26.875 14.422 20.5 1 94.19 174 LYS A CA 1
ATOM 1426 C C . LYS A 1 174 ? 25.891 13.281 20.703 1 94.19 174 LYS A C 1
ATOM 1428 O O . LYS A 1 174 ? 26.281 12.133 20.891 1 94.19 174 LYS A O 1
ATOM 1433 N N . THR A 1 175 ? 24.656 13.68 20.812 1 94.75 175 THR A N 1
ATOM 1434 C CA . THR A 1 175 ? 23.625 12.656 20.875 1 94.75 175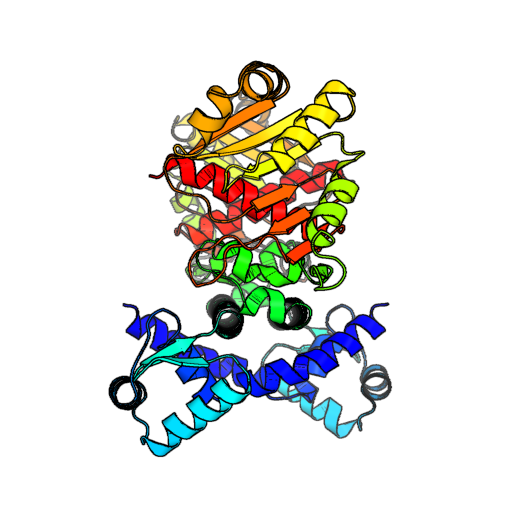 THR A CA 1
ATOM 1435 C C . THR A 1 175 ? 23.109 12.305 19.484 1 94.75 175 THR A C 1
ATOM 1437 O O . THR A 1 175 ? 22.844 11.141 19.188 1 94.75 175 THR A O 1
ATOM 1440 N N . LEU A 1 176 ? 23 13.289 18.672 1 96.81 176 LEU A N 1
ATOM 1441 C CA . LEU A 1 176 ? 22.594 13.086 17.281 1 96.81 176 LEU A CA 1
ATOM 1442 C C . LEU A 1 176 ? 23.828 12.875 16.391 1 96.81 176 LEU A C 1
ATOM 1444 O O . LEU A 1 176 ? 24.609 13.805 16.188 1 96.81 176 LEU A O 1
ATOM 1448 N N . HIS A 1 177 ? 23.922 11.766 15.805 1 96.88 177 HIS A N 1
ATOM 1449 C CA . HIS A 1 177 ? 25.125 11.391 15.086 1 96.88 177 HIS A CA 1
ATOM 1450 C C . HIS A 1 177 ? 24.938 11.531 13.578 1 96.88 177 HIS A C 1
ATOM 1452 O O . HIS A 1 177 ? 25.906 11.695 12.836 1 96.88 177 HIS A O 1
ATOM 1458 N N . LYS A 1 178 ? 23.766 11.375 13.156 1 98.12 178 LYS A N 1
ATOM 1459 C CA . LYS A 1 178 ? 23.484 11.484 11.734 1 98.12 178 LYS A CA 1
ATOM 1460 C C . LYS A 1 178 ? 22.156 12.219 11.492 1 98.12 178 LYS A C 1
ATOM 1462 O O . LYS A 1 178 ? 21.156 11.906 12.117 1 98.12 178 LYS A O 1
ATOM 1467 N N . LEU A 1 179 ? 22.219 13.211 10.641 1 98.38 179 LEU A N 1
ATOM 1468 C CA . LEU A 1 179 ? 21.031 13.961 10.266 1 98.38 179 LEU A CA 1
ATOM 1469 C C . LEU A 1 179 ? 20.906 14.094 8.758 1 98.38 179 LEU A C 1
ATOM 1471 O O . LEU A 1 179 ? 21.875 14.469 8.086 1 98.38 179 LEU A O 1
ATOM 1475 N N . GLU A 1 180 ? 19.828 13.672 8.227 1 98.38 180 GLU A N 1
ATOM 1476 C CA . GLU A 1 180 ? 19.453 14 6.852 1 98.38 180 GLU A CA 1
ATOM 1477 C C . GLU A 1 180 ? 18.25 14.953 6.82 1 98.38 180 GLU A C 1
ATOM 1479 O O . GLU A 1 180 ? 17.188 14.633 7.352 1 98.38 180 GLU A O 1
ATOM 1484 N N . LEU A 1 181 ? 18.469 16.094 6.207 1 97.81 181 LEU A N 1
ATOM 1485 C CA . LEU A 1 181 ? 17.453 17.141 6.188 1 97.81 181 LEU A CA 1
ATOM 1486 C C . LEU A 1 181 ? 17.078 17.5 4.758 1 97.81 181 LEU A C 1
ATOM 1488 O O . LEU A 1 181 ? 17.938 17.891 3.961 1 97.81 181 LEU A O 1
ATOM 1492 N N . ILE A 1 182 ? 15.805 17.266 4.445 1 97.06 182 ILE A N 1
ATOM 1493 C CA . ILE A 1 182 ? 15.281 17.719 3.162 1 97.06 182 ILE A CA 1
ATOM 1494 C C . ILE A 1 182 ? 14.562 19.047 3.342 1 97.06 182 ILE A C 1
ATOM 1496 O O . ILE A 1 182 ? 13.672 19.172 4.184 1 97.06 182 ILE A O 1
ATOM 1500 N N . THR A 1 183 ? 14.945 20.031 2.596 1 96 183 THR A N 1
ATOM 1501 C CA . THR A 1 183 ? 14.266 21.328 2.594 1 96 183 THR A CA 1
ATOM 1502 C C . THR A 1 183 ? 14.188 21.891 1.18 1 96 183 THR A C 1
ATOM 1504 O O . THR A 1 183 ? 14.375 21.172 0.201 1 96 183 THR A O 1
ATOM 1507 N N . HIS A 1 184 ? 13.68 23.109 1.077 1 93.88 184 HIS A N 1
ATOM 1508 C CA . HIS A 1 184 ? 13.516 23.641 -0.269 1 93.88 184 HIS A CA 1
ATOM 1509 C C . HIS A 1 184 ? 14.18 25 -0.403 1 93.88 184 HIS A C 1
ATOM 1511 O O . HIS A 1 184 ? 14.648 25.578 0.586 1 93.88 184 HIS A O 1
ATOM 1517 N N . GLN A 1 185 ? 14.164 25.547 -1.549 1 93.06 185 GLN A N 1
ATOM 1518 C CA . GLN A 1 185 ? 14.992 26.672 -1.969 1 93.06 185 GLN A CA 1
ATOM 1519 C C . GLN A 1 185 ? 14.648 27.938 -1.181 1 93.06 185 GLN A C 1
ATOM 1521 O O . GLN A 1 185 ? 15.484 28.828 -1.028 1 93.06 185 GLN A O 1
ATOM 1526 N N . ASP A 1 186 ? 13.539 28.031 -0.653 1 93.88 186 ASP A N 1
ATOM 1527 C CA . ASP A 1 186 ? 13.133 29.234 0.077 1 93.88 186 ASP A CA 1
ATOM 1528 C C . ASP A 1 186 ? 13.648 29.203 1.514 1 93.88 186 ASP A C 1
ATOM 1530 O O . ASP A 1 186 ? 13.703 30.234 2.18 1 93.88 186 ASP A O 1
ATOM 1534 N N . ILE A 1 187 ? 14.023 28.031 1.923 1 95.88 187 ILE A N 1
ATOM 1535 C CA . ILE A 1 187 ? 14.367 27.859 3.33 1 95.88 187 ILE A CA 1
ATOM 1536 C C . ILE A 1 187 ? 15.891 27.766 3.477 1 95.88 187 ILE A C 1
ATOM 1538 O O . ILE A 1 187 ? 16.453 28.297 4.434 1 95.88 187 ILE A O 1
ATOM 1542 N N . LEU A 1 188 ? 16.516 27.203 2.547 1 95.38 188 LEU A N 1
ATOM 1543 C CA . LEU A 1 188 ? 17.938 26.891 2.645 1 95.38 188 LEU A CA 1
ATOM 1544 C C . LEU A 1 188 ? 18.766 28.172 2.84 1 95.38 188 LEU A C 1
ATOM 1546 O O . LEU A 1 188 ? 19.656 28.203 3.68 1 95.38 188 LEU A O 1
ATOM 1550 N N . PRO A 1 189 ? 18.453 29.266 2.111 1 95.94 189 PRO A N 1
ATOM 1551 C CA . PRO A 1 189 ? 19.234 30.484 2.314 1 95.94 189 PRO A CA 1
ATOM 1552 C C . PRO A 1 189 ? 19.109 31.031 3.732 1 95.94 189 PRO A C 1
ATOM 1554 O O . PRO A 1 189 ? 20.062 31.625 4.258 1 95.94 189 PRO A O 1
ATOM 1557 N N . LEU A 1 190 ? 17.984 30.844 4.344 1 96.5 190 LEU A N 1
ATOM 1558 C CA . LEU A 1 190 ? 17.766 31.312 5.711 1 96.5 190 LEU A CA 1
ATOM 1559 C C . LEU A 1 190 ? 18.625 30.516 6.695 1 96.5 190 LEU A C 1
ATOM 1561 O O . LEU A 1 190 ? 19.156 31.062 7.652 1 96.5 190 LEU A O 1
ATOM 1565 N N . ILE A 1 191 ? 18.75 29.281 6.41 1 96.38 191 ILE A N 1
ATOM 1566 C CA . ILE A 1 191 ? 19.609 28.422 7.227 1 96.38 191 ILE A CA 1
ATOM 1567 C C . ILE A 1 191 ? 21.078 28.844 7.051 1 96.38 191 ILE A C 1
ATOM 1569 O O . ILE A 1 191 ? 21.812 28.969 8.031 1 96.38 191 ILE A O 1
ATOM 1573 N N . HIS A 1 192 ? 21.391 29.125 5.832 1 95.88 192 HIS A N 1
ATOM 1574 C CA . HIS A 1 192 ? 22.766 29.484 5.488 1 95.88 192 HIS A CA 1
ATOM 1575 C C . HIS A 1 192 ? 23.156 30.812 6.129 1 95.88 192 HIS A C 1
ATOM 1577 O O . HIS A 1 192 ? 24.328 31 6.508 1 95.88 192 HIS A O 1
ATOM 1583 N N . ARG A 1 193 ? 22.25 31.672 6.258 1 95.75 193 ARG A N 1
ATOM 1584 C CA . ARG A 1 193 ? 22.516 33.031 6.73 1 95.75 193 ARG A CA 1
ATOM 1585 C C . ARG A 1 193 ? 22.75 33.062 8.234 1 95.75 193 ARG A C 1
ATOM 1587 O O . ARG A 1 193 ? 23.422 33.938 8.75 1 95.75 193 ARG A O 1
ATOM 1594 N N . ASN A 1 194 ? 22.203 32.125 8.922 1 95.69 194 ASN A N 1
ATOM 1595 C CA . ASN A 1 194 ? 22.406 32.062 10.359 1 95.69 194 ASN A CA 1
ATOM 1596 C C . ASN A 1 194 ? 23.719 31.359 10.703 1 95.69 194 ASN A C 1
ATOM 1598 O O . ASN A 1 194 ? 23.922 30.188 10.398 1 95.69 194 ASN A O 1
ATOM 1602 N N . PRO A 1 195 ? 24.609 32.062 11.359 1 96.06 195 PRO A N 1
ATOM 1603 C CA . PRO A 1 195 ? 25.938 31.516 11.609 1 96.06 195 PRO A CA 1
ATOM 1604 C C . PRO A 1 195 ? 25.891 30.203 12.391 1 96.06 195 PRO A C 1
ATOM 1606 O O . PRO A 1 195 ? 26.703 29.297 12.133 1 96.06 195 PRO A O 1
ATOM 1609 N N . LEU A 1 196 ? 25.031 30.156 13.305 1 96.56 196 LEU A N 1
ATOM 1610 C CA . LEU A 1 196 ? 24.906 28.953 14.109 1 96.56 196 LEU A CA 1
ATOM 1611 C C . LEU A 1 196 ? 24.5 27.766 13.242 1 96.56 196 LEU A C 1
ATOM 1613 O O . LEU A 1 196 ? 25.109 26.688 13.328 1 96.56 196 LEU A O 1
ATOM 1617 N N . PHE A 1 197 ? 23.531 27.922 12.438 1 97.69 197 PHE A N 1
ATOM 1618 C CA . PHE A 1 197 ? 23.031 26.844 11.586 1 97.69 197 PHE A CA 1
ATOM 1619 C C . PHE A 1 197 ? 24.031 26.516 10.484 1 97.69 197 PHE A C 1
ATOM 1621 O O . PHE A 1 197 ? 24.188 25.359 10.109 1 97.69 197 PHE A O 1
ATOM 1628 N N . LYS A 1 198 ? 24.703 27.516 9.984 1 96.75 198 LYS A N 1
ATOM 1629 C CA . LYS A 1 198 ? 25.75 27.281 8.992 1 96.75 198 LYS A CA 1
ATOM 1630 C C . LYS A 1 198 ? 26.844 26.359 9.531 1 96.75 198 LYS A C 1
ATOM 1632 O O . LYS A 1 198 ? 27.234 25.406 8.875 1 96.75 198 LYS A O 1
ATOM 1637 N N . LYS A 1 199 ? 27.234 26.625 10.68 1 97.19 199 LYS A N 1
ATOM 1638 C CA . LYS A 1 199 ? 28.328 25.875 11.312 1 97.19 199 LYS A CA 1
ATOM 1639 C C . LYS A 1 199 ? 27.906 24.453 11.617 1 97.19 199 LYS A C 1
ATOM 1641 O O . LYS A 1 199 ? 28.625 23.5 11.297 1 97.19 199 LYS A O 1
ATOM 1646 N N . TRP A 1 200 ? 26.703 24.25 12.148 1 97.31 200 TRP A N 1
ATOM 1647 C CA . TRP A 1 200 ? 26.375 22.969 12.758 1 97.31 200 TRP A CA 1
ATOM 1648 C C . TRP A 1 200 ? 25.5 22.125 11.828 1 97.31 200 TRP A C 1
ATOM 1650 O O . TRP A 1 200 ? 25.359 20.922 12.023 1 97.31 200 TRP A O 1
ATOM 1660 N N . LEU A 1 201 ? 24.938 22.766 10.812 1 97.56 201 LEU A N 1
ATOM 1661 C CA . LEU A 1 201 ? 24.094 22.016 9.875 1 97.56 201 LEU A CA 1
ATOM 1662 C C . LEU A 1 201 ? 24.75 21.969 8.492 1 97.56 201 LEU A C 1
ATOM 1664 O O . LEU A 1 201 ? 25.094 20.891 8 1 97.56 201 LEU A O 1
ATOM 1668 N N . ILE A 1 202 ? 25.094 23.094 7.945 1 96.62 202 ILE A N 1
ATOM 1669 C CA . ILE A 1 202 ? 25.562 23.188 6.57 1 96.62 202 ILE A CA 1
ATOM 1670 C C . ILE A 1 202 ? 26.969 22.609 6.465 1 96.62 202 ILE A C 1
ATOM 1672 O O . ILE A 1 202 ? 27.25 21.812 5.57 1 96.62 202 ILE A O 1
ATOM 1676 N N . ASN A 1 203 ? 27.828 22.938 7.348 1 95.94 203 ASN A N 1
ATOM 1677 C CA . ASN A 1 203 ? 29.25 22.578 7.25 1 95.94 203 ASN A CA 1
ATOM 1678 C C . ASN A 1 203 ? 29.547 21.312 8.047 1 95.94 203 ASN A C 1
ATOM 1680 O O . ASN A 1 203 ? 30.719 21 8.281 1 95.94 203 ASN A O 1
ATOM 1684 N N . ASN A 1 204 ? 28.641 20.688 8.516 1 96.44 204 ASN A N 1
ATOM 1685 C CA . ASN A 1 204 ? 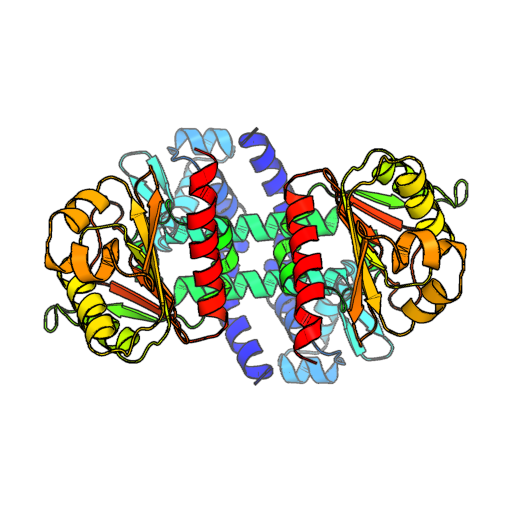28.828 19.484 9.328 1 96.44 204 ASN A CA 1
ATOM 1686 C C . ASN A 1 204 ? 28.812 18.219 8.484 1 96.44 204 ASN A C 1
ATOM 1688 O O . ASN A 1 204 ? 27.844 17.969 7.77 1 96.44 204 ASN A O 1
ATOM 1692 N N . GLU A 1 205 ? 29.766 17.359 8.609 1 95.06 205 GLU A N 1
ATOM 1693 C CA . GLU A 1 205 ? 29.922 16.172 7.777 1 95.06 205 GLU A CA 1
ATOM 1694 C C . GLU A 1 205 ? 28.875 15.117 8.117 1 95.06 205 GLU A C 1
ATOM 1696 O O . GLU A 1 205 ? 28.594 14.234 7.301 1 95.06 205 GLU A O 1
ATOM 1701 N N . ASN A 1 206 ? 28.328 15.227 9.305 1 96.44 206 ASN A N 1
ATOM 1702 C CA . ASN A 1 206 ? 27.344 14.242 9.727 1 96.44 206 ASN A CA 1
ATOM 1703 C C . ASN A 1 206 ? 25.922 14.664 9.32 1 96.44 206 ASN A C 1
ATOM 1705 O O . ASN A 1 206 ? 24.953 13.961 9.617 1 96.44 206 ASN A O 1
ATOM 1709 N N . VAL A 1 207 ? 25.875 15.797 8.703 1 98.06 207 VAL A N 1
ATOM 1710 C CA . VAL A 1 207 ? 24.594 16.328 8.289 1 98.06 207 VAL A CA 1
ATOM 1711 C C . VAL A 1 207 ? 24.516 16.375 6.762 1 98.06 207 VAL A C 1
ATOM 1713 O O . VAL A 1 207 ? 25.406 16.938 6.109 1 98.06 207 VAL A O 1
ATOM 1716 N N . LYS A 1 208 ? 23.547 15.711 6.266 1 97.81 208 LYS A N 1
ATOM 1717 C CA . LYS A 1 208 ? 23.266 15.781 4.836 1 97.81 208 LYS A CA 1
ATOM 1718 C C . LYS A 1 208 ? 22.031 16.625 4.559 1 97.81 208 LYS A C 1
ATOM 1720 O O . LYS A 1 208 ? 20.938 16.312 5.023 1 97.81 208 LYS A O 1
ATOM 1725 N N . ILE A 1 209 ? 22.203 17.688 3.785 1 96.81 209 ILE A N 1
ATOM 1726 C CA . ILE A 1 209 ? 21.078 18.562 3.455 1 96.81 209 ILE A CA 1
ATOM 1727 C C . ILE A 1 209 ? 20.734 18.422 1.975 1 96.81 209 ILE A C 1
ATOM 1729 O O . ILE A 1 209 ? 21.609 18.547 1.113 1 96.81 209 ILE A O 1
ATOM 1733 N N . ILE A 1 210 ? 19.531 18.094 1.724 1 95.75 210 ILE A N 1
ATOM 1734 C CA . ILE A 1 210 ? 19 17.984 0.367 1 95.75 210 ILE A CA 1
ATOM 1735 C C . ILE A 1 210 ? 18.031 19.125 0.097 1 95.75 210 ILE A C 1
ATOM 1737 O O . ILE A 1 210 ? 17.078 19.328 0.851 1 95.75 210 ILE A O 1
ATOM 1741 N N . CYS A 1 211 ? 18.281 19.859 -0.933 1 94.94 211 CYS A N 1
ATOM 1742 C CA . CYS A 1 211 ? 17.422 20.984 -1.284 1 94.94 211 CYS A CA 1
ATOM 1743 C C . CYS A 1 211 ? 16.609 20.672 -2.537 1 94.94 211 CYS A C 1
ATOM 1745 O O . CYS A 1 211 ? 17.172 20.344 -3.58 1 94.94 211 CYS A O 1
ATOM 1747 N N . ILE A 1 212 ? 15.344 20.812 -2.393 1 92.12 212 ILE A N 1
ATOM 1748 C CA . ILE A 1 212 ? 14.5 20.578 -3.561 1 92.12 212 ILE A CA 1
ATOM 1749 C C . ILE A 1 212 ? 13.914 21.906 -4.043 1 92.12 212 ILE A C 1
ATOM 1751 O O . ILE A 1 212 ? 13.914 22.891 -3.309 1 92.12 212 ILE A O 1
ATOM 1755 N N . LYS A 1 213 ? 13.406 21.891 -5.277 1 88.12 213 LYS A N 1
ATOM 1756 C CA . LYS A 1 213 ? 12.945 23.125 -5.906 1 88.12 213 LYS A CA 1
ATOM 1757 C C . LYS A 1 213 ? 11.555 23.516 -5.406 1 88.12 213 LYS A C 1
ATOM 1759 O O . LYS A 1 213 ? 11.312 24.672 -5.062 1 88.12 213 LYS A O 1
ATOM 1764 N N . ASN A 1 214 ? 10.703 22.547 -5.297 1 86.81 214 ASN A N 1
ATOM 1765 C CA . ASN A 1 214 ? 9.312 22.828 -4.953 1 86.81 214 ASN A CA 1
ATOM 1766 C C . ASN A 1 214 ? 9.109 22.891 -3.439 1 86.81 214 ASN A C 1
ATOM 1768 O O . ASN A 1 214 ? 9.805 22.203 -2.688 1 86.81 214 ASN A O 1
ATOM 1772 N N . PRO A 1 215 ? 8.18 23.703 -3.061 1 89 215 PRO A N 1
ATOM 1773 C CA . PRO A 1 215 ? 7.895 23.781 -1.627 1 89 215 PRO A CA 1
ATOM 1774 C C . PRO A 1 215 ? 7.402 22.453 -1.047 1 89 215 PRO A C 1
ATOM 1776 O O . PRO A 1 215 ? 6.68 21.719 -1.718 1 89 215 PRO A O 1
ATOM 1779 N N . LEU A 1 216 ? 7.883 22.266 0.176 1 92.31 216 LEU A N 1
ATOM 1780 C CA . LEU A 1 216 ? 7.414 21.109 0.939 1 92.31 216 LEU A CA 1
ATOM 1781 C C . LEU A 1 216 ? 6.188 21.469 1.769 1 92.31 216 LEU A C 1
ATOM 1783 O O . LEU A 1 216 ? 6.031 22.625 2.191 1 92.31 216 LEU A O 1
ATOM 1787 N N . LYS A 1 217 ? 5.355 20.469 2.006 1 92.25 217 LYS A N 1
ATOM 1788 C CA . LYS A 1 217 ? 4.145 20.75 2.771 1 92.25 217 LYS A CA 1
ATOM 1789 C C . LYS A 1 217 ? 3.975 19.766 3.924 1 92.25 217 LYS A C 1
ATOM 1791 O O . LYS A 1 217 ? 2.9 19.688 4.523 1 92.25 217 LYS A O 1
ATOM 1796 N N . THR A 1 218 ? 4.98 19 4.16 1 96.31 218 THR A N 1
ATOM 1797 C CA . THR A 1 218 ? 4.965 18.078 5.289 1 96.31 218 THR A CA 1
ATOM 1798 C C . THR A 1 218 ? 6.211 18.266 6.152 1 96.31 218 THR A C 1
ATOM 1800 O O . THR A 1 218 ? 7.324 18.359 5.629 1 96.31 218 THR A O 1
ATOM 1803 N N . PHE A 1 219 ? 6 18.438 7.441 1 97.81 219 PHE A N 1
ATOM 1804 C CA . PHE A 1 219 ? 7.078 18.375 8.414 1 97.81 219 PHE A CA 1
ATOM 1805 C C . PHE A 1 219 ? 7.156 16.984 9.055 1 97.81 219 PHE A C 1
ATOM 1807 O O . PHE A 1 219 ? 6.492 16.719 10.055 1 97.81 219 PHE A O 1
ATOM 1814 N N . LEU A 1 220 ? 7.93 16.141 8.406 1 98.38 220 LEU A N 1
ATOM 1815 C CA . LEU A 1 220 ? 8.109 14.758 8.828 1 98.38 220 LEU A CA 1
ATOM 1816 C C . LEU A 1 220 ? 9.43 14.586 9.578 1 98.38 220 LEU A C 1
ATOM 1818 O O . LEU A 1 220 ? 10.461 15.125 9.156 1 98.38 220 LEU A O 1
ATOM 1822 N N . THR A 1 221 ? 9.367 13.961 10.68 1 98.62 221 THR A N 1
ATOM 1823 C CA . THR A 1 221 ? 10.578 13.578 11.398 1 98.62 221 THR A CA 1
ATOM 1824 C C . THR A 1 221 ? 10.594 12.078 11.664 1 98.62 221 THR A C 1
ATOM 1826 O O . THR A 1 221 ? 9.664 11.539 12.273 1 98.62 221 THR A O 1
ATOM 1829 N N . LEU A 1 222 ? 11.609 11.484 11.164 1 98.44 222 LEU A N 1
ATOM 1830 C CA . LEU A 1 222 ? 11.859 10.07 11.438 1 98.44 222 LEU A CA 1
ATOM 1831 C C . LEU A 1 222 ? 13.047 9.898 12.375 1 98.44 222 LEU A C 1
ATOM 1833 O O . LEU A 1 222 ? 14.156 10.352 12.07 1 98.44 222 LEU A O 1
ATOM 1837 N N . GLY A 1 223 ? 12.773 9.352 13.484 1 97.62 223 GLY A N 1
ATOM 1838 C CA . GLY A 1 223 ? 13.836 8.93 14.383 1 97.62 223 GLY A CA 1
ATOM 1839 C C . GLY A 1 223 ? 14.031 7.422 14.406 1 97.62 223 GLY A C 1
ATOM 1840 O O . GLY A 1 223 ? 13.461 6.699 13.594 1 97.62 223 GLY A O 1
ATOM 1841 N N . ASP A 1 224 ? 14.812 6.969 15.336 1 95.25 224 ASP A N 1
ATOM 1842 C CA . ASP A 1 224 ? 15.102 5.543 15.477 1 95.25 224 ASP A CA 1
ATOM 1843 C C . ASP A 1 224 ? 13.852 4.766 15.875 1 95.25 224 ASP A C 1
ATOM 1845 O O . ASP A 1 224 ? 13.672 3.615 15.469 1 95.25 224 ASP A O 1
ATOM 1849 N N . GLU A 1 225 ? 13 5.445 16.562 1 96.69 225 GLU A N 1
ATOM 1850 C CA . GLU A 1 225 ? 11.906 4.672 17.156 1 96.69 225 GLU A CA 1
ATOM 1851 C C . GLU A 1 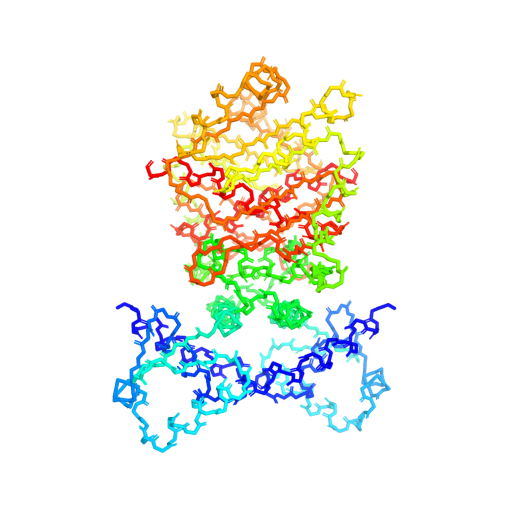225 ? 10.578 5.422 17.031 1 96.69 225 GLU A C 1
ATOM 1853 O O . GLU A 1 225 ? 9.648 5.168 17.797 1 96.69 225 GLU A O 1
ATOM 1858 N N . PHE A 1 226 ? 10.586 6.367 16.109 1 98.12 226 PHE A N 1
ATOM 1859 C CA . PHE A 1 226 ? 9.32 7.086 16.016 1 98.12 226 PHE A CA 1
ATOM 1860 C C . PHE A 1 226 ? 9.211 7.801 14.672 1 98.12 226 PHE A C 1
ATOM 1862 O O . PHE A 1 226 ? 10.211 8 13.984 1 98.12 226 PHE A O 1
ATOM 1869 N N . MET A 1 227 ? 8.031 8.109 14.359 1 98.25 227 MET A N 1
ATOM 1870 C CA . MET A 1 227 ? 7.73 9.078 13.312 1 98.25 227 MET A CA 1
ATOM 1871 C C . MET A 1 227 ? 6.805 10.172 13.828 1 98.25 227 MET A C 1
ATOM 1873 O O . MET A 1 227 ? 5.906 9.906 14.633 1 98.25 227 MET A O 1
ATOM 1877 N N . SER A 1 228 ? 7.039 11.391 13.43 1 98.62 228 SER A N 1
ATOM 1878 C CA . SER A 1 228 ? 6.121 12.484 13.727 1 98.62 228 SER A CA 1
ATOM 1879 C C . SER A 1 228 ? 5.801 13.289 12.469 1 98.62 228 SER A C 1
ATOM 1881 O O . SER A 1 228 ? 6.637 13.398 11.57 1 98.62 228 SER A O 1
ATOM 1883 N N . LEU A 1 229 ? 4.598 13.797 12.453 1 98.5 229 LEU A N 1
ATOM 1884 C CA . LEU A 1 229 ? 4.121 14.492 11.266 1 98.5 229 LEU A CA 1
ATOM 1885 C C . LEU A 1 229 ? 3.307 15.727 11.648 1 98.5 229 LEU A C 1
ATOM 1887 O O . LEU A 1 229 ? 2.428 15.648 12.508 1 98.5 229 LEU A O 1
ATOM 1891 N N . THR A 1 230 ? 3.676 16.812 11.109 1 98 230 THR A N 1
ATOM 1892 C CA . THR A 1 230 ? 2.85 18.016 11.141 1 98 230 THR A CA 1
ATOM 1893 C C . THR A 1 230 ? 2.549 18.5 9.719 1 98 230 THR A C 1
ATOM 1895 O O . THR A 1 230 ? 3.318 18.234 8.797 1 98 230 THR A O 1
ATOM 1898 N N . LEU A 1 231 ? 1.369 19.094 9.609 1 97.81 231 LEU A N 1
ATOM 1899 C CA . LEU A 1 231 ? 0.875 19.438 8.289 1 97.81 231 LEU A CA 1
ATOM 1900 C C . LEU A 1 231 ? 0.431 20.906 8.242 1 97.81 231 LEU A C 1
ATOM 1902 O O . LEU A 1 231 ? 0.554 21.625 9.234 1 97.81 231 LEU A O 1
ATOM 1906 N N . PHE A 1 232 ? 0.075 21.312 7.043 1 97.56 232 PHE A N 1
ATOM 1907 C CA . PHE A 1 232 ? -0.498 22.641 6.828 1 97.56 232 PHE A CA 1
ATOM 1908 C C . PHE A 1 232 ? -2.02 22.578 6.867 1 97.56 232 PHE A C 1
ATOM 1910 O O . PHE A 1 232 ? -2.621 21.578 6.461 1 97.56 232 PHE A O 1
ATOM 1917 N N . PHE A 1 233 ? -2.545 23.688 7.379 1 96 233 PHE A N 1
ATOM 1918 C CA . PHE A 1 233 ? -3.99 23.844 7.262 1 96 233 PHE A CA 1
ATOM 1919 C C . PHE A 1 233 ? -4.406 24 5.805 1 96 233 PHE A C 1
ATOM 1921 O O . PHE A 1 233 ? -3.564 24.25 4.941 1 96 233 PHE A O 1
ATOM 1928 N N . LYS A 1 234 ? -5.691 23.859 5.586 1 90.25 234 LYS A N 1
ATOM 1929 C CA . LYS A 1 234 ? -6.234 23.969 4.234 1 90.25 234 LYS A CA 1
ATOM 1930 C C . LYS A 1 234 ? -6.062 25.375 3.689 1 90.25 234 LYS A C 1
ATOM 1932 O O . LYS A 1 234 ? -5.996 25.578 2.475 1 90.25 234 LYS A O 1
ATOM 1937 N N . ASP A 1 235 ? -5.902 26.297 4.531 1 91.31 235 ASP A N 1
ATOM 1938 C CA . ASP A 1 235 ? -5.758 27.688 4.098 1 91.31 235 ASP A CA 1
ATOM 1939 C C . ASP A 1 235 ? -4.301 28.016 3.787 1 91.31 235 ASP A C 1
ATOM 1941 O O . ASP A 1 235 ? -3.979 29.156 3.428 1 91.31 235 ASP A O 1
ATOM 1945 N N . GLY A 1 236 ? -3.41 27.062 4.043 1 92.44 236 GLY A N 1
ATOM 1946 C CA . GLY A 1 236 ? -2.031 27.234 3.611 1 92.44 236 GLY A CA 1
ATOM 1947 C C . GLY A 1 236 ? -1.082 27.531 4.758 1 92.44 236 GLY A C 1
ATOM 1948 O O . GLY A 1 236 ? 0.138 27.453 4.594 1 92.44 236 GLY A O 1
ATOM 1949 N N . HIS A 1 237 ? -1.632 27.812 5.898 1 95.56 237 HIS A N 1
ATOM 1950 C CA . HIS A 1 237 ? -0.772 28.094 7.043 1 95.56 237 HIS A CA 1
ATOM 1951 C C . HIS A 1 237 ? -0.266 26.812 7.688 1 95.56 237 HIS A C 1
ATOM 1953 O O . HIS A 1 237 ? -1.001 25.812 7.777 1 95.56 237 HIS A O 1
ATOM 1959 N N . TYR A 1 238 ? 0.919 26.906 8.148 1 96.06 238 TYR A N 1
ATOM 1960 C CA . TYR A 1 238 ? 1.514 25.781 8.859 1 96.06 238 TYR A CA 1
ATOM 1961 C C . TYR A 1 238 ? 0.862 25.578 10.219 1 96.06 238 TYR A C 1
ATOM 1963 O O . TYR A 1 238 ? 0.62 26.547 10.945 1 96.06 238 TYR A O 1
ATOM 1971 N N . ASP A 1 239 ? 0.523 24.328 10.57 1 96.56 239 ASP A N 1
ATOM 1972 C CA . ASP A 1 239 ? -0.081 24.031 11.867 1 96.56 239 ASP A CA 1
ATOM 1973 C C . ASP A 1 239 ? 0.98 23.625 12.883 1 96.56 239 ASP A C 1
ATOM 1975 O O . ASP A 1 239 ? 1.478 22.5 12.859 1 96.56 239 ASP A O 1
ATOM 1979 N N . ASP A 1 240 ? 1.227 24.469 13.859 1 94.75 240 ASP A N 1
ATOM 1980 C CA . ASP A 1 240 ? 2.189 24.141 14.906 1 94.75 240 ASP A CA 1
ATOM 1981 C C . ASP A 1 240 ? 1.48 23.703 16.188 1 94.75 240 ASP A C 1
ATOM 1983 O O . ASP A 1 240 ? 2.117 23.531 17.219 1 94.75 240 ASP A O 1
ATOM 1987 N N . SER A 1 241 ? 0.19 23.531 16.047 1 96.56 241 SER A N 1
ATOM 1988 C CA . SER A 1 241 ? -0.584 23.234 17.234 1 96.56 241 SER A CA 1
ATOM 1989 C C . SER A 1 241 ? -0.838 21.734 17.375 1 96.56 241 SER A C 1
ATOM 1991 O O . SER A 1 241 ? -1.232 21.25 18.438 1 96.56 241 SER A O 1
ATOM 1993 N N . GLN A 1 242 ? -0.698 21 16.312 1 97.62 242 GLN A N 1
ATOM 1994 C CA . GLN A 1 242 ? -0.949 19.562 16.359 1 97.62 242 GLN A CA 1
ATOM 1995 C C . GLN A 1 242 ? 0.234 18.797 15.781 1 97.62 242 GLN A C 1
ATOM 1997 O O . GLN A 1 242 ? 0.86 19.219 14.812 1 97.62 242 GLN A O 1
ATOM 2002 N N . ILE A 1 243 ? 0.509 17.688 16.422 1 98.38 243 ILE A N 1
ATOM 2003 C CA . ILE A 1 243 ? 1.559 16.797 15.945 1 98.38 243 ILE A CA 1
ATOM 2004 C C . ILE A 1 243 ? 1.072 15.352 16 1 98.38 243 ILE A C 1
ATOM 2006 O O . ILE A 1 243 ? 0.508 14.922 17.016 1 98.38 243 ILE A O 1
ATOM 2010 N N . LEU A 1 244 ? 1.127 14.633 14.844 1 98.69 244 LEU A N 1
ATOM 2011 C CA . LEU A 1 244 ? 0.819 13.203 14.789 1 98.69 244 LEU A CA 1
ATOM 2012 C C . LEU A 1 244 ? 2.064 12.367 15.078 1 98.69 244 LEU A C 1
ATOM 2014 O O . LEU A 1 244 ? 3.104 12.562 14.438 1 98.69 244 LEU A O 1
ATOM 2018 N N . ILE A 1 245 ? 1.981 11.453 16.062 1 98.81 245 ILE A N 1
ATOM 2019 C CA . ILE A 1 245 ? 3.143 10.68 16.484 1 98.81 245 ILE A CA 1
ATOM 2020 C C . ILE A 1 245 ? 2.816 9.188 16.438 1 98.81 245 ILE A C 1
ATOM 2022 O O . ILE A 1 245 ? 1.729 8.773 16.844 1 98.81 245 ILE A O 1
ATOM 2026 N N . ASP A 1 246 ? 3.672 8.43 15.891 1 98.69 246 ASP A N 1
ATOM 2027 C CA . ASP A 1 246 ? 3.596 6.969 15.898 1 98.69 246 ASP A CA 1
ATOM 2028 C C . ASP A 1 246 ? 4.945 6.352 16.25 1 98.69 246 ASP A C 1
ATOM 2030 O O . ASP A 1 246 ? 5.965 6.672 15.641 1 98.69 246 ASP A O 1
ATOM 2034 N N . LYS A 1 247 ? 4.996 5.426 17.203 1 98 247 LYS A N 1
ATOM 2035 C CA . LYS A 1 247 ? 6.25 4.855 17.688 1 98 247 LYS A CA 1
ATOM 2036 C C . LYS A 1 247 ? 6.363 3.381 17.312 1 98 247 LYS A C 1
ATOM 2038 O O . LYS A 1 247 ? 7.211 2.664 17.859 1 98 247 LYS A O 1
ATOM 2043 N N . THR A 1 248 ? 5.48 2.947 16.469 1 97.56 248 THR A N 1
ATOM 2044 C CA . THR A 1 248 ? 5.488 1.542 16.078 1 97.56 248 THR A CA 1
ATOM 2045 C C . THR A 1 248 ? 6.301 1.341 14.805 1 97.56 248 THR A C 1
ATOM 2047 O O . THR A 1 248 ? 6.625 2.307 14.109 1 97.56 248 THR A O 1
ATOM 2050 N N . HIS A 1 249 ? 6.594 0.083 14.531 1 96.5 249 HIS A N 1
ATOM 2051 C CA . HIS A 1 249 ? 7.285 -0.273 13.297 1 96.5 249 HIS A CA 1
ATOM 2052 C C . HIS A 1 249 ? 6.469 0.125 12.07 1 96.5 249 HIS A C 1
ATOM 2054 O O . HIS A 1 249 ? 7.023 0.577 11.07 1 96.5 249 HIS A O 1
ATOM 2060 N N . GLU A 1 250 ? 5.168 0.011 12.141 1 96 250 GLU A N 1
ATOM 2061 C CA . GLU A 1 250 ? 4.273 0.382 11.047 1 96 250 GLU A CA 1
ATOM 2062 C C . GLU A 1 250 ? 4.316 1.885 10.789 1 96 250 GLU A C 1
ATOM 2064 O O . GLU A 1 250 ? 4.367 2.316 9.633 1 96 250 GLU A O 1
ATOM 2069 N N . GLY A 1 251 ? 4.32 2.607 11.883 1 97.81 251 GLY A N 1
ATOM 2070 C CA . GLY A 1 251 ? 4.441 4.047 11.727 1 97.81 251 GLY A CA 1
ATOM 2071 C C . GLY A 1 251 ? 5.738 4.469 11.062 1 97.81 251 GLY A C 1
ATOM 2072 O O . GLY A 1 251 ? 5.738 5.336 10.188 1 97.81 251 GLY A O 1
ATOM 2073 N N . LEU A 1 252 ? 6.801 3.848 11.469 1 97.94 252 LEU A N 1
ATOM 2074 C CA . LEU A 1 252 ? 8.109 4.137 10.883 1 97.94 252 LEU A CA 1
ATOM 2075 C C . LEU A 1 252 ? 8.133 3.787 9.398 1 97.94 252 LEU A C 1
ATOM 2077 O O . LEU A 1 252 ? 8.703 4.523 8.594 1 97.94 252 LEU A O 1
ATOM 2081 N N . LYS A 1 253 ? 7.492 2.707 9.109 1 95.88 253 LYS A N 1
ATOM 2082 C CA . LYS A 1 253 ? 7.406 2.295 7.711 1 95.88 253 LYS A CA 1
ATOM 2083 C C . LYS A 1 253 ? 6.652 3.33 6.879 1 95.88 253 LYS A C 1
ATOM 2085 O O . LYS A 1 253 ? 7.074 3.664 5.77 1 95.88 253 LYS A O 1
ATOM 2090 N N . TRP A 1 254 ? 5.602 3.826 7.402 1 97.5 254 TRP A N 1
ATOM 2091 C CA . TRP A 1 254 ? 4.816 4.844 6.715 1 97.5 254 TRP A CA 1
ATOM 2092 C C . TRP A 1 254 ? 5.633 6.117 6.512 1 97.5 254 TRP A C 1
ATOM 2094 O O . TRP A 1 254 ? 5.641 6.688 5.418 1 97.5 254 TRP A O 1
ATOM 2104 N N . GLY A 1 255 ? 6.258 6.539 7.555 1 98.19 255 GLY A N 1
ATOM 2105 C CA . GLY A 1 255 ? 7.105 7.719 7.469 1 98.19 255 GLY A CA 1
ATOM 2106 C C . GLY A 1 255 ? 8.242 7.57 6.477 1 98.19 255 GLY A C 1
ATOM 2107 O O . GLY A 1 255 ? 8.547 8.5 5.727 1 98.19 255 GLY A O 1
ATOM 2108 N N . ALA A 1 256 ? 8.875 6.414 6.508 1 97 256 ALA A N 1
ATOM 2109 C CA . ALA A 1 256 ? 9.969 6.148 5.578 1 97 256 ALA A CA 1
ATOM 2110 C C . ALA A 1 256 ? 9.484 6.23 4.129 1 97 256 ALA A C 1
ATOM 2112 O O . ALA A 1 256 ? 10.195 6.75 3.264 1 97 256 ALA A O 1
ATOM 2113 N N . LEU A 1 257 ? 8.32 5.711 3.936 1 94.69 257 LEU A N 1
ATOM 2114 C CA . LEU A 1 257 ? 7.734 5.797 2.604 1 94.69 257 LEU A CA 1
ATOM 2115 C C . LEU A 1 257 ? 7.562 7.25 2.174 1 94.69 257 LEU A C 1
ATOM 2117 O O . LEU A 1 257 ? 7.934 7.617 1.057 1 94.69 257 LEU A O 1
ATOM 2121 N N . LEU A 1 258 ? 7.047 8.055 3.029 1 96.56 258 LEU A N 1
ATOM 2122 C CA . LEU A 1 258 ? 6.836 9.469 2.744 1 96.56 258 LEU A CA 1
ATOM 2123 C C . LEU A 1 258 ? 8.164 10.172 2.488 1 96.56 258 LEU A C 1
ATOM 2125 O O . LEU A 1 258 ? 8.297 10.922 1.519 1 96.56 258 LEU A O 1
ATOM 2129 N N . TYR A 1 259 ? 9.117 9.883 3.291 1 96.81 259 TYR A N 1
ATOM 2130 C CA . TYR A 1 259 ? 10.438 10.5 3.176 1 96.81 259 TYR A CA 1
ATOM 2131 C C . TYR A 1 259 ? 11.078 10.164 1.837 1 96.81 259 TYR A C 1
ATOM 2133 O O . TYR A 1 259 ? 11.578 11.047 1.14 1 96.81 259 TYR A O 1
ATOM 2141 N N . ASN A 1 260 ? 11.039 8.891 1.511 1 93.25 260 ASN A N 1
ATOM 2142 C CA . ASN A 1 260 ? 11.68 8.43 0.284 1 93.25 260 ASN A CA 1
ATOM 2143 C C . ASN A 1 260 ? 11.008 9.008 -0.955 1 93.25 260 ASN A C 1
ATOM 2145 O O . ASN A 1 260 ? 11.68 9.344 -1.932 1 93.25 260 ASN A O 1
ATOM 2149 N N . GLN A 1 261 ? 9.781 9.102 -0.928 1 91.31 261 GLN A N 1
ATOM 2150 C CA . GLN A 1 261 ? 9.062 9.703 -2.047 1 91.31 261 GLN A CA 1
ATOM 2151 C C . GLN A 1 261 ? 9.414 11.18 -2.195 1 91.31 261 GLN A C 1
ATOM 2153 O O . GLN A 1 261 ? 9.523 11.688 -3.314 1 91.31 261 GLN A O 1
ATOM 2158 N N . THR A 1 262 ? 9.523 11.836 -1.052 1 92.06 262 THR A N 1
ATOM 2159 C CA . THR A 1 262 ? 9.906 13.242 -1.074 1 92.06 262 THR A CA 1
ATOM 2160 C C . THR A 1 262 ? 11.305 13.422 -1.651 1 92.06 262 THR A C 1
ATOM 2162 O O . THR A 1 262 ? 11.555 14.352 -2.414 1 92.06 262 THR A O 1
ATOM 2165 N N . LYS A 1 263 ? 12.102 12.453 -1.33 1 89.62 263 LYS A N 1
ATOM 2166 C CA . LYS A 1 263 ? 13.484 12.477 -1.798 1 89.62 263 LYS A CA 1
ATOM 2167 C C . LYS A 1 263 ? 13.562 12.234 -3.303 1 89.62 263 LYS A C 1
ATOM 2169 O O . LYS A 1 263 ? 14.352 12.875 -4 1 89.62 263 LYS A O 1
ATOM 2174 N N . GLU A 1 264 ? 12.719 11.305 -3.848 1 80.19 264 GLU A N 1
ATOM 2175 C CA . GLU A 1 264 ? 12.719 10.961 -5.27 1 80.19 264 GLU A CA 1
ATOM 2176 C C . GLU A 1 264 ? 12.102 12.086 -6.102 1 80.19 264 GLU A C 1
ATOM 2178 O O . GLU A 1 264 ? 12.453 12.258 -7.27 1 80.19 264 GLU A O 1
ATOM 2183 N N . TRP A 1 265 ? 10.992 12.672 -5.703 1 65.94 265 TRP A N 1
ATOM 2184 C CA . TRP A 1 265 ? 10.359 13.766 -6.434 1 65.94 265 TRP A CA 1
ATOM 2185 C C . TRP A 1 265 ? 11.367 14.852 -6.773 1 65.94 265 TRP A C 1
ATOM 2187 O O . TRP A 1 265 ? 11.195 15.586 -7.75 1 65.94 265 TRP A O 1
ATOM 2197 N N . ARG A 1 266 ? 12.453 14.992 -6.148 1 56.44 266 ARG A N 1
ATOM 2198 C CA . ARG A 1 266 ? 13.523 15.93 -6.465 1 56.44 266 ARG A CA 1
ATOM 2199 C C . ARG A 1 266 ? 13.891 15.867 -7.941 1 56.44 266 ARG A C 1
ATOM 2201 O O . ARG A 1 266 ? 14.195 16.891 -8.562 1 56.44 266 ARG A O 1
ATOM 2208 N N . TRP A 1 267 ? 14.016 14.555 -8.469 1 47.38 267 TRP A N 1
ATOM 2209 C CA . TRP A 1 267 ? 14.703 14.359 -9.742 1 47.38 267 TRP A CA 1
ATOM 2210 C C . TRP A 1 267 ? 13.758 14.625 -10.914 1 47.38 267 TRP A C 1
ATOM 2212 O O . TRP A 1 267 ? 14.203 14.766 -12.055 1 47.38 267 TRP A O 1
ATOM 2222 N N . ASN A 1 268 ? 12.539 14.406 -10.75 1 41.75 268 ASN A N 1
ATOM 2223 C CA . ASN A 1 268 ? 11.758 14.531 -11.977 1 41.75 268 ASN A CA 1
ATOM 2224 C C . ASN A 1 268 ? 11.359 15.977 -12.25 1 41.75 268 ASN A C 1
ATOM 2226 O O . ASN A 1 268 ? 10.656 16.266 -13.227 1 41.75 268 ASN A O 1
ATOM 2230 N N . GLN A 1 269 ? 11.203 16.828 -11.352 1 37.28 269 GLN A N 1
ATOM 2231 C CA . GLN A 1 269 ? 11.016 18.156 -11.938 1 37.28 269 GLN A CA 1
ATOM 2232 C C . GLN A 1 269 ? 12.352 18.75 -12.367 1 37.28 269 GLN A C 1
ATOM 2234 O O . GLN A 1 269 ? 13.367 18.594 -11.68 1 37.28 269 GLN A O 1
ATOM 2239 N N . MET B 1 1 ? -5.625 -12.586 21.531 1 33.5 1 MET B N 1
ATOM 2240 C CA . MET B 1 1 ? -5.152 -11.406 20.812 1 33.5 1 MET B CA 1
ATOM 2241 C C . MET B 1 1 ? -5.793 -11.32 19.438 1 33.5 1 MET B C 1
ATOM 2243 O O . MET B 1 1 ? -6.281 -10.258 19.031 1 33.5 1 MET B O 1
ATOM 2247 N N . ALA B 1 2 ? -5.852 -12.578 18.672 1 43.75 2 ALA B N 1
ATOM 2248 C CA . ALA B 1 2 ? -6.496 -12.656 17.375 1 43.75 2 ALA B CA 1
ATOM 2249 C C . ALA B 1 2 ? -7.992 -12.375 17.484 1 43.75 2 ALA B C 1
ATOM 2251 O O . ALA B 1 2 ? -8.562 -11.672 16.641 1 43.75 2 ALA B O 1
ATOM 2252 N N . THR B 1 3 ? -8.531 -12.727 18.578 1 46.53 3 THR B N 1
ATOM 2253 C CA . THR B 1 3 ? -9.969 -12.586 18.797 1 46.53 3 THR B CA 1
ATOM 2254 C C . THR B 1 3 ? -10.344 -11.109 18.969 1 46.53 3 THR B C 1
ATOM 2256 O O . THR B 1 3 ? -11.352 -10.656 18.438 1 46.53 3 THR B O 1
ATOM 2259 N N . LYS B 1 4 ? -9.625 -10.352 19.766 1 47.5 4 LYS B N 1
ATOM 2260 C CA . LYS B 1 4 ? -9.898 -8.938 20 1 47.5 4 LYS B CA 1
ATOM 2261 C C . LYS B 1 4 ? -9.727 -8.125 18.719 1 47.5 4 LYS B C 1
ATOM 2263 O O . LYS B 1 4 ? -10.547 -7.254 18.422 1 47.5 4 LYS B O 1
ATOM 2268 N N . ILE B 1 5 ? -8.734 -8.453 18.047 1 51.09 5 ILE B N 1
ATOM 2269 C CA . ILE B 1 5 ? -8.484 -7.781 16.781 1 51.09 5 ILE B CA 1
ATOM 2270 C C . ILE B 1 5 ? -9.648 -8.031 15.82 1 51.09 5 ILE B C 1
ATOM 2272 O O . ILE B 1 5 ? -10.094 -7.117 15.133 1 51.09 5 ILE B O 1
ATOM 2276 N N . LYS B 1 6 ? -10.156 -9.219 16.094 1 58 6 LYS B N 1
ATOM 2277 C CA . LYS B 1 6 ? -11.281 -9.602 15.242 1 58 6 LYS B CA 1
ATOM 2278 C C . LYS B 1 6 ? -12.547 -8.852 15.641 1 58 6 LYS B C 1
ATOM 2280 O O . LYS B 1 6 ? -13.297 -8.383 14.781 1 58 6 LYS B O 1
ATOM 2285 N N . ASN B 1 7 ? -12.727 -8.602 16.938 1 57.97 7 ASN B N 1
ATOM 2286 C CA . ASN B 1 7 ? -13.906 -7.879 17.406 1 57.97 7 ASN B CA 1
ATOM 2287 C C . ASN B 1 7 ? -13.812 -6.391 17.078 1 57.97 7 ASN B C 1
ATOM 2289 O O . ASN B 1 7 ? -14.805 -5.777 16.672 1 57.97 7 ASN B O 1
ATOM 2293 N N . ASP B 1 8 ? -12.648 -5.852 17.25 1 62.5 8 ASP B N 1
ATOM 2294 C CA . ASP B 1 8 ? -12.438 -4.445 16.922 1 62.5 8 ASP B CA 1
ATOM 2295 C C . ASP B 1 8 ? -12.641 -4.191 15.438 1 62.5 8 ASP B C 1
ATOM 2297 O O . ASP B 1 8 ? -13.25 -3.193 15.047 1 62.5 8 ASP B O 1
ATOM 2301 N N . LEU B 1 9 ? -12.234 -5.188 14.703 1 66.75 9 LEU B N 1
ATOM 2302 C CA . LEU B 1 9 ? -12.406 -5.066 13.258 1 66.75 9 LEU B CA 1
ATOM 2303 C C . LEU B 1 9 ? -13.883 -5.094 12.883 1 66.75 9 LEU B C 1
ATOM 2305 O O . LEU B 1 9 ? -14.32 -4.324 12.023 1 66.75 9 LEU B O 1
ATOM 2309 N N . LYS B 1 10 ? -14.578 -5.789 13.68 1 66.06 10 LYS B N 1
ATOM 2310 C CA . LYS B 1 10 ? -16 -5.945 13.398 1 66.06 10 LYS B CA 1
ATOM 2311 C C . LYS B 1 10 ? -16.766 -4.66 13.695 1 66.06 10 LYS B C 1
ATOM 2313 O O . LYS B 1 10 ? -17.641 -4.262 12.93 1 66.06 10 LYS B O 1
ATOM 2318 N N . GLU B 1 11 ? -16.391 -3.959 14.773 1 68.12 11 GLU B N 1
ATOM 2319 C CA . GLU B 1 11 ? -17.047 -2.705 15.141 1 68.12 11 GLU B CA 1
ATOM 2320 C C . GLU B 1 11 ? -16.703 -1.599 14.141 1 68.12 11 GLU B C 1
ATOM 2322 O O . GLU B 1 11 ? -17.578 -0.822 13.75 1 68.12 11 GLU B O 1
ATOM 2327 N N . GLU B 1 12 ? -15.539 -1.608 13.688 1 70.62 12 GLU B N 1
ATOM 2328 C CA . GLU B 1 12 ? -15.109 -0.581 12.75 1 70.62 12 GLU B CA 1
ATOM 2329 C C . GLU B 1 12 ? -15.719 -0.806 11.367 1 70.62 12 GLU B C 1
ATOM 2331 O O . GLU B 1 12 ? -16.031 0.152 10.656 1 70.62 12 GLU B O 1
ATOM 2336 N N . TYR B 1 13 ? -16.016 -2.004 11.195 1 74.19 13 TYR B N 1
ATOM 2337 C CA . TYR B 1 13 ? -16.609 -2.338 9.898 1 74.19 13 TYR B CA 1
ATOM 2338 C C . TYR B 1 13 ? -17.984 -1.72 9.758 1 74.19 13 TYR B C 1
ATOM 2340 O O . TYR B 1 13 ? -18.391 -1.326 8.664 1 74.19 13 TYR B O 1
ATOM 2348 N N . GLN B 1 14 ? -18.594 -1.465 10.852 1 73.69 14 GLN B N 1
ATOM 2349 C CA . GLN B 1 14 ? -19.953 -0.911 10.773 1 73.69 14 GLN B CA 1
ATOM 2350 C C . GLN B 1 14 ? -19.938 0.493 10.18 1 73.69 14 GLN B C 1
ATOM 2352 O O . GLN B 1 14 ? -20.812 0.853 9.398 1 73.69 14 GLN B O 1
ATOM 2357 N N . GLY B 1 15 ? -18.969 1.238 10.484 1 70.88 15 GLY B N 1
ATOM 2358 C CA . GLY B 1 15 ? -18.844 2.57 9.906 1 70.88 15 GLY B CA 1
ATOM 2359 C C . GLY B 1 15 ? -18.594 2.557 8.414 1 70.88 15 GLY B C 1
ATOM 2360 O O . GLY B 1 15 ? -19.219 3.305 7.664 1 70.88 15 GLY B O 1
ATOM 2361 N N . ILE B 1 16 ? -17.812 1.667 8.031 1 75.38 16 ILE B N 1
ATOM 2362 C CA . ILE B 1 16 ? -17.469 1.601 6.617 1 75.38 16 ILE B CA 1
ATOM 2363 C C . ILE B 1 16 ? -18.625 0.998 5.824 1 75.38 16 ILE B C 1
ATOM 2365 O O . ILE B 1 16 ? -18.875 1.393 4.684 1 75.38 16 ILE B O 1
ATOM 2369 N N . LYS B 1 17 ? -19.234 0.169 6.488 1 78.12 17 LYS B N 1
ATOM 2370 C CA . LYS B 1 17 ? -20.359 -0.506 5.848 1 78.12 17 LYS B CA 1
ATOM 2371 C C . LYS B 1 17 ? -21.438 0.492 5.43 1 78.12 17 LYS B C 1
ATOM 2373 O O . LYS B 1 17 ? -22 0.384 4.34 1 78.12 17 LYS B O 1
ATOM 2378 N N . TYR B 1 18 ? -21.688 1.404 6.273 1 76.25 18 TYR B N 1
ATOM 2379 C CA . TYR B 1 18 ? -22.703 2.402 5.992 1 76.25 18 TYR B CA 1
ATOM 2380 C C . TYR B 1 18 ? -22.406 3.143 4.695 1 76.25 18 TYR B C 1
ATOM 2382 O O . TYR B 1 18 ? -23.312 3.428 3.908 1 76.25 18 TYR B O 1
ATOM 2390 N N . ILE B 1 19 ? -21.219 3.365 4.488 1 75.56 19 ILE B N 1
ATOM 2391 C CA . ILE B 1 19 ? -20.812 4.125 3.307 1 75.56 19 ILE B CA 1
ATOM 2392 C C . ILE B 1 19 ? -20.812 3.211 2.084 1 75.56 19 ILE B C 1
ATOM 2394 O O . ILE B 1 19 ? -21.312 3.59 1.02 1 75.56 19 ILE B O 1
ATOM 2398 N N . LEU B 1 20 ? -20.359 2.021 2.297 1 76.75 20 LEU B N 1
ATOM 2399 C CA . LEU B 1 20 ? -20.125 1.133 1.162 1 76.75 20 LEU B CA 1
ATOM 2400 C C . LEU B 1 20 ? -21.438 0.497 0.701 1 76.75 20 LEU B C 1
ATOM 2402 O O . LEU B 1 20 ? -21.547 0.04 -0.439 1 76.75 20 LEU B O 1
ATOM 2406 N N . THR B 1 21 ? -22.453 0.587 1.479 1 78.19 21 THR B N 1
ATOM 2407 C CA . THR B 1 21 ? -23.703 -0.092 1.151 1 78.19 21 THR B CA 1
ATOM 2408 C C . THR B 1 21 ? -24.547 0.765 0.222 1 78.19 21 THR B C 1
ATOM 2410 O O . THR B 1 21 ? -25.422 0.247 -0.488 1 78.19 21 THR B O 1
ATOM 2413 N N . SER B 1 22 ? -24.312 2.053 0.232 1 81.81 22 SER B N 1
ATOM 2414 C CA . SER B 1 22 ? -25.094 2.926 -0.625 1 81.81 22 SER B CA 1
ATOM 2415 C C . SER B 1 22 ? -24.406 3.182 -1.955 1 81.81 22 SER B C 1
ATOM 2417 O O . SER B 1 22 ? -23.328 3.779 -1.991 1 81.81 22 SER B O 1
ATOM 2419 N N . THR B 1 23 ? -25.094 2.771 -3.008 1 83.81 23 THR B N 1
ATOM 2420 C CA . THR B 1 23 ? -24.562 3.021 -4.348 1 83.81 23 THR B CA 1
ATOM 2421 C C . THR B 1 23 ? -24.5 4.52 -4.633 1 83.81 23 THR B C 1
ATOM 2423 O O . THR B 1 23 ? -23.531 5 -5.234 1 83.81 23 THR B O 1
ATOM 2426 N N . MET B 1 24 ? -25.484 5.176 -4.102 1 87.56 24 MET B N 1
ATOM 2427 C CA . MET B 1 24 ? -25.562 6.613 -4.348 1 87.56 24 MET B CA 1
ATOM 2428 C C . MET B 1 24 ? -24.422 7.34 -3.637 1 87.56 24 MET B C 1
ATOM 2430 O O . MET B 1 24 ? -23.719 8.156 -4.242 1 87.56 24 MET B O 1
ATOM 2434 N N . ARG B 1 25 ? -24.156 7.078 -2.396 1 89.44 25 ARG B N 1
ATOM 2435 C CA . ARG B 1 25 ? -23.078 7.715 -1.642 1 89.44 25 ARG B CA 1
ATOM 2436 C C . ARG B 1 25 ? -21.734 7.441 -2.287 1 89.44 25 ARG B C 1
ATOM 2438 O O . ARG B 1 25 ? -20.906 8.352 -2.432 1 89.44 25 ARG B O 1
ATOM 2445 N N . THR B 1 26 ? -21.609 6.258 -2.709 1 88.5 26 THR B N 1
ATOM 2446 C CA . THR B 1 26 ? -20.344 5.871 -3.326 1 88.5 26 THR B CA 1
ATOM 2447 C C . THR B 1 26 ? -20.141 6.605 -4.648 1 88.5 26 THR B C 1
ATOM 2449 O O . THR B 1 26 ? -19.062 7.137 -4.906 1 88.5 26 THR B O 1
ATOM 2452 N N . LYS B 1 27 ? -21.188 6.656 -5.441 1 90.19 27 LYS B N 1
ATOM 2453 C CA . LYS B 1 27 ? -21.109 7.34 -6.727 1 90.19 27 LYS B CA 1
ATOM 2454 C C . LYS B 1 27 ? -20.797 8.82 -6.543 1 90.19 27 LYS B C 1
ATOM 2456 O O . LYS B 1 27 ? -20.031 9.406 -7.305 1 90.19 27 LYS B O 1
ATOM 2461 N N . LEU B 1 28 ? -21.391 9.383 -5.562 1 94.5 28 LEU B N 1
ATOM 2462 C CA . LEU B 1 28 ? -21.172 10.797 -5.289 1 94.5 28 LEU B CA 1
ATOM 2463 C C . LEU B 1 28 ? -19.719 11.055 -4.887 1 94.5 28 LEU B C 1
ATOM 2465 O O . LEU B 1 28 ? -19.094 11.984 -5.402 1 94.5 28 LEU B O 1
ATOM 2469 N N . LEU B 1 29 ? -19.219 10.219 -3.994 1 93.75 29 LEU B N 1
ATOM 2470 C CA . LEU B 1 29 ? -17.828 10.352 -3.549 1 93.75 29 LEU B CA 1
ATOM 2471 C C . LEU B 1 29 ? -16.875 10.227 -4.723 1 93.75 29 LEU B C 1
ATOM 2473 O O . LEU B 1 29 ? -15.961 11.047 -4.875 1 93.75 29 LEU B O 1
ATOM 2477 N N . LEU B 1 30 ? -17.141 9.281 -5.574 1 92.06 30 LEU B N 1
ATOM 2478 C CA . LEU B 1 30 ? -16.281 9.047 -6.727 1 92.06 30 LEU B CA 1
ATOM 2479 C C . LEU B 1 30 ? -16.375 10.203 -7.719 1 92.06 30 LEU B C 1
ATOM 2481 O O . LEU B 1 30 ? -15.375 10.578 -8.336 1 92.06 30 LEU B O 1
ATOM 2485 N N . SER B 1 31 ? -17.562 10.75 -7.852 1 94.19 31 SER B N 1
ATOM 2486 C CA . SER B 1 31 ? -17.797 11.805 -8.828 1 94.19 31 SER B CA 1
ATOM 2487 C C . SER B 1 31 ? -17.047 13.078 -8.461 1 94.19 31 SER B C 1
ATOM 2489 O O . SER B 1 31 ? -16.578 13.805 -9.336 1 94.19 31 SER B O 1
ATOM 2491 N N . ILE B 1 32 ? -16.891 13.328 -7.184 1 95.5 32 ILE B N 1
ATOM 2492 C CA . ILE B 1 32 ? -16.297 14.602 -6.777 1 95.5 32 ILE B CA 1
ATOM 2493 C C . ILE B 1 32 ? -14.891 14.359 -6.219 1 95.5 32 ILE B C 1
ATOM 2495 O O . ILE B 1 32 ? -14.336 15.227 -5.535 1 95.5 32 ILE B O 1
ATOM 2499 N N . TYR B 1 33 ? -14.273 13.281 -6.48 1 93.44 33 TYR B N 1
ATOM 2500 C CA . TYR B 1 33 ? -12.977 12.883 -5.949 1 93.44 33 TYR B CA 1
ATOM 2501 C C . TYR B 1 33 ? -11.875 13.82 -6.434 1 93.44 33 TYR B C 1
ATOM 2503 O O . TYR B 1 33 ? -11.039 14.266 -5.645 1 93.44 33 TYR B O 1
ATOM 2511 N N . ASN B 1 34 ? -11.875 14.188 -7.629 1 89.44 34 ASN B N 1
ATOM 2512 C CA . ASN B 1 34 ? -10.781 15 -8.164 1 89.44 34 ASN B CA 1
ATOM 2513 C C . ASN B 1 34 ? -11.258 16.406 -8.531 1 89.44 34 ASN B C 1
ATOM 2515 O O . ASN B 1 34 ? -10.461 17.234 -8.977 1 89.44 34 ASN B O 1
ATOM 2519 N N . GLU B 1 35 ? -12.547 16.656 -8.438 1 93 35 GLU B N 1
ATOM 2520 C CA . GLU B 1 35 ? -13.078 17.953 -8.844 1 93 35 GLU B CA 1
ATOM 2521 C C . GLU B 1 35 ? -14.383 18.266 -8.109 1 93 35 GLU B C 1
ATOM 2523 O O . GLU B 1 35 ? -15.195 17.375 -7.863 1 93 35 GLU B O 1
ATOM 2528 N N . SER B 1 36 ? -14.477 19.516 -7.801 1 95.75 36 SER B N 1
ATOM 2529 C CA . SER B 1 36 ? -15.742 19.953 -7.219 1 95.75 36 SER B CA 1
ATOM 2530 C C . SER B 1 36 ? -16.844 20.031 -8.273 1 95.75 36 SER B C 1
ATOM 2532 O O . SER B 1 36 ? -16.578 20.359 -9.438 1 95.75 36 SER B O 1
ATOM 2534 N N . LYS B 1 37 ? -18.078 19.766 -7.855 1 97.44 37 LYS B N 1
ATOM 2535 C CA . LYS B 1 37 ? -19.203 19.797 -8.781 1 97.44 37 LYS B CA 1
ATOM 2536 C C . LYS B 1 37 ? -20.453 20.406 -8.125 1 97.44 37 LYS B C 1
ATOM 2538 O O . LYS B 1 37 ? -20.609 20.312 -6.906 1 97.44 37 LYS B O 1
ATOM 2543 N N . ASN B 1 38 ? -21.219 21.047 -8.977 1 97.44 38 ASN B N 1
ATOM 2544 C CA . ASN B 1 38 ? -22.5 21.531 -8.461 1 97.44 38 ASN B CA 1
ATOM 2545 C C . ASN B 1 38 ? -23.625 20.531 -8.695 1 97.44 38 ASN B C 1
ATOM 2547 O O . ASN B 1 38 ? -23.391 19.469 -9.281 1 97.44 38 ASN B O 1
ATOM 2551 N N . LEU B 1 39 ? -24.781 20.891 -8.25 1 96.62 39 LEU B N 1
ATOM 2552 C CA . LEU B 1 39 ? -25.922 19.984 -8.297 1 96.62 39 LEU B CA 1
ATOM 2553 C C . LEU B 1 39 ? -26.25 19.609 -9.742 1 96.62 39 LEU B C 1
ATOM 2555 O O . LEU B 1 39 ? -26.531 18.453 -10.047 1 96.62 39 LEU B O 1
ATOM 2559 N N . ASP B 1 40 ? -26.188 20.531 -10.602 1 96.25 40 ASP B N 1
ATOM 2560 C CA . ASP B 1 40 ? -26.531 20.297 -12 1 96.25 40 ASP B CA 1
ATOM 2561 C C . ASP B 1 40 ? -25.547 19.344 -12.656 1 96.25 40 ASP B C 1
ATOM 2563 O O . ASP B 1 40 ? -25.938 18.438 -13.383 1 96.25 40 ASP B O 1
ATOM 2567 N N . ASP B 1 41 ? -24.281 19.562 -12.391 1 96.5 41 ASP B N 1
ATOM 2568 C CA . ASP B 1 41 ? -23.234 18.672 -12.898 1 96.5 41 ASP B CA 1
ATOM 2569 C C . ASP B 1 41 ? -23.469 17.234 -12.438 1 96.5 41 ASP B C 1
ATOM 2571 O O . ASP B 1 41 ? -23.375 16.297 -13.234 1 96.5 41 ASP B O 1
ATOM 2575 N N . LEU B 1 42 ? -23.797 17.109 -11.172 1 96.81 42 LEU B N 1
ATOM 2576 C CA . LEU B 1 42 ? -23.984 15.789 -10.578 1 96.81 42 LEU B CA 1
ATOM 2577 C C . LEU B 1 42 ? -25.234 15.109 -11.125 1 96.81 42 LEU B C 1
ATOM 2579 O O . LEU B 1 42 ? -25.234 13.906 -11.375 1 96.81 42 LEU B O 1
ATOM 2583 N N . ARG B 1 43 ? -26.297 15.883 -11.336 1 95.69 43 ARG B N 1
ATOM 2584 C CA . ARG B 1 43 ? -27.531 15.359 -11.906 1 95.69 43 ARG B CA 1
ATOM 2585 C C . ARG B 1 43 ? -27.297 14.797 -13.305 1 95.69 43 ARG B C 1
ATOM 2587 O O . ARG B 1 43 ? -27.766 13.711 -13.633 1 95.69 43 ARG B O 1
ATOM 2594 N N . ILE B 1 44 ? -26.562 15.484 -14.078 1 94.94 44 ILE B N 1
ATOM 2595 C CA . ILE B 1 44 ? -26.266 15.078 -15.453 1 94.94 44 ILE B CA 1
ATOM 2596 C C . ILE B 1 44 ? -25.391 13.836 -15.445 1 94.94 44 ILE B C 1
ATOM 2598 O O . ILE B 1 44 ? -25.672 12.867 -16.156 1 94.94 44 ILE B O 1
ATOM 2602 N N . GLU B 1 45 ? -24.391 13.867 -14.602 1 93.38 45 GLU B N 1
ATOM 2603 C CA . GLU B 1 45 ? -23.406 12.789 -14.586 1 93.38 45 GLU B CA 1
ATOM 2604 C C . GLU B 1 45 ? -24.016 11.492 -14.055 1 93.38 45 GLU B C 1
ATOM 2606 O O . GLU B 1 45 ? -23.75 10.414 -14.594 1 93.38 45 GLU B O 1
ATOM 2611 N N . LEU B 1 46 ? -24.812 11.641 -13 1 93.5 46 LEU B N 1
ATOM 2612 C CA . LEU B 1 46 ? -25.281 10.445 -12.312 1 93.5 46 LEU B CA 1
ATOM 2613 C C . LEU B 1 46 ? -26.672 10.031 -12.82 1 93.5 46 LEU B C 1
ATOM 2615 O O . LEU B 1 46 ? -27.141 8.945 -12.516 1 93.5 46 LEU B O 1
ATOM 2619 N N . GLU B 1 47 ? -27.234 10.859 -13.594 1 93.88 47 GLU B N 1
ATOM 2620 C CA . GLU B 1 47 ? -28.547 10.594 -14.18 1 93.88 47 GLU B CA 1
ATOM 2621 C C . GLU B 1 47 ? -29.562 10.188 -13.117 1 93.88 47 GLU B C 1
ATOM 2623 O O . GLU B 1 47 ? -30.219 9.156 -13.242 1 93.88 47 GLU B O 1
ATOM 2628 N N . LYS B 1 48 ? -29.625 10.969 -12.086 1 94.75 48 LYS B N 1
ATOM 2629 C CA . LYS B 1 48 ? -30.562 10.797 -10.977 1 94.75 48 LYS B CA 1
ATOM 2630 C C . LYS B 1 48 ? -31.281 12.102 -10.656 1 94.75 48 LYS B C 1
ATOM 2632 O O . LYS B 1 48 ? -30.75 13.188 -10.914 1 94.75 48 LYS B O 1
ATOM 2637 N N . PRO B 1 49 ? -32.469 11.961 -10.148 1 95.69 49 PRO B N 1
ATOM 2638 C CA . PRO B 1 49 ? -33.188 13.18 -9.766 1 95.69 49 PRO B CA 1
ATOM 2639 C C . PRO B 1 49 ? -32.438 14 -8.711 1 95.69 49 PRO B C 1
ATOM 2641 O O . PRO B 1 49 ? -31.766 13.43 -7.852 1 95.69 49 PRO B O 1
ATOM 2644 N N . SER B 1 50 ? -32.75 15.32 -8.758 1 94.81 50 SER B N 1
ATOM 2645 C CA . SER B 1 50 ? -32.062 16.25 -7.855 1 94.81 50 SER B CA 1
ATOM 2646 C C . SER B 1 50 ? -32.344 15.906 -6.395 1 94.81 50 SER B C 1
ATOM 2648 O O . SER B 1 50 ? -31.453 16.016 -5.551 1 94.81 50 SER B O 1
ATOM 2650 N N . ALA B 1 51 ? -33.438 15.461 -6.137 1 95.19 51 ALA B N 1
ATOM 2651 C CA . ALA B 1 51 ? -33.812 15.148 -4.758 1 95.19 51 ALA B CA 1
ATOM 2652 C C . ALA B 1 51 ? -32.969 14 -4.211 1 95.19 51 ALA B C 1
ATOM 2654 O O . ALA B 1 51 ? -32.531 14.039 -3.057 1 95.19 51 ALA B O 1
ATOM 2655 N N . THR B 1 52 ? -32.75 13.031 -5.016 1 94.94 52 THR B N 1
ATOM 2656 C CA . THR B 1 52 ? -31.938 11.875 -4.641 1 94.94 52 THR B CA 1
ATOM 2657 C C . THR B 1 52 ? -30.484 12.289 -4.414 1 94.94 52 THR B C 1
ATOM 2659 O O . THR B 1 52 ? -29.859 11.859 -3.441 1 94.94 52 THR B O 1
ATOM 2662 N N . ILE B 1 53 ? -29.969 13.094 -5.242 1 96.56 53 ILE B N 1
ATOM 2663 C CA . ILE B 1 53 ? -28.594 13.57 -5.152 1 96.56 53 ILE B CA 1
ATOM 2664 C C . ILE B 1 53 ? -28.406 14.406 -3.885 1 96.56 53 ILE B C 1
ATOM 2666 O O . ILE B 1 53 ? -27.453 14.203 -3.127 1 96.56 53 ILE B O 1
ATOM 2670 N N . LEU B 1 54 ? -29.375 15.258 -3.672 1 96.38 54 LEU B N 1
ATOM 2671 C CA . LEU B 1 54 ? -29.312 16.141 -2.516 1 96.38 54 LEU B CA 1
ATOM 2672 C C . LEU B 1 54 ? -29.359 15.352 -1.217 1 96.38 54 LEU B C 1
ATOM 2674 O O . LEU B 1 54 ? -28.688 15.703 -0.243 1 96.38 54 LEU B O 1
ATOM 2678 N N . HIS B 1 55 ? -30.156 14.383 -1.245 1 96.06 55 HIS B N 1
ATOM 2679 C CA . HIS B 1 55 ? -30.234 13.531 -0.066 1 96.06 55 HIS B CA 1
ATOM 2680 C C . HIS B 1 55 ? -28.906 12.859 0.223 1 96.06 55 HIS B C 1
ATOM 2682 O O . HIS B 1 55 ? -28.453 12.844 1.369 1 96.06 55 HIS B O 1
ATOM 2688 N N . GLY B 1 56 ? -28.281 12.305 -0.793 1 94.56 56 GLY B N 1
ATOM 2689 C CA . GLY B 1 56 ? -26.969 11.695 -0.643 1 94.56 56 GLY B CA 1
ATOM 2690 C C . GLY B 1 56 ? -25.906 12.664 -0.177 1 94.56 56 GLY B C 1
ATOM 2691 O O . GLY B 1 56 ? -25.109 12.344 0.7 1 94.56 56 GLY B O 1
ATOM 2692 N N . LEU B 1 57 ? -25.969 13.836 -0.726 1 96.56 57 LEU B N 1
ATOM 2693 C CA . LEU B 1 57 ? -25 14.867 -0.36 1 96.56 57 LEU B CA 1
ATOM 2694 C C . LEU B 1 57 ? -25.172 15.273 1.099 1 96.56 57 LEU B C 1
ATOM 2696 O O . LEU B 1 57 ? -24.188 15.453 1.815 1 96.56 57 LEU B O 1
ATOM 2700 N N . LYS B 1 58 ? -26.391 15.391 1.463 1 96.06 58 LYS B N 1
ATOM 2701 C CA . LYS B 1 58 ? -26.672 15.781 2.844 1 96.06 58 LYS B CA 1
ATOM 2702 C C . LYS B 1 58 ? -26.172 14.727 3.822 1 96.06 58 LYS B C 1
ATOM 2704 O O . LYS B 1 58 ? -25.609 15.055 4.867 1 96.06 58 LYS B O 1
ATOM 2709 N N . GLU B 1 59 ? -26.391 13.5 3.518 1 93.62 59 GLU B N 1
ATOM 2710 C CA . GLU B 1 59 ? -25.906 12.406 4.352 1 93.62 59 GLU B CA 1
ATOM 2711 C C . GLU B 1 59 ? -24.375 12.453 4.473 1 93.62 59 GLU B C 1
ATOM 2713 O O . GLU B 1 59 ? -23.844 12.312 5.57 1 93.62 59 GLU B O 1
ATOM 2718 N N . LEU B 1 60 ? -23.719 12.641 3.373 1 94.69 60 LEU B N 1
ATOM 2719 C CA . LEU B 1 60 ? -22.25 12.68 3.346 1 94.69 60 LEU B CA 1
ATOM 2720 C C . LEU B 1 60 ? -21.719 13.906 4.078 1 94.69 60 LEU B C 1
ATOM 2722 O O . LEU B 1 60 ? -20.656 13.859 4.691 1 94.69 60 LEU B O 1
ATOM 2726 N N . GLU B 1 61 ? -22.5 15.008 4 1 95.88 61 GLU B N 1
ATOM 2727 C CA . GLU B 1 61 ? -22.141 16.203 4.762 1 95.88 61 GLU B CA 1
ATOM 2728 C C . GLU B 1 61 ? -22.25 15.953 6.266 1 95.88 61 GLU B C 1
ATOM 2730 O O . GLU B 1 61 ? -21.391 16.375 7.035 1 95.88 61 GLU B O 1
ATOM 2735 N N . ASN B 1 62 ? -23.328 15.227 6.625 1 93.19 62 ASN B N 1
ATOM 2736 C CA . ASN B 1 62 ? -23.531 14.898 8.031 1 93.19 62 ASN B CA 1
ATOM 2737 C C . ASN B 1 62 ? -22.422 14.016 8.578 1 93.19 62 ASN B C 1
ATOM 2739 O O . ASN B 1 62 ? -22.094 14.094 9.766 1 93.19 62 ASN B O 1
ATOM 2743 N N . LEU B 1 63 ? -21.828 13.266 7.707 1 89.38 63 LEU B N 1
ATOM 2744 C CA . LEU B 1 63 ? -20.75 12.375 8.102 1 89.38 63 LEU B CA 1
ATOM 2745 C C . LEU B 1 63 ? -19.406 13.062 7.953 1 89.38 63 LEU B C 1
ATOM 2747 O O . LEU B 1 63 ? -18.359 12.445 8.188 1 89.38 63 LEU B O 1
ATOM 2751 N N . ASN B 1 64 ? -19.375 14.289 7.492 1 91.94 64 ASN B N 1
ATOM 2752 C CA . ASN B 1 64 ? -18.188 15.109 7.332 1 91.94 64 ASN B CA 1
ATOM 2753 C C . ASN B 1 64 ? -17.266 14.562 6.242 1 91.94 64 ASN B C 1
ATOM 2755 O O . ASN B 1 64 ? -16.047 14.578 6.387 1 91.94 64 ASN B O 1
ATOM 2759 N N . PHE B 1 65 ? -17.875 14.031 5.148 1 94.38 65 PHE B N 1
ATOM 2760 C CA . PHE B 1 65 ? -17.094 13.555 4.016 1 94.38 65 PHE B CA 1
ATOM 2761 C C . PHE B 1 65 ? -17.172 14.523 2.846 1 94.38 65 PHE B C 1
ATOM 2763 O O . PHE B 1 65 ? -16.297 14.531 1.974 1 94.38 65 PHE B O 1
ATOM 2770 N N . VAL B 1 66 ? -18.266 15.312 2.859 1 96.62 66 VAL B N 1
ATOM 2771 C CA . VAL B 1 66 ? -18.5 16.297 1.803 1 96.62 66 VAL B CA 1
ATOM 2772 C C . VAL B 1 66 ? -18.812 17.656 2.42 1 96.62 66 VAL B C 1
ATOM 2774 O O . VAL B 1 66 ? -19.406 17.734 3.496 1 96.62 66 VAL B O 1
ATOM 2777 N N . LYS B 1 67 ? -18.391 18.672 1.788 1 96.81 67 LYS B N 1
ATOM 2778 C CA . LYS B 1 67 ? -18.766 20.031 2.176 1 96.81 67 LYS B CA 1
ATOM 2779 C C . LYS B 1 67 ? -19.219 20.844 0.968 1 96.81 67 LYS B C 1
ATOM 2781 O O . LYS B 1 67 ? -18.797 20.578 -0.159 1 96.81 67 LYS B O 1
ATOM 2786 N N . LYS B 1 68 ? -20.031 21.75 1.258 1 96.62 68 LYS B N 1
ATOM 2787 C CA . LYS B 1 68 ? -20.531 22.656 0.229 1 96.62 68 LYS B CA 1
ATOM 2788 C C . LYS B 1 68 ? -19.844 24.016 0.325 1 96.62 68 LYS B C 1
ATOM 2790 O O . LYS B 1 68 ? -19.766 24.609 1.406 1 96.62 68 LYS B O 1
ATOM 2795 N N . VAL B 1 69 ? -19.234 24.438 -0.72 1 94.94 69 VAL B N 1
ATOM 2796 C CA . VAL B 1 69 ? -18.672 25.781 -0.845 1 94.94 69 VAL B CA 1
ATOM 2797 C C . VAL B 1 69 ? -19.391 26.547 -1.956 1 94.94 69 VAL B C 1
ATOM 2799 O O . VAL B 1 69 ? -19.188 26.266 -3.141 1 94.94 69 VAL B O 1
ATOM 2802 N N . GLN B 1 70 ? -20.188 27.484 -1.524 1 93.81 70 GLN B N 1
ATOM 2803 C CA . GLN B 1 70 ? -21.078 28.172 -2.447 1 93.81 70 GLN B CA 1
ATOM 2804 C C . GLN B 1 70 ? -22.016 27.203 -3.148 1 93.81 70 GLN B C 1
ATOM 2806 O O . GLN B 1 70 ? -22.828 26.531 -2.498 1 93.81 70 GLN B O 1
ATOM 2811 N N . LYS B 1 71 ? -21.797 26.922 -4.41 1 94.69 71 LYS B N 1
ATOM 2812 C CA . LYS B 1 71 ? -22.719 26.031 -5.121 1 94.69 71 LYS B CA 1
ATOM 2813 C C . LYS B 1 71 ? -22.031 24.734 -5.508 1 94.69 71 LYS B C 1
ATOM 2815 O O . LYS B 1 71 ? -22.641 23.875 -6.168 1 94.69 71 LYS B O 1
ATOM 2820 N N . TYR B 1 72 ? -20.906 24.594 -4.973 1 97.69 72 TYR B N 1
ATOM 2821 C CA . TYR B 1 72 ? -20.141 23.422 -5.375 1 97.69 72 TYR B CA 1
ATOM 2822 C C . TYR B 1 72 ? -19.906 22.484 -4.191 1 97.69 72 TYR B C 1
ATOM 2824 O O . TYR B 1 72 ? -19.781 22.938 -3.053 1 97.69 72 TYR B O 1
ATOM 2832 N N . TYR B 1 73 ? -19.922 21.25 -4.512 1 97.88 73 TYR B N 1
ATOM 2833 C CA . TYR B 1 73 ? -19.641 20.203 -3.529 1 97.88 73 TYR B CA 1
ATOM 2834 C C . TYR B 1 73 ? -18.25 19.625 -3.73 1 97.88 73 TYR B C 1
ATOM 2836 O O . TYR B 1 73 ? -17.828 19.391 -4.863 1 97.88 73 TYR B O 1
ATOM 2844 N N . GLN B 1 74 ? -17.562 19.484 -2.594 1 96.88 74 GLN B N 1
ATOM 2845 C CA . GLN B 1 74 ? -16.219 18.922 -2.631 1 96.88 74 GLN B CA 1
ATOM 2846 C C . GLN B 1 74 ? -15.977 18.016 -1.428 1 96.88 74 GLN B C 1
ATOM 2848 O O . GLN B 1 74 ? -16.688 18.094 -0.428 1 96.88 74 GLN B O 1
ATOM 2853 N N . LEU B 1 75 ? -14.977 17.172 -1.538 1 96.38 75 LEU B N 1
ATOM 2854 C CA . LEU B 1 75 ? -14.633 16.281 -0.438 1 96.38 75 LEU B CA 1
ATOM 2855 C C . LEU B 1 75 ? -13.914 17.031 0.675 1 96.38 75 LEU B C 1
ATOM 2857 O O . LEU B 1 75 ? -13.102 17.922 0.405 1 96.38 75 LEU B O 1
ATOM 2861 N N . THR B 1 76 ? -14.266 16.688 1.909 1 95.06 76 THR B N 1
ATOM 2862 C CA . THR B 1 76 ? -13.391 17.047 3.016 1 95.06 76 THR B CA 1
ATOM 2863 C C . THR B 1 76 ? -12.117 16.203 2.992 1 95.06 76 THR B C 1
ATOM 2865 O O . THR B 1 76 ? -11.984 15.289 2.174 1 95.06 76 THR B O 1
ATOM 2868 N N . SER B 1 77 ? -11.18 16.516 3.879 1 94 77 SER B N 1
ATOM 2869 C CA . SER B 1 77 ? -9.977 15.695 3.979 1 94 77 SER B CA 1
ATOM 2870 C C . SER B 1 77 ? -10.32 14.25 4.332 1 94 77 SER B C 1
ATOM 2872 O O . SER B 1 77 ? -9.758 13.32 3.758 1 94 77 SER B O 1
ATOM 2874 N N . ASN B 1 78 ? -11.281 14.102 5.203 1 92.38 78 ASN B N 1
ATOM 2875 C CA . ASN B 1 78 ? -11.711 12.758 5.574 1 92.38 78 ASN B CA 1
ATOM 2876 C C . ASN B 1 78 ? -12.406 12.055 4.414 1 92.38 78 ASN B C 1
ATOM 2878 O O . ASN B 1 78 ? -12.211 10.852 4.203 1 92.38 78 ASN B O 1
ATOM 2882 N N . GLY B 1 79 ? -13.203 12.828 3.723 1 93.31 79 GLY B N 1
ATOM 2883 C CA . GLY B 1 79 ? -13.828 12.273 2.535 1 93.31 79 GLY B CA 1
ATOM 2884 C C . GLY B 1 79 ? -12.836 11.844 1.476 1 93.31 79 GLY B C 1
ATOM 2885 O O . GLY B 1 79 ? -13 10.797 0.844 1 93.31 79 GLY B O 1
ATOM 2886 N N . TYR B 1 80 ? -11.875 12.672 1.382 1 94.31 80 TYR B N 1
ATOM 2887 C CA . TYR B 1 80 ? -10.82 12.367 0.42 1 94.31 80 TYR B CA 1
ATOM 2888 C C . TYR B 1 80 ? -10.078 11.094 0.799 1 94.31 80 TYR B C 1
ATOM 2890 O O . TYR B 1 80 ? -9.844 10.227 -0.05 1 94.31 80 TYR B O 1
ATOM 2898 N N . LEU B 1 81 ? -9.742 10.953 2 1 93.38 81 LEU B N 1
ATOM 2899 C CA . LEU B 1 81 ? -9.062 9.758 2.494 1 93.38 81 LEU B CA 1
ATOM 2900 C C . LEU B 1 81 ? -9.93 8.516 2.301 1 93.38 81 LEU B C 1
ATOM 2902 O O . LEU B 1 81 ? -9.453 7.492 1.812 1 93.38 81 LEU B O 1
ATOM 2906 N N . LEU B 1 82 ? -11.164 8.617 2.633 1 90.25 82 LEU B N 1
ATOM 2907 C CA . LEU B 1 82 ? -12.094 7.504 2.479 1 90.25 82 LEU B CA 1
ATOM 2908 C C . LEU B 1 82 ? -12.211 7.094 1.015 1 90.25 82 LEU B C 1
ATOM 2910 O O . LEU B 1 82 ? -12.109 5.91 0.687 1 90.25 82 LEU B O 1
ATOM 2914 N N . THR B 1 83 ? -12.414 8.055 0.212 1 92.31 83 THR B N 1
ATOM 2915 C CA . THR B 1 83 ? -12.633 7.77 -1.202 1 92.31 83 THR B CA 1
ATOM 2916 C C . THR B 1 83 ? -11.375 7.168 -1.832 1 92.31 83 THR B C 1
ATOM 2918 O O . THR B 1 83 ? -11.469 6.254 -2.652 1 92.31 83 THR B O 1
ATOM 2921 N N . THR B 1 84 ? -10.227 7.676 -1.439 1 93.19 84 THR B N 1
ATOM 2922 C CA . THR B 1 84 ? -8.961 7.125 -1.909 1 93.19 84 THR B CA 1
ATOM 2923 C C . THR B 1 84 ? -8.867 5.637 -1.586 1 93.19 84 THR B C 1
ATOM 2925 O O . THR B 1 84 ? -8.508 4.832 -2.445 1 93.19 84 THR B O 1
ATOM 2928 N N . ASN B 1 85 ? -9.234 5.258 -0.428 1 90.62 85 ASN B N 1
ATOM 2929 C CA . ASN B 1 85 ? -9.125 3.867 0.002 1 90.62 85 ASN B CA 1
ATOM 2930 C C . ASN B 1 85 ? -10.234 3.01 -0.595 1 90.62 85 ASN B C 1
ATOM 2932 O O . ASN B 1 85 ? -10.047 1.816 -0.835 1 90.62 85 ASN B O 1
ATOM 2936 N N . MET B 1 86 ? -11.375 3.643 -0.84 1 88.06 86 MET B N 1
ATOM 2937 C CA . MET B 1 86 ? -12.438 2.947 -1.569 1 88.06 86 MET B CA 1
ATOM 2938 C C . MET B 1 86 ? -11.992 2.617 -2.99 1 88.06 86 MET B C 1
ATOM 2940 O O . MET B 1 86 ? -12.203 1.502 -3.469 1 88.06 86 MET B O 1
ATOM 2944 N N . ILE B 1 87 ? -11.414 3.586 -3.588 1 89.75 87 ILE B N 1
ATOM 2945 C CA . ILE B 1 87 ? -10.922 3.389 -4.945 1 89.75 87 ILE B CA 1
ATOM 2946 C C . ILE B 1 87 ? -9.883 2.271 -4.961 1 89.75 87 ILE B C 1
ATOM 2948 O O . ILE B 1 87 ? -9.898 1.408 -5.84 1 89.75 87 ILE B O 1
ATOM 2952 N N . LYS B 1 88 ? -9.047 2.299 -3.998 1 90.5 88 LYS B N 1
ATOM 2953 C CA . LYS B 1 88 ? -8.039 1.245 -3.904 1 90.5 88 LYS B CA 1
ATOM 2954 C C . LYS B 1 88 ? -8.688 -0.126 -3.756 1 90.5 88 LYS B C 1
ATOM 2956 O O . LYS B 1 88 ? -8.25 -1.1 -4.371 1 90.5 88 LYS B O 1
ATOM 2961 N N . LEU B 1 89 ? -9.688 -0.214 -2.928 1 88.19 89 LEU B N 1
ATOM 2962 C CA . LEU B 1 89 ? -10.398 -1.473 -2.752 1 88.19 89 LEU B CA 1
ATOM 2963 C C . LEU B 1 89 ? -11.008 -1.94 -4.07 1 88.19 89 LEU B C 1
ATOM 2965 O O . LEU B 1 89 ? -10.906 -3.117 -4.422 1 88.19 89 LEU B O 1
ATOM 2969 N N . ILE B 1 90 ? -11.602 -1.051 -4.73 1 87.5 90 ILE B N 1
ATOM 2970 C CA . ILE B 1 90 ? -12.242 -1.364 -6.004 1 87.5 90 ILE B CA 1
ATOM 2971 C C . ILE B 1 90 ? -11.188 -1.835 -7.004 1 87.5 90 ILE B C 1
ATOM 2973 O O . ILE B 1 90 ? -11.383 -2.83 -7.707 1 87.5 90 ILE B O 1
ATOM 2977 N N . ASP B 1 91 ? -10.094 -1.132 -7 1 90.25 91 ASP B N 1
ATOM 2978 C CA . ASP B 1 91 ? -9.016 -1.495 -7.914 1 90.25 91 ASP B CA 1
ATOM 2979 C C . ASP B 1 91 ? -8.43 -2.863 -7.559 1 90.25 91 ASP B C 1
ATOM 2981 O O . ASP B 1 91 ? -8.07 -3.637 -8.445 1 90.25 91 ASP B O 1
ATOM 2985 N N . ASN B 1 92 ? -8.297 -3.098 -6.277 1 91.69 92 ASN B N 1
ATOM 2986 C CA . ASN B 1 92 ? -7.867 -4.426 -5.855 1 91.69 92 ASN B CA 1
ATOM 2987 C C . ASN B 1 92 ? -8.828 -5.508 -6.34 1 91.69 92 ASN B C 1
ATOM 2989 O O . ASN B 1 92 ? -8.391 -6.559 -6.816 1 91.69 92 ASN B O 1
ATOM 2993 N N . TRP B 1 93 ? -10.055 -5.266 -6.215 1 87.75 93 TRP B N 1
ATOM 2994 C CA . TRP B 1 93 ? -11.078 -6.207 -6.66 1 87.75 93 TRP B CA 1
ATOM 2995 C C . TRP B 1 93 ? -10.984 -6.438 -8.164 1 87.75 93 TRP B C 1
ATOM 2997 O O . TRP B 1 93 ? -11.039 -7.582 -8.625 1 87.75 93 TRP B O 1
ATOM 3007 N N . TYR B 1 94 ? -10.852 -5.418 -8.852 1 90 94 TYR B N 1
ATOM 3008 C CA . TYR B 1 94 ? -10.734 -5.512 -10.297 1 90 94 TYR B CA 1
ATOM 3009 C C . TYR B 1 94 ? -9.531 -6.363 -10.695 1 90 94 TYR B C 1
ATOM 3011 O O . TYR B 1 94 ? -9.656 -7.273 -11.523 1 90 94 TYR B O 1
ATOM 3019 N N . ALA B 1 95 ? -8.43 -6.012 -10.086 1 92.69 95 ALA B N 1
ATOM 3020 C CA . ALA B 1 95 ? -7.199 -6.734 -10.406 1 92.69 95 ALA B CA 1
ATOM 3021 C C . ALA B 1 95 ? -7.332 -8.219 -10.078 1 92.69 95 ALA B C 1
ATOM 3023 O O . ALA B 1 95 ? -6.875 -9.078 -10.836 1 92.69 95 ALA B O 1
ATOM 3024 N N . THR B 1 96 ? -7.953 -8.555 -8.984 1 91.88 96 THR B N 1
ATOM 3025 C CA . THR B 1 96 ? -8.156 -9.938 -8.57 1 91.88 96 THR B CA 1
ATOM 3026 C C . THR B 1 96 ? -9.109 -10.648 -9.516 1 91.88 96 THR B C 1
ATOM 3028 O O . THR B 1 96 ? -8.828 -11.758 -9.977 1 91.88 96 THR B O 1
ATOM 3031 N N . ASN B 1 97 ? -10.18 -9.984 -9.867 1 89.38 97 ASN B N 1
ATOM 3032 C CA . ASN B 1 97 ? -11.203 -10.594 -10.703 1 89.38 97 ASN B CA 1
ATOM 3033 C C . ASN B 1 97 ? -10.711 -10.789 -12.133 1 89.38 97 ASN B C 1
ATOM 3035 O O . ASN B 1 97 ? -11.062 -11.781 -12.781 1 89.38 97 ASN B O 1
ATOM 3039 N N . LYS B 1 98 ? -10 -9.867 -12.594 1 92.25 98 LYS B N 1
ATOM 3040 C CA . LYS B 1 98 ? -9.477 -9.938 -13.953 1 92.25 98 LYS B CA 1
ATOM 3041 C C . LYS B 1 98 ? -8.672 -11.219 -14.164 1 92.25 98 LYS B C 1
ATOM 3043 O O . LYS B 1 98 ? -8.703 -11.812 -15.242 1 92.25 98 LYS B O 1
ATOM 3048 N N . ASN B 1 99 ? -7.934 -11.617 -13.156 1 96.12 99 ASN B N 1
ATOM 3049 C CA . ASN B 1 99 ? -7.121 -12.828 -13.211 1 96.12 99 ASN B CA 1
ATOM 3050 C C . ASN B 1 99 ? -7.5 -13.812 -12.109 1 96.12 99 ASN B C 1
ATOM 3052 O O . ASN B 1 99 ? -6.625 -14.375 -11.445 1 96.12 99 ASN B O 1
ATOM 3056 N N . GLU B 1 100 ? -8.75 -13.969 -11.945 1 93.25 100 GLU B N 1
ATOM 3057 C CA . GLU B 1 100 ? -9.289 -14.758 -10.836 1 93.25 100 GLU B CA 1
ATOM 3058 C C . GLU B 1 100 ? -8.797 -16.203 -10.906 1 93.25 100 GLU B C 1
ATOM 3060 O O . GLU B 1 100 ? -8.438 -16.781 -9.883 1 93.25 100 GLU B O 1
ATOM 3065 N N . ASP B 1 101 ? -8.75 -16.797 -12.086 1 94.88 101 ASP B N 1
ATOM 3066 C CA . ASP B 1 101 ? -8.328 -18.188 -12.234 1 94.88 101 ASP B CA 1
ATOM 3067 C C . ASP B 1 101 ? -6.867 -18.375 -11.82 1 94.88 101 ASP B C 1
ATOM 3069 O O . ASP B 1 101 ? -6.52 -19.344 -11.156 1 94.88 101 ASP B O 1
ATOM 3073 N N . PHE B 1 102 ? -6.082 -17.453 -12.219 1 96.94 102 PHE B N 1
ATOM 3074 C CA . PHE B 1 102 ? -4.676 -17.5 -11.844 1 96.94 102 PHE B CA 1
ATOM 3075 C C . PHE B 1 102 ? -4.516 -17.484 -10.328 1 96.94 102 PHE B C 1
ATOM 3077 O O . PHE B 1 102 ? -3.828 -18.344 -9.766 1 96.94 102 PHE B O 1
ATOM 3084 N N . TRP B 1 103 ? -5.199 -16.531 -9.68 1 96.25 103 TRP B N 1
ATOM 3085 C CA . TRP B 1 103 ? -5.062 -16.391 -8.227 1 96.25 103 TRP B CA 1
ATOM 3086 C C . TRP B 1 103 ? -5.66 -17.594 -7.504 1 96.25 103 TRP B C 1
ATOM 3088 O O . TRP B 1 103 ? -5.062 -18.109 -6.555 1 96.25 103 TRP B O 1
ATOM 3098 N N . ASN B 1 104 ? -6.695 -18.062 -7.988 1 94.69 104 ASN B N 1
ATOM 3099 C CA . ASN B 1 104 ? -7.41 -19.125 -7.305 1 94.69 104 ASN B CA 1
ATOM 3100 C C . ASN B 1 104 ? -6.66 -20.453 -7.406 1 94.69 104 ASN B C 1
ATOM 3102 O O . ASN B 1 104 ? -6.773 -21.297 -6.52 1 94.69 104 ASN B O 1
ATOM 3106 N N . SER B 1 105 ? -5.934 -20.641 -8.43 1 94.81 105 SER B N 1
ATOM 3107 C CA . SER B 1 105 ? -5.262 -21.906 -8.656 1 94.81 105 SER B CA 1
ATOM 3108 C C . SER B 1 105 ? -3.928 -21.969 -7.922 1 94.81 105 SER B C 1
ATOM 3110 O O . SER B 1 105 ? -3.322 -23.047 -7.809 1 94.81 105 SER B O 1
ATOM 3112 N N . HIS B 1 106 ? -3.521 -20.875 -7.355 1 96.62 106 HIS B N 1
ATOM 3113 C CA . HIS B 1 106 ? -2.162 -20.844 -6.828 1 96.62 106 HIS B CA 1
ATOM 3114 C C . HIS B 1 106 ? -2.158 -20.562 -5.328 1 96.62 106 HIS B C 1
ATOM 3116 O O . HIS B 1 106 ? -3.15 -20.078 -4.781 1 96.62 106 HIS B O 1
ATOM 3122 N N . ASP B 1 107 ? -1.035 -20.953 -4.777 1 94.19 107 ASP B N 1
ATOM 3123 C CA . ASP B 1 107 ? -0.77 -20.688 -3.365 1 94.19 107 ASP B CA 1
ATOM 3124 C C . ASP B 1 107 ? -0.267 -19.266 -3.158 1 94.19 107 ASP B C 1
ATOM 3126 O O . ASP B 1 107 ? 0.808 -18.906 -3.643 1 94.19 107 ASP B O 1
ATOM 3130 N N . LEU B 1 108 ? -1.002 -18.5 -2.352 1 94.62 108 LEU B N 1
ATOM 3131 C CA . LEU B 1 108 ? -0.658 -17.094 -2.178 1 94.62 108 LEU B CA 1
ATOM 3132 C C . LEU B 1 108 ? 0.128 -16.891 -0.889 1 94.62 108 LEU B C 1
ATOM 3134 O O . LEU B 1 108 ? 0.585 -15.773 -0.612 1 94.62 108 LEU B O 1
ATOM 3138 N N . THR B 1 109 ? 0.373 -17.875 -0.155 1 87.94 109 THR B N 1
ATOM 3139 C CA . THR B 1 109 ? 0.961 -17.75 1.174 1 87.94 109 THR B CA 1
ATOM 3140 C C . THR B 1 109 ? 2.412 -17.297 1.083 1 87.94 109 THR B C 1
ATOM 3142 O O . THR B 1 109 ? 2.951 -16.734 2.039 1 87.94 109 THR B O 1
ATOM 3145 N N . ALA B 1 110 ? 2.996 -17.531 -0.068 1 86.38 110 ALA B N 1
ATOM 3146 C CA . ALA B 1 110 ? 4.402 -17.172 -0.23 1 86.38 110 ALA B CA 1
ATOM 3147 C C . ALA B 1 110 ? 4.555 -15.703 -0.622 1 86.38 110 ALA B C 1
ATOM 3149 O O . ALA B 1 110 ? 5.656 -15.148 -0.579 1 86.38 110 ALA B O 1
ATOM 3150 N N . ILE B 1 111 ? 3.465 -15.07 -1.001 1 94.44 111 ILE B N 1
ATOM 3151 C CA . ILE B 1 111 ? 3.498 -13.656 -1.373 1 94.44 111 ILE B CA 1
ATOM 3152 C C . ILE B 1 111 ? 3.355 -12.789 -0.124 1 94.44 111 ILE B C 1
ATOM 3154 O O . ILE B 1 111 ? 2.414 -12.961 0.654 1 94.44 111 ILE B O 1
ATOM 3158 N N . PRO B 1 112 ? 4.324 -11.875 0.041 1 93.31 112 PRO B N 1
ATOM 3159 C CA . PRO B 1 112 ? 4.242 -11.008 1.22 1 93.31 112 PRO B CA 1
ATOM 3160 C C . PRO B 1 112 ? 2.918 -10.25 1.307 1 93.31 112 PRO B C 1
ATOM 3162 O O . PRO B 1 112 ? 2.367 -9.844 0.281 1 93.31 112 PRO B O 1
ATOM 3165 N N . GLN B 1 113 ? 2.492 -9.969 2.51 1 91.94 113 GLN B N 1
ATOM 3166 C CA . GLN B 1 113 ? 1.221 -9.305 2.773 1 91.94 113 GLN B CA 1
ATOM 3167 C C . GLN B 1 113 ? 1.161 -7.941 2.09 1 91.94 113 GLN B C 1
ATOM 3169 O O . GLN B 1 113 ? 0.12 -7.555 1.558 1 91.94 113 GLN B O 1
ATOM 3174 N N . GLU B 1 114 ? 2.252 -7.289 2.086 1 91.81 114 GLU B N 1
ATOM 3175 C CA . GLU B 1 114 ? 2.289 -5.965 1.476 1 91.81 114 GLU B CA 1
ATOM 3176 C C . GLU B 1 114 ? 1.95 -6.031 -0.011 1 91.81 114 GLU B C 1
ATOM 3178 O O . GLU B 1 114 ? 1.249 -5.164 -0.534 1 91.81 114 GLU B O 1
ATOM 3183 N N . ASN B 1 115 ? 2.443 -7.051 -0.626 1 95.62 115 ASN B N 1
ATOM 3184 C CA . ASN B 1 115 ? 2.123 -7.246 -2.035 1 95.62 115 ASN B CA 1
ATOM 3185 C C . ASN B 1 115 ? 0.649 -7.59 -2.234 1 95.62 115 ASN B C 1
ATOM 3187 O O . ASN B 1 115 ? 0.004 -7.07 -3.146 1 95.62 115 ASN B O 1
ATOM 3191 N N . LEU B 1 116 ? 0.144 -8.383 -1.332 1 96 116 LEU B N 1
ATOM 3192 C CA . LEU B 1 116 ? -1.247 -8.805 -1.441 1 96 116 LEU B CA 1
ATOM 3193 C C . LEU B 1 116 ? -2.195 -7.645 -1.173 1 96 116 LEU B C 1
ATOM 3195 O O . LEU B 1 116 ? -3.285 -7.582 -1.747 1 96 116 LEU B O 1
ATOM 3199 N N . LYS B 1 117 ? -1.758 -6.734 -0.396 1 94.38 117 LYS B N 1
ATOM 3200 C CA . LYS B 1 117 ? -2.539 -5.539 -0.092 1 94.38 117 LYS B CA 1
ATOM 3201 C C . LYS B 1 117 ? -2.48 -4.535 -1.242 1 94.38 117 LYS B C 1
ATOM 3203 O O . LYS B 1 117 ? -3.264 -3.584 -1.283 1 94.38 117 LYS B O 1
ATOM 3208 N N . ASN B 1 118 ? -1.578 -4.742 -2.166 1 95.44 118 ASN B N 1
ATOM 3209 C CA . ASN B 1 118 ? -1.386 -3.795 -3.26 1 95.44 118 ASN B CA 1
ATOM 3210 C C . ASN B 1 118 ? -1.595 -4.457 -4.617 1 95.44 118 ASN B C 1
ATOM 3212 O O . ASN B 1 118 ? -0.915 -4.121 -5.59 1 95.44 118 ASN B O 1
ATOM 3216 N N . ILE B 1 119 ? -2.475 -5.391 -4.645 1 96 119 ILE B N 1
ATOM 3217 C CA . ILE B 1 119 ? -2.75 -6.113 -5.883 1 96 119 ILE B CA 1
ATOM 3218 C C . ILE B 1 119 ? -3.305 -5.148 -6.93 1 96 119 ILE B C 1
ATOM 3220 O O . ILE B 1 119 ? -3.234 -5.418 -8.133 1 96 119 ILE B O 1
ATOM 3224 N N . TYR B 1 120 ? -3.824 -3.988 -6.453 1 94 120 TYR B N 1
ATOM 3225 C CA . TYR B 1 120 ? -4.367 -2.992 -7.371 1 94 120 TYR B CA 1
ATOM 3226 C C . TYR B 1 120 ? -3.309 -2.539 -8.375 1 94 120 TYR B C 1
ATOM 3228 O O . TYR B 1 120 ? -3.637 -2.117 -9.484 1 94 120 TYR B O 1
ATOM 3236 N N . LEU B 1 121 ? -2.062 -2.646 -8.07 1 96.62 121 LEU B N 1
ATOM 3237 C CA . LEU B 1 121 ? -0.967 -2.268 -8.953 1 96.62 121 LEU B CA 1
ATOM 3238 C C . LEU B 1 121 ? -0.872 -3.223 -10.141 1 96.62 121 LEU B C 1
ATOM 3240 O O . LEU B 1 121 ? -0.208 -2.918 -11.133 1 96.62 121 LEU B O 1
ATOM 3244 N N . LEU B 1 122 ? -1.574 -4.375 -10.039 1 97.56 122 LEU B N 1
ATOM 3245 C CA . LEU B 1 122 ? -1.562 -5.367 -11.117 1 97.56 122 LEU B CA 1
ATOM 3246 C C . LEU B 1 122 ? -2.857 -5.316 -11.914 1 97.56 122 LEU B C 1
ATOM 3248 O O . LEU B 1 122 ? -3.273 -6.324 -12.492 1 97.56 122 LEU B O 1
ATOM 3252 N N . LYS B 1 123 ? -3.475 -4.227 -11.898 1 94.25 123 LYS B N 1
ATOM 3253 C CA . LYS B 1 123 ? -4.754 -4.086 -12.586 1 94.25 123 LYS B CA 1
ATOM 3254 C C . LYS B 1 123 ? -4.59 -4.285 -14.094 1 94.25 123 LYS B C 1
ATOM 3256 O O . LYS B 1 123 ? -5.539 -4.66 -14.781 1 94.25 123 LYS B O 1
ATOM 3261 N N . ASN B 1 124 ? -3.352 -4.105 -14.625 1 96.5 124 ASN B N 1
ATOM 3262 C CA . ASN B 1 124 ? -3.096 -4.262 -16.062 1 96.5 124 ASN B CA 1
ATOM 3263 C C . ASN B 1 124 ? -2.422 -5.594 -16.359 1 96.5 124 ASN B C 1
ATOM 3265 O O . ASN B 1 124 ? -2.098 -5.879 -17.516 1 96.5 124 ASN B O 1
ATOM 3269 N N . ALA B 1 125 ? -2.24 -6.367 -15.391 1 98.19 125 ALA B N 1
ATOM 3270 C CA . ALA B 1 125 ? -1.61 -7.672 -15.594 1 98.19 125 ALA B CA 1
ATOM 3271 C C . ALA B 1 125 ? -2.525 -8.602 -16.375 1 98.19 125 ALA B C 1
ATOM 3273 O O . ALA B 1 125 ? -3.75 -8.516 -16.281 1 98.19 125 ALA B O 1
ATOM 3274 N N . GLU B 1 126 ? -1.921 -9.414 -17.156 1 98.06 126 GLU B N 1
ATOM 3275 C CA . GLU B 1 126 ? -2.627 -10.43 -17.922 1 98.06 126 GLU B CA 1
ATOM 3276 C C . GLU B 1 126 ? -1.995 -11.805 -17.734 1 98.06 126 GLU B C 1
ATOM 3278 O O . GLU B 1 126 ? -0.77 -11.945 -17.781 1 98.06 126 GLU B O 1
ATOM 3283 N N . CYS B 1 127 ? -2.906 -12.75 -17.578 1 98.19 127 CYS B N 1
ATOM 3284 C CA . CYS B 1 127 ? -2.436 -14.117 -17.453 1 98.19 127 CYS B CA 1
ATOM 3285 C C . CYS B 1 127 ? -2.438 -14.836 -18.797 1 98.19 127 CYS B C 1
ATOM 3287 O O . CYS B 1 127 ? -3.445 -14.828 -19.5 1 98.19 127 CYS B O 1
ATOM 3289 N N . ILE B 1 128 ? -1.311 -15.344 -19.156 1 98 128 ILE B N 1
ATOM 3290 C CA . ILE B 1 128 ? -1.19 -16.203 -20.328 1 98 128 ILE B CA 1
ATOM 3291 C C . ILE B 1 128 ? -1.123 -17.656 -19.906 1 98 128 ILE B C 1
ATOM 3293 O O . ILE B 1 128 ? -0.278 -18.047 -19.094 1 98 128 ILE B O 1
ATOM 3297 N N . SER B 1 129 ? -2.037 -18.453 -20.438 1 96.62 129 SER B N 1
ATOM 3298 C CA . SER B 1 129 ? -2.117 -19.859 -20.078 1 96.62 129 SER B CA 1
ATOM 3299 C C . SER B 1 129 ? -1.801 -20.75 -21.281 1 96.62 129 SER B C 1
ATOM 3301 O O . SER B 1 129 ? -2.26 -20.5 -22.391 1 96.62 129 SER B O 1
ATOM 3303 N N . SER B 1 130 ? -0.992 -21.719 -20.922 1 95.56 130 SER B N 1
ATOM 3304 C CA . SER B 1 130 ? -0.779 -22.766 -21.922 1 95.56 130 SER B CA 1
ATOM 3305 C C . SER B 1 130 ? -2.053 -23.562 -22.172 1 95.56 130 SER B C 1
ATOM 3307 O O . SER B 1 130 ? -2.902 -23.672 -21.281 1 95.56 130 SER B O 1
ATOM 3309 N N . THR B 1 131 ? -2.162 -23.984 -23.406 1 92.12 131 THR B N 1
ATOM 3310 C CA . THR B 1 131 ? -3.334 -24.781 -23.781 1 92.12 131 THR B CA 1
ATOM 3311 C C . THR B 1 131 ? -2.932 -26.188 -24.172 1 92.12 131 THR B C 1
ATOM 3313 O O . THR B 1 131 ? -1.743 -26.5 -24.266 1 92.12 131 THR B O 1
ATOM 3316 N N . THR B 1 132 ? -3.938 -26.984 -24.312 1 91.44 132 THR B N 1
ATOM 3317 C CA . THR B 1 132 ? -3.686 -28.344 -24.75 1 91.44 132 THR B CA 1
ATOM 3318 C C . THR B 1 132 ? -3.061 -28.344 -26.141 1 91.44 132 THR B C 1
ATOM 3320 O O . THR B 1 132 ? -2.271 -29.234 -26.469 1 91.44 132 THR B O 1
ATOM 3323 N N . SER B 1 133 ? -3.426 -27.422 -26.922 1 92.81 133 SER B N 1
ATOM 3324 C CA . SER B 1 133 ? -2.896 -27.344 -28.281 1 92.81 133 SER B CA 1
ATOM 3325 C C . SER B 1 133 ? -1.537 -26.641 -28.297 1 92.81 133 SER B C 1
ATOM 3327 O O . SER B 1 133 ? -0.77 -26.812 -29.25 1 92.81 133 SER B O 1
ATOM 3329 N N . ASN B 1 134 ? -1.26 -25.891 -27.297 1 93.25 134 ASN B N 1
ATOM 3330 C CA . ASN B 1 134 ? 0.008 -25.172 -27.188 1 93.25 134 ASN B CA 1
ATOM 3331 C C . ASN B 1 134 ? 0.535 -25.203 -25.75 1 93.25 134 ASN B C 1
ATOM 3333 O O . ASN B 1 134 ? 0.43 -24.203 -25.031 1 93.25 134 ASN B O 1
ATOM 3337 N N . LEU B 1 135 ? 1.265 -26.172 -25.422 1 91.62 135 LEU B N 1
ATOM 3338 C CA . LEU B 1 135 ? 1.72 -26.438 -24.062 1 91.62 135 LEU B CA 1
ATOM 3339 C C . LEU B 1 135 ? 2.867 -25.516 -23.672 1 91.62 135 LEU B C 1
ATOM 3341 O O . LEU B 1 135 ? 3.172 -25.344 -22.484 1 91.62 135 LEU B O 1
ATOM 3345 N N . SER B 1 136 ? 3.439 -24.891 -24.719 1 93.81 136 SER B N 1
ATOM 3346 C CA . SER B 1 136 ? 4.613 -24.078 -24.438 1 93.81 136 SER B CA 1
ATOM 3347 C C . SER B 1 136 ? 4.27 -22.594 -24.484 1 93.81 136 SER B C 1
ATOM 3349 O O . SER B 1 136 ? 5.16 -21.734 -24.469 1 93.81 136 SER B O 1
ATOM 3351 N N . LYS B 1 137 ? 3.02 -22.312 -24.531 1 96.12 137 LYS B N 1
ATOM 3352 C CA . LYS B 1 137 ? 2.594 -20.938 -24.734 1 96.12 137 LYS B CA 1
ATOM 3353 C C . LYS B 1 137 ? 3.125 -20.016 -23.641 1 96.12 137 LYS B C 1
ATOM 3355 O O . LYS B 1 137 ? 3.658 -18.953 -23.922 1 96.12 137 LYS B O 1
ATOM 3360 N N . ALA B 1 138 ? 2.977 -20.422 -22.406 1 96.81 138 ALA B N 1
ATOM 3361 C CA . ALA B 1 138 ? 3.449 -19.625 -21.281 1 96.81 138 ALA B CA 1
ATOM 3362 C C . ALA B 1 138 ? 4.961 -19.422 -21.359 1 96.81 138 ALA B C 1
ATOM 3364 O O . ALA B 1 138 ? 5.445 -18.297 -21.234 1 96.81 138 ALA B O 1
ATOM 3365 N N . TYR B 1 139 ? 5.66 -20.438 -21.594 1 96.06 139 TYR B N 1
ATOM 3366 C CA . TYR B 1 139 ? 7.113 -20.375 -21.688 1 96.06 139 TYR B CA 1
ATOM 3367 C C . TYR B 1 139 ? 7.547 -19.516 -22.859 1 96.06 139 TYR B C 1
ATOM 3369 O O . TYR B 1 139 ? 8.469 -18.703 -22.75 1 96.06 139 TYR B O 1
ATOM 3377 N N . ASN B 1 140 ? 6.879 -19.703 -23.969 1 96.56 140 ASN B N 1
ATOM 3378 C CA . ASN B 1 140 ? 7.195 -18.891 -25.141 1 96.56 140 ASN B CA 1
ATOM 3379 C C . ASN B 1 140 ? 6.953 -17.406 -24.875 1 96.56 140 ASN B C 1
ATOM 3381 O O . ASN B 1 140 ? 7.711 -16.562 -25.344 1 96.56 140 ASN B O 1
ATOM 3385 N N . SER B 1 141 ? 5.938 -17.156 -24.188 1 97.19 141 SER B N 1
ATOM 3386 C CA . SER B 1 141 ? 5.664 -15.773 -23.812 1 97.19 141 SER B CA 1
ATOM 3387 C C . SER B 1 141 ? 6.777 -15.203 -22.953 1 97.19 141 SER B C 1
ATOM 3389 O O . SER B 1 141 ? 7.176 -14.047 -23.125 1 97.19 141 SER B O 1
ATOM 3391 N N . TYR B 1 142 ? 7.211 -15.992 -22.109 1 97.25 142 TYR B N 1
ATOM 3392 C CA . TYR B 1 142 ? 8.328 -15.594 -21.266 1 97.25 142 TYR B CA 1
ATOM 3393 C C . TYR B 1 142 ? 9.562 -15.281 -22.094 1 97.25 142 TYR B C 1
ATOM 3395 O O . TYR B 1 142 ? 10.195 -14.242 -21.906 1 97.25 142 TYR B O 1
ATOM 3403 N N . THR B 1 143 ? 9.883 -16.156 -22.953 1 96.75 143 THR B N 1
ATOM 3404 C CA . THR B 1 143 ? 11.078 -16 -23.766 1 96.75 143 THR B CA 1
ATOM 3405 C C . THR B 1 143 ? 10.984 -14.734 -24.609 1 96.75 143 THR B C 1
ATOM 3407 O O . THR B 1 143 ? 11.984 -14.039 -24.797 1 96.75 143 THR B O 1
ATOM 3410 N N . LYS B 1 144 ? 9.859 -14.508 -25.078 1 96.69 144 LYS B N 1
ATOM 3411 C CA . LYS B 1 144 ? 9.656 -13.289 -25.859 1 96.69 144 LYS B CA 1
ATOM 3412 C C . LYS B 1 144 ? 9.836 -12.039 -25 1 96.69 144 LYS B C 1
ATOM 3414 O O . LYS B 1 144 ? 10.375 -11.039 -25.469 1 96.69 144 LYS B O 1
ATOM 3419 N N . LEU B 1 145 ? 9.453 -12.094 -23.766 1 97.06 145 LEU B N 1
ATOM 3420 C CA . LEU B 1 145 ? 9.523 -10.961 -22.859 1 97.06 145 LEU B CA 1
ATOM 3421 C C . LEU B 1 145 ? 10.969 -10.57 -22.578 1 97.06 145 LEU B C 1
ATOM 3423 O O . LEU B 1 145 ? 11.289 -9.383 -22.5 1 97.06 145 LEU B O 1
ATOM 3427 N N . ILE B 1 146 ? 11.859 -11.562 -22.547 1 97.5 146 ILE B N 1
ATOM 3428 C CA . ILE B 1 146 ? 13.195 -11.266 -22.047 1 97.5 146 ILE B CA 1
ATOM 3429 C C . ILE B 1 146 ? 14.148 -11.055 -23.219 1 97.5 146 ILE B C 1
ATOM 3431 O O . ILE B 1 146 ? 15.328 -10.742 -23.031 1 97.5 146 ILE B O 1
ATOM 3435 N N . GLU B 1 147 ? 13.797 -11.258 -24.453 1 94.25 147 GLU B N 1
ATOM 3436 C CA . GLU B 1 147 ? 14.641 -11.273 -25.641 1 94.25 147 GLU B CA 1
ATOM 3437 C C . GLU B 1 147 ? 15.453 -9.984 -25.75 1 94.25 147 GLU B C 1
ATOM 3439 O O . GLU B 1 147 ? 16.625 -10.016 -26.156 1 94.25 147 GLU B O 1
ATOM 3444 N N . ASN B 1 148 ? 14.992 -8.797 -25.375 1 89.94 148 ASN B N 1
ATOM 3445 C CA . ASN B 1 148 ? 15.719 -7.551 -25.594 1 89.94 148 ASN B CA 1
ATOM 3446 C C . ASN B 1 148 ? 15.836 -6.738 -24.312 1 89.94 148 ASN B C 1
ATOM 3448 O O . ASN B 1 148 ? 15.898 -5.508 -24.359 1 89.94 148 ASN B O 1
ATOM 3452 N N . VAL B 1 149 ? 16.047 -7.531 -23.359 1 96.12 149 VAL B N 1
ATOM 3453 C CA . VAL B 1 149 ? 16.141 -6.836 -22.078 1 96.12 149 VAL B CA 1
ATOM 3454 C C . VAL B 1 149 ? 17.609 -6.559 -21.75 1 96.12 149 VAL B C 1
ATOM 3456 O O . VAL B 1 149 ? 18.484 -7.363 -22.078 1 96.12 149 VAL B O 1
ATOM 3459 N N . GLU B 1 150 ? 17.906 -5.5 -21.109 1 97.12 150 GLU B N 1
ATOM 3460 C CA . GLU B 1 150 ? 19.266 -5.125 -20.766 1 97.12 150 GLU B CA 1
ATOM 3461 C C . GLU B 1 150 ? 19.609 -5.512 -19.328 1 97.12 150 GLU B C 1
ATOM 3463 O O . GLU B 1 150 ? 20.766 -5.77 -19.016 1 97.12 150 GLU B O 1
ATOM 3468 N N . GLU B 1 151 ? 18.609 -5.449 -18.547 1 98.12 151 GLU B N 1
ATOM 3469 C CA . GLU B 1 151 ? 18.766 -5.805 -17.141 1 98.12 151 GLU B CA 1
ATOM 3470 C C . GLU B 1 151 ? 17.625 -6.691 -16.641 1 98.12 151 GLU B C 1
ATOM 3472 O O . GLU B 1 151 ? 16.469 -6.484 -17.031 1 98.12 151 GLU B O 1
ATOM 3477 N N . LEU B 1 152 ? 18.031 -7.645 -15.82 1 98.5 152 LEU B N 1
ATOM 3478 C CA . LEU B 1 152 ? 17.016 -8.531 -15.25 1 98.5 152 LEU B CA 1
ATOM 3479 C C . LEU B 1 152 ? 17.234 -8.703 -13.75 1 98.5 152 LEU B C 1
ATOM 3481 O O . LEU B 1 152 ? 18.375 -8.766 -13.281 1 98.5 152 LEU B O 1
ATOM 3485 N N . LYS B 1 153 ? 16.188 -8.727 -13.039 1 98.5 153 LYS B N 1
ATOM 3486 C CA . LYS B 1 153 ? 16.109 -9.242 -11.672 1 98.5 153 LYS B CA 1
ATOM 3487 C C . LYS B 1 153 ? 15.18 -10.445 -11.586 1 98.5 153 LYS B C 1
ATOM 3489 O O . LYS B 1 153 ? 14.023 -10.375 -12 1 98.5 153 LYS B O 1
ATOM 3494 N N . ILE B 1 154 ? 15.695 -11.555 -11.047 1 98.38 154 ILE B N 1
ATOM 3495 C CA . ILE B 1 154 ? 14.93 -12.797 -11.094 1 98.38 154 ILE B CA 1
ATOM 3496 C C . ILE B 1 154 ? 14.953 -13.469 -9.719 1 98.38 154 ILE B C 1
ATOM 3498 O O . ILE B 1 154 ? 16 -13.516 -9.062 1 98.38 154 ILE B O 1
ATOM 3502 N N . THR B 1 155 ? 13.797 -13.867 -9.266 1 97.31 155 THR B N 1
ATOM 3503 C CA . THR B 1 155 ? 13.742 -14.875 -8.219 1 97.31 155 THR B CA 1
ATOM 3504 C C . THR B 1 155 ? 13.508 -16.266 -8.812 1 97.31 155 THR B C 1
ATOM 3506 O O . THR B 1 155 ? 12.539 -16.469 -9.547 1 97.31 155 THR B O 1
ATOM 3509 N N . LEU B 1 156 ? 14.383 -17.172 -8.531 1 96.69 156 LEU B N 1
ATOM 3510 C CA . LEU B 1 156 ? 14.336 -18.5 -9.125 1 96.69 156 LEU B CA 1
ATOM 3511 C C . LEU B 1 156 ? 14.031 -19.562 -8.07 1 96.69 156 LEU B C 1
ATOM 3513 O O . LEU B 1 156 ? 14.938 -20.031 -7.383 1 96.69 156 LEU B O 1
ATOM 3517 N N . PRO B 1 157 ? 12.758 -19.984 -8.039 1 96.25 157 PRO B N 1
ATOM 3518 C CA . PRO B 1 157 ? 12.359 -20.906 -6.973 1 96.25 157 PRO B CA 1
ATOM 3519 C C . PRO B 1 157 ? 12.617 -22.359 -7.336 1 96.25 157 PRO B C 1
ATOM 3521 O O . PRO B 1 157 ? 12.562 -23.234 -6.465 1 96.25 157 PRO B O 1
ATOM 3524 N N . ILE B 1 158 ? 12.906 -22.672 -8.578 1 96.25 158 ILE B N 1
ATOM 3525 C CA . ILE B 1 158 ? 13.148 -24.031 -9.055 1 96.25 158 ILE B CA 1
ATOM 3526 C C . ILE B 1 158 ? 14.352 -24.031 -10.008 1 96.25 158 ILE B C 1
ATOM 3528 O O . ILE B 1 158 ? 14.656 -23.016 -10.625 1 96.25 158 ILE B O 1
ATOM 3532 N N . PHE B 1 159 ? 14.961 -25.172 -10.016 1 96.12 159 PHE B N 1
ATOM 3533 C CA . PHE B 1 159 ? 15.992 -25.328 -11.039 1 96.12 159 PHE B CA 1
ATOM 3534 C C . PHE B 1 159 ? 15.359 -25.578 -12.406 1 96.12 159 PHE B C 1
ATOM 3536 O O . PHE B 1 159 ? 14.773 -26.641 -12.641 1 96.12 159 PHE B O 1
ATOM 3543 N N . SER B 1 160 ? 15.43 -24.594 -13.156 1 93.31 160 SER B N 1
ATOM 3544 C CA . SER B 1 160 ? 14.891 -24.703 -14.508 1 93.31 160 SER B CA 1
ATOM 3545 C C . SER B 1 160 ? 15.984 -24.531 -15.555 1 93.31 160 SER B C 1
ATOM 3547 O O . SER B 1 160 ? 16.344 -23.406 -15.906 1 93.31 160 SER B O 1
ATOM 3549 N N . GLU B 1 161 ? 16.328 -25.594 -16.125 1 94.56 161 GLU B N 1
ATOM 3550 C CA . GLU B 1 161 ? 17.406 -25.562 -17.094 1 94.56 161 GLU B CA 1
ATOM 3551 C C . GLU B 1 161 ? 17.031 -24.719 -18.312 1 94.56 161 GLU B C 1
ATOM 3553 O O . GLU B 1 161 ? 17.859 -23.953 -18.828 1 94.56 161 GLU B O 1
ATOM 3558 N N . ASN B 1 162 ? 15.828 -24.875 -18.75 1 94.5 162 ASN B N 1
ATOM 3559 C CA . ASN B 1 162 ? 15.383 -24.125 -19.938 1 94.5 162 ASN B CA 1
ATOM 3560 C C . ASN B 1 162 ? 15.461 -22.625 -19.703 1 94.5 162 ASN B C 1
ATOM 3562 O O . ASN B 1 162 ? 15.961 -21.891 -20.562 1 94.5 162 ASN B O 1
ATOM 3566 N N . HIS B 1 163 ? 15.023 -22.172 -18.594 1 95.81 163 HIS B N 1
ATOM 3567 C CA . HIS B 1 163 ? 15.07 -20.75 -18.297 1 95.81 163 HIS B CA 1
ATOM 3568 C C . HIS B 1 163 ? 16.516 -20.266 -18.172 1 95.81 163 HIS B C 1
ATOM 3570 O O . HIS B 1 163 ? 16.859 -19.203 -18.703 1 95.81 163 HIS B O 1
ATOM 3576 N N . LEU B 1 164 ? 17.297 -21.062 -17.516 1 97.44 164 LEU B N 1
ATOM 3577 C CA . LEU B 1 164 ? 18.703 -20.688 -17.297 1 97.44 164 LEU B CA 1
ATOM 3578 C C . LEU B 1 164 ? 19.453 -20.641 -18.609 1 97.44 164 LEU B C 1
ATOM 3580 O O . LEU B 1 164 ? 20.266 -19.734 -18.844 1 97.44 164 LEU B O 1
ATOM 3584 N N . ARG B 1 165 ? 19.172 -21.547 -19.438 1 96.88 165 ARG B N 1
ATOM 3585 C CA . ARG B 1 165 ? 19.828 -21.562 -20.734 1 96.88 165 ARG B CA 1
ATOM 3586 C C . ARG B 1 165 ? 19.469 -20.312 -21.547 1 96.88 165 ARG B C 1
ATOM 3588 O O . ARG B 1 165 ? 20.312 -19.734 -22.234 1 96.88 165 ARG B O 1
ATOM 3595 N N . GLN B 1 166 ? 18.219 -19.984 -21.516 1 96.62 166 GLN B N 1
ATOM 3596 C CA . GLN B 1 166 ? 17.781 -18.781 -22.234 1 96.62 166 GLN B CA 1
ATOM 3597 C C . GLN B 1 166 ? 18.516 -17.547 -21.703 1 96.62 166 GLN B C 1
ATOM 3599 O O . GLN B 1 166 ? 18.922 -16.688 -22.484 1 96.62 166 GLN B O 1
ATOM 3604 N N . ILE B 1 167 ? 18.656 -17.438 -20.453 1 97.44 167 ILE B N 1
ATOM 3605 C CA . ILE B 1 167 ? 19.328 -16.297 -19.812 1 97.44 167 ILE B CA 1
ATOM 3606 C C . ILE B 1 167 ? 20.797 -16.266 -20.219 1 97.44 167 ILE B C 1
ATOM 3608 O O . ILE B 1 167 ? 21.312 -15.203 -20.562 1 97.44 167 ILE B O 1
ATOM 3612 N N . VAL B 1 168 ? 21.391 -17.453 -20.219 1 97.62 168 VAL B N 1
ATOM 3613 C CA . VAL B 1 168 ? 22.797 -17.562 -20.609 1 97.62 168 VAL B CA 1
ATOM 3614 C C . VAL B 1 168 ? 22.969 -17.109 -22.062 1 97.62 168 VAL B C 1
ATOM 3616 O O . VAL B 1 168 ? 23.922 -16.406 -22.391 1 97.62 168 VAL B O 1
ATOM 3619 N N . GLN B 1 169 ? 22.031 -17.531 -22.828 1 97.19 169 GLN B N 1
ATOM 3620 C CA . GLN B 1 169 ? 22.078 -17.141 -24.234 1 97.19 169 GLN B CA 1
ATOM 3621 C C . GLN B 1 169 ? 22.062 -15.617 -24.375 1 97.19 169 GLN B C 1
ATOM 3623 O O . GLN B 1 169 ? 22.797 -15.062 -25.188 1 97.19 169 GLN B O 1
ATOM 3628 N N . LEU B 1 170 ? 21.266 -14.961 -23.656 1 97.38 170 LEU B N 1
ATOM 3629 C CA . LEU B 1 170 ? 21.172 -13.508 -23.703 1 97.38 170 LEU B CA 1
ATOM 3630 C C . LEU B 1 170 ? 22.484 -12.859 -23.281 1 97.38 170 LEU B C 1
ATOM 3632 O O . LEU B 1 170 ? 22.906 -11.852 -23.844 1 97.38 170 LEU B O 1
ATOM 3636 N N . ILE B 1 171 ? 23.109 -13.43 -22.281 1 97.06 171 ILE B N 1
ATOM 3637 C CA . ILE B 1 171 ? 24.391 -12.922 -21.797 1 97.06 171 ILE B CA 1
ATOM 3638 C C . ILE B 1 171 ? 25.453 -13.102 -22.875 1 97.06 171 ILE B C 1
ATOM 3640 O O . ILE B 1 171 ? 26.219 -12.172 -23.172 1 97.06 171 ILE B O 1
ATOM 3644 N N . GLN B 1 172 ? 25.422 -14.227 -23.5 1 95.94 172 GLN B N 1
ATOM 3645 C CA . GLN B 1 172 ? 26.391 -14.539 -24.547 1 95.94 172 GLN B CA 1
ATOM 3646 C C . GLN B 1 172 ? 26.234 -13.602 -25.734 1 95.94 172 GLN B C 1
ATOM 3648 O O . GLN B 1 172 ? 27.234 -13.203 -26.344 1 95.94 172 GLN B O 1
ATOM 3653 N N . GLU B 1 173 ? 25.047 -13.297 -25.984 1 95.38 173 GLU B N 1
ATOM 3654 C CA . GLU B 1 173 ? 24.734 -12.43 -27.125 1 95.38 173 GLU B CA 1
ATOM 3655 C C . GLU B 1 173 ? 24.953 -10.961 -26.766 1 95.38 173 GLU B C 1
ATOM 3657 O O . GLU B 1 173 ? 24.75 -10.078 -27.594 1 95.38 173 GLU B O 1
ATOM 3662 N N . LYS B 1 174 ? 25.266 -10.625 -25.531 1 94.19 174 LYS B N 1
ATOM 3663 C CA . LYS B 1 174 ? 25.594 -9.297 -25.031 1 94.19 174 LYS B CA 1
ATOM 3664 C C . LYS B 1 174 ? 24.359 -8.383 -25.047 1 94.19 174 LYS B C 1
ATOM 3666 O O . LYS B 1 174 ? 24.484 -7.18 -25.297 1 94.19 174 LYS B O 1
ATOM 3671 N N . THR B 1 175 ? 23.25 -9.031 -24.969 1 94.69 175 THR B N 1
ATOM 3672 C CA . THR B 1 175 ? 22.031 -8.25 -24.844 1 94.69 175 THR B CA 1
ATOM 3673 C C . THR B 1 175 ? 21.688 -7.988 -23.391 1 94.69 175 THR B C 1
ATOM 3675 O O . THR B 1 175 ? 21.266 -6.891 -23.031 1 94.69 175 THR B O 1
ATOM 3678 N N . LEU B 1 176 ? 21.938 -8.969 -22.562 1 96.81 176 LEU B N 1
ATOM 3679 C CA . LEU B 1 176 ? 21.734 -8.828 -21.125 1 96.81 176 LEU B CA 1
ATOM 3680 C C . LEU B 1 176 ? 23.016 -8.352 -20.453 1 96.81 176 LEU B C 1
ATOM 3682 O O . LEU B 1 176 ? 24 -9.094 -20.406 1 96.81 176 LEU B O 1
ATOM 3686 N N . HIS B 1 177 ? 22.969 -7.23 -19.875 1 96.88 177 HIS B N 1
ATOM 3687 C CA . HIS B 1 177 ? 24.188 -6.605 -19.344 1 96.88 177 HIS B CA 1
ATOM 3688 C C . HIS B 1 177 ? 24.266 -6.75 -17.828 1 96.88 177 HIS B C 1
ATOM 3690 O O . HIS B 1 177 ? 25.359 -6.699 -17.266 1 96.88 177 HIS B O 1
ATOM 3696 N N . LYS B 1 178 ? 23.172 -6.824 -17.219 1 98.12 178 LYS B N 1
ATOM 3697 C CA . LYS B 1 178 ? 23.141 -6.965 -15.766 1 98.12 178 LYS B CA 1
ATOM 3698 C C . LYS B 1 178 ? 22.062 -7.953 -15.328 1 98.12 178 LYS B C 1
ATOM 3700 O O . LYS B 1 178 ? 20.922 -7.871 -15.781 1 98.12 178 LYS B O 1
ATOM 3705 N N . LEU B 1 179 ? 22.469 -8.898 -14.5 1 98.38 179 LEU B N 1
ATOM 3706 C CA . LEU B 1 179 ? 21.531 -9.875 -13.953 1 98.38 179 LEU B CA 1
ATOM 3707 C C . LEU B 1 179 ? 21.688 -10 -12.445 1 98.38 179 LEU B C 1
ATOM 3709 O O . LEU B 1 179 ? 22.812 -10.148 -11.945 1 98.38 179 LEU B O 1
ATOM 3713 N N . GLU B 1 180 ? 20.641 -9.805 -11.734 1 98.38 180 GLU B N 1
ATOM 3714 C CA . GLU B 1 180 ? 20.578 -10.18 -10.32 1 98.38 180 GLU B CA 1
ATOM 3715 C C . GLU B 1 180 ? 19.625 -11.352 -10.109 1 98.38 180 GLU B C 1
ATOM 3717 O O . GLU B 1 180 ? 18.438 -11.273 -10.453 1 98.38 180 GLU B O 1
ATOM 3722 N N . LEU B 1 181 ? 20.156 -12.406 -9.555 1 97.81 181 LEU B N 1
ATOM 3723 C CA . LEU B 1 181 ? 19.406 -13.641 -9.391 1 97.81 181 LEU B CA 1
ATOM 3724 C C . LEU B 1 181 ? 19.344 -14.047 -7.918 1 97.81 181 LEU B C 1
ATOM 3726 O O . LEU B 1 181 ? 20.375 -14.242 -7.277 1 97.81 181 LEU B O 1
ATOM 3730 N N . ILE B 1 182 ? 18.125 -14.086 -7.406 1 97.06 182 ILE B N 1
ATOM 3731 C CA . ILE B 1 182 ? 17.922 -14.617 -6.062 1 97.06 182 ILE B CA 1
ATOM 3732 C C . ILE B 1 182 ? 17.469 -16.078 -6.148 1 97.06 182 ILE B C 1
ATOM 3734 O O . ILE B 1 182 ? 16.5 -16.391 -6.832 1 97.06 182 ILE B O 1
ATOM 3738 N N . THR B 1 183 ? 18.172 -16.938 -5.484 1 95.94 183 THR B N 1
ATOM 3739 C CA . THR B 1 183 ? 17.781 -18.344 -5.395 1 95.94 183 THR B CA 1
ATOM 3740 C C . THR B 1 183 ? 18.047 -18.891 -3.996 1 95.94 183 THR B C 1
ATOM 3742 O O . THR B 1 183 ? 18.234 -18.125 -3.047 1 95.94 183 THR B O 1
ATOM 3745 N N . HIS B 1 184 ? 17.844 -20.172 -3.836 1 93.81 184 HIS B N 1
ATOM 3746 C CA . HIS B 1 184 ? 18 -20.719 -2.49 1 93.81 184 HIS B CA 1
ATOM 3747 C C . HIS B 1 184 ? 18.953 -21.906 -2.486 1 93.81 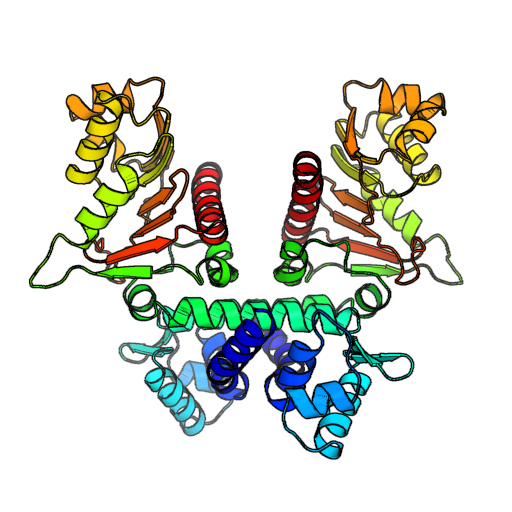184 HIS B C 1
ATOM 3749 O O . HIS B 1 184 ? 19.375 -22.375 -3.547 1 93.81 184 HIS B O 1
ATOM 3755 N N . GLN B 1 185 ? 19.25 -22.406 -1.356 1 92.94 185 GLN B N 1
ATOM 3756 C CA . GLN B 1 185 ? 20.344 -23.328 -1.094 1 92.94 185 GLN B CA 1
ATOM 3757 C C . GLN B 1 185 ? 20.156 -24.641 -1.832 1 92.94 185 GLN B C 1
ATOM 3759 O O . GLN B 1 185 ? 21.125 -25.344 -2.131 1 92.94 185 GLN B O 1
ATOM 3764 N N . ASP B 1 186 ? 19.016 -25 -2.18 1 93.75 186 ASP B N 1
ATOM 3765 C CA . ASP B 1 186 ? 18.766 -26.266 -2.848 1 93.75 186 ASP B CA 1
ATOM 3766 C C . ASP B 1 186 ? 19.016 -26.156 -4.352 1 93.75 186 ASP B C 1
ATOM 3768 O O . ASP B 1 186 ? 19.188 -27.172 -5.031 1 93.75 186 ASP B O 1
ATOM 3772 N N . ILE B 1 187 ? 19.047 -24.953 -4.809 1 95.81 187 ILE B N 1
ATOM 3773 C CA . ILE B 1 187 ? 19.125 -24.734 -6.25 1 95.81 187 ILE B CA 1
ATOM 3774 C C . ILE B 1 187 ? 20.547 -24.344 -6.645 1 95.81 187 ILE B C 1
ATOM 3776 O O . ILE B 1 187 ? 21.047 -24.75 -7.688 1 95.81 187 ILE B O 1
ATOM 3780 N N . LEU B 1 188 ? 21.188 -23.625 -5.824 1 95.38 188 LEU B N 1
ATOM 3781 C CA . LEU B 1 188 ? 22.469 -23.031 -6.148 1 95.38 188 LEU B CA 1
ATOM 3782 C C . LEU B 1 188 ? 23.5 -24.109 -6.492 1 95.38 188 LEU B C 1
ATOM 3784 O O . LEU B 1 188 ? 24.234 -23.969 -7.469 1 95.38 188 LEU B O 1
ATOM 3788 N N . PRO B 1 189 ? 23.562 -25.234 -5.734 1 95.94 189 PRO B N 1
ATOM 3789 C CA . PRO B 1 189 ? 24.531 -26.266 -6.082 1 95.94 189 PRO B CA 1
ATOM 3790 C C . PRO B 1 189 ? 24.297 -26.859 -7.469 1 95.94 189 PRO B C 1
ATOM 3792 O O . PRO B 1 189 ? 25.25 -27.25 -8.148 1 95.94 189 PRO B O 1
ATOM 3795 N N . LEU B 1 190 ? 23.062 -26.906 -7.875 1 96.5 190 LEU B N 1
ATOM 3796 C CA . LEU B 1 190 ? 22.734 -27.422 -9.195 1 96.5 190 LEU B CA 1
ATOM 3797 C C . LEU B 1 190 ? 23.234 -26.484 -10.297 1 96.5 190 LEU B C 1
ATOM 3799 O O . LEU B 1 190 ? 23.703 -26.953 -11.336 1 96.5 190 LEU B O 1
ATOM 3803 N N . ILE B 1 191 ? 23.141 -25.266 -10.023 1 96.38 191 ILE B N 1
ATOM 3804 C CA . ILE B 1 191 ? 23.672 -24.266 -10.953 1 96.38 191 ILE B CA 1
ATOM 3805 C C . ILE B 1 191 ? 25.188 -24.375 -11.023 1 96.38 191 ILE B C 1
ATOM 3807 O O . ILE B 1 191 ? 25.766 -24.344 -12.109 1 96.38 191 ILE B O 1
ATOM 3811 N N . HIS B 1 192 ? 25.75 -24.547 -9.875 1 96 192 HIS B N 1
ATOM 3812 C CA . HIS B 1 192 ? 27.203 -24.609 -9.766 1 96 192 HIS B CA 1
ATOM 3813 C C . HIS B 1 192 ? 27.766 -25.844 -10.484 1 96 192 HIS B C 1
ATOM 3815 O O . HIS B 1 192 ? 28.859 -25.781 -11.055 1 96 192 HIS B O 1
ATOM 3821 N N . ARG B 1 193 ? 27.031 -26.875 -10.469 1 95.75 193 ARG B N 1
ATOM 3822 C CA . ARG B 1 193 ? 27.484 -28.156 -11 1 95.75 193 ARG B CA 1
ATOM 3823 C C . ARG B 1 193 ? 27.484 -28.156 -12.523 1 95.75 193 ARG B C 1
ATOM 3825 O O . ARG B 1 193 ? 28.234 -28.906 -13.156 1 95.75 193 ARG B O 1
ATOM 3832 N N . ASN B 1 194 ? 26.656 -27.391 -13.102 1 95.62 194 ASN B N 1
ATOM 3833 C CA . ASN B 1 194 ? 26.594 -27.281 -14.555 1 95.62 194 ASN B CA 1
ATOM 3834 C C . ASN B 1 194 ? 27.672 -26.359 -15.102 1 95.62 194 ASN B C 1
ATOM 3836 O O . ASN B 1 194 ? 27.672 -25.156 -14.797 1 95.62 194 ASN B O 1
ATOM 3840 N N . PRO B 1 195 ? 28.562 -26.859 -15.906 1 96.12 195 PRO B N 1
ATOM 3841 C CA . PRO B 1 195 ? 29.703 -26.047 -16.359 1 96.12 195 PRO B CA 1
ATOM 3842 C C . PRO B 1 195 ? 29.25 -24.797 -17.109 1 96.12 195 PRO B C 1
ATOM 3844 O O . PRO B 1 195 ? 29.875 -23.734 -16.953 1 96.12 195 PRO B O 1
ATOM 3847 N N . LEU B 1 196 ? 28.266 -24.938 -17.859 1 96.56 196 LEU B N 1
ATOM 3848 C CA . LEU B 1 196 ? 27.75 -23.797 -18.625 1 96.56 196 LEU B CA 1
ATOM 3849 C C . LEU B 1 196 ? 27.266 -22.703 -17.688 1 96.56 196 LEU B C 1
ATOM 3851 O O . LEU B 1 196 ? 27.625 -21.531 -17.844 1 96.56 196 LEU B O 1
ATOM 3855 N N . PHE B 1 197 ? 26.5 -23.031 -16.734 1 97.69 197 PHE B N 1
ATOM 3856 C CA . PHE B 1 197 ? 25.922 -22.078 -15.797 1 97.69 197 PHE B CA 1
ATOM 3857 C C . PHE B 1 197 ? 27 -21.531 -14.867 1 97.69 197 PHE B C 1
ATOM 3859 O O . PHE B 1 197 ? 26.969 -20.344 -14.5 1 97.69 197 PHE B O 1
ATOM 3866 N N . LYS B 1 198 ? 27.953 -22.344 -14.492 1 96.88 198 LYS B N 1
ATOM 3867 C CA . LYS B 1 198 ? 29.062 -21.891 -13.672 1 96.88 198 LYS B CA 1
ATOM 3868 C C . LYS B 1 198 ? 29.844 -20.781 -14.375 1 96.88 198 LYS B C 1
ATOM 3870 O O . LYS B 1 198 ? 30.125 -19.75 -13.766 1 96.88 198 LYS B O 1
ATOM 3875 N N . LYS B 1 199 ? 30.078 -20.984 -15.578 1 97.25 199 LYS B N 1
ATOM 3876 C CA . LYS B 1 199 ? 30.875 -20.047 -16.359 1 97.25 199 LYS B CA 1
ATOM 3877 C C . LYS B 1 199 ? 30.125 -18.734 -16.578 1 97.25 199 LYS B C 1
ATOM 3879 O O . LYS B 1 199 ? 30.672 -17.656 -16.359 1 97.25 199 LYS B O 1
ATOM 3884 N N . TRP B 1 200 ? 28.844 -18.797 -16.891 1 97.25 200 TRP B N 1
ATOM 3885 C CA . TRP B 1 200 ? 28.156 -17.625 -17.422 1 97.25 200 TRP B CA 1
ATOM 3886 C C . TRP B 1 200 ? 27.297 -16.969 -16.359 1 97.25 200 TRP B C 1
ATOM 3888 O O . TRP B 1 200 ? 26.875 -15.812 -16.516 1 97.25 200 TRP B O 1
ATOM 3898 N N . LEU B 1 201 ? 27.031 -17.672 -15.273 1 97.56 201 LEU B N 1
ATOM 3899 C CA . LEU B 1 201 ? 26.234 -17.094 -14.203 1 97.56 201 LEU B CA 1
ATOM 3900 C C . LEU B 1 201 ? 27.062 -16.891 -12.945 1 97.56 201 LEU B C 1
ATOM 3902 O O . LEU B 1 201 ? 27.25 -15.766 -12.492 1 97.56 201 LEU B O 1
ATOM 3906 N N . ILE B 1 202 ? 27.734 -17.906 -12.484 1 96.69 202 ILE B N 1
ATOM 3907 C CA . ILE B 1 202 ? 28.422 -17.891 -11.203 1 96.69 202 ILE B CA 1
ATOM 3908 C C . ILE B 1 202 ? 29.688 -17.031 -11.32 1 96.69 202 ILE B C 1
ATOM 3910 O O . ILE B 1 202 ? 29.938 -16.156 -10.477 1 96.69 202 ILE B O 1
ATOM 3914 N N . ASN B 1 203 ? 30.438 -17.188 -12.336 1 96.12 203 ASN B N 1
ATOM 3915 C CA . ASN B 1 203 ? 31.75 -16.531 -12.469 1 96.12 203 ASN B CA 1
ATOM 3916 C C . ASN B 1 203 ? 31.656 -15.25 -13.281 1 96.12 203 ASN B C 1
ATOM 3918 O O . ASN B 1 203 ? 32.656 -14.68 -13.68 1 96.12 203 ASN B O 1
ATOM 3922 N N . ASN B 1 204 ? 30.562 -14.82 -13.586 1 96.44 204 ASN B N 1
ATOM 3923 C CA . ASN B 1 204 ? 30.375 -13.625 -14.398 1 96.44 204 ASN B CA 1
ATOM 3924 C C . ASN B 1 204 ? 30.219 -12.383 -13.531 1 96.44 204 ASN B C 1
ATOM 3926 O O . ASN B 1 204 ? 29.344 -12.32 -12.664 1 96.44 204 ASN B O 1
ATOM 3930 N N . GLU B 1 205 ? 30.938 -11.344 -13.789 1 95 205 GLU B N 1
ATOM 3931 C CA . GLU B 1 205 ? 30.984 -10.133 -12.977 1 95 205 GLU B CA 1
ATOM 3932 C C . GLU B 1 205 ? 29.703 -9.328 -13.109 1 95 205 GLU B C 1
ATOM 3934 O O . GLU B 1 205 ? 29.375 -8.516 -12.242 1 95 205 GLU B O 1
ATOM 3939 N N . ASN B 1 206 ? 29 -9.562 -14.195 1 96.38 206 ASN B N 1
ATOM 3940 C CA . ASN B 1 206 ? 27.766 -8.82 -14.438 1 96.38 206 ASN B CA 1
ATOM 3941 C C . ASN B 1 206 ? 26.562 -9.516 -13.82 1 96.38 206 ASN B C 1
ATOM 3943 O O . ASN B 1 206 ? 25.422 -9.031 -13.938 1 96.38 206 ASN B O 1
ATOM 3947 N N . VAL B 1 207 ? 26.859 -10.625 -13.227 1 98.12 207 VAL B N 1
ATOM 3948 C CA . VAL B 1 207 ? 25.781 -11.406 -12.609 1 98.12 207 VAL B CA 1
ATOM 3949 C C . VAL B 1 207 ? 25.969 -11.438 -11.094 1 98.12 207 VAL B C 1
ATOM 3951 O O . VAL B 1 207 ? 27.047 -11.797 -10.602 1 98.12 207 VAL B O 1
ATOM 3954 N N . LYS B 1 208 ? 24.984 -10.977 -10.43 1 97.88 208 LYS B N 1
ATOM 3955 C CA . LYS B 1 208 ? 24.953 -11.07 -8.977 1 97.88 208 LYS B CA 1
ATOM 3956 C C . LYS B 1 208 ? 23.984 -12.156 -8.516 1 97.88 208 LYS B C 1
ATOM 3958 O O . LYS B 1 208 ? 22.781 -12.078 -8.789 1 97.88 208 LYS B O 1
ATOM 3963 N N . ILE B 1 209 ? 24.5 -13.148 -7.793 1 96.81 209 ILE B N 1
ATOM 3964 C CA . ILE B 1 209 ? 23.641 -14.234 -7.301 1 96.81 209 ILE B CA 1
ATOM 3965 C C . ILE B 1 209 ? 23.516 -14.141 -5.781 1 96.81 209 ILE B C 1
ATOM 3967 O O . ILE B 1 209 ? 24.531 -14.062 -5.07 1 96.81 209 ILE B O 1
ATOM 3971 N N . ILE B 1 210 ? 22.328 -14.062 -5.344 1 95.75 210 ILE B N 1
ATOM 3972 C CA . ILE B 1 210 ? 22.016 -14.039 -3.918 1 95.75 210 ILE B CA 1
ATOM 3973 C C . ILE B 1 210 ? 21.359 -15.352 -3.514 1 95.75 210 ILE B C 1
ATOM 3975 O O . ILE B 1 210 ? 20.359 -15.758 -4.109 1 95.75 210 ILE B O 1
ATOM 3979 N N . CYS B 1 211 ? 21.906 -16 -2.545 1 94.88 211 CYS B N 1
ATOM 3980 C CA . CYS B 1 211 ? 21.375 -17.281 -2.08 1 94.88 211 CYS B CA 1
ATOM 3981 C C . CYS B 1 211 ? 20.734 -17.125 -0.707 1 94.88 211 CYS B C 1
ATOM 3983 O O . CYS B 1 211 ? 21.359 -16.656 0.236 1 94.88 211 CYS B O 1
ATOM 3985 N N . ILE B 1 212 ? 19.516 -17.516 -0.637 1 91.81 212 ILE B N 1
ATOM 3986 C CA . ILE B 1 212 ? 18.828 -17.453 0.655 1 91.81 212 ILE B CA 1
ATOM 3987 C C . ILE B 1 212 ? 18.625 -18.859 1.205 1 91.81 212 ILE B C 1
ATOM 3989 O O . ILE B 1 212 ? 18.703 -19.844 0.464 1 91.81 212 ILE B O 1
ATOM 3993 N N . LYS B 1 213 ? 18.312 -18.922 2.51 1 88 213 LYS B N 1
ATOM 3994 C CA . LYS B 1 213 ? 18.234 -20.219 3.182 1 88 213 LYS B CA 1
ATOM 3995 C C . LYS B 1 213 ? 16.875 -20.891 2.912 1 88 213 LYS B C 1
ATOM 3997 O O . LYS B 1 213 ? 16.828 -22.078 2.598 1 88 213 LYS B O 1
ATOM 4002 N N . ASN B 1 214 ? 15.836 -20.125 2.945 1 86.25 214 ASN B N 1
ATOM 4003 C CA . ASN B 1 214 ? 14.492 -20.688 2.832 1 86.25 214 ASN B CA 1
ATOM 4004 C C . ASN B 1 214 ? 14.062 -20.828 1.374 1 86.25 214 ASN B C 1
ATOM 4006 O O . ASN B 1 214 ? 14.477 -20.031 0.522 1 86.25 214 ASN B O 1
ATOM 4010 N N . PRO B 1 215 ? 13.281 -21.812 1.146 1 88.56 215 PRO B N 1
ATOM 4011 C CA . PRO B 1 215 ? 12.789 -21.984 -0.222 1 88.56 215 PRO B CA 1
ATOM 4012 C C . PRO B 1 215 ? 11.945 -20.812 -0.7 1 88.56 215 PRO B C 1
ATOM 4014 O O . PRO B 1 215 ? 11.219 -20.203 0.09 1 88.56 215 PRO B O 1
ATOM 4017 N N . LEU B 1 216 ? 12.18 -20.562 -1.98 1 92.12 216 LEU B N 1
ATOM 4018 C CA . LEU B 1 216 ? 11.375 -19.547 -2.646 1 92.12 216 LEU B CA 1
ATOM 4019 C C . LEU B 1 216 ? 10.133 -20.172 -3.281 1 92.12 216 LEU B C 1
ATOM 4021 O O . LEU B 1 216 ? 10.156 -21.328 -3.697 1 92.12 216 LEU B O 1
ATOM 4025 N N . LYS B 1 217 ? 9.078 -19.359 -3.369 1 92.31 217 LYS B N 1
ATOM 4026 C CA . LYS B 1 217 ? 7.852 -19.906 -3.945 1 92.31 217 LYS B CA 1
ATOM 4027 C C . LYS B 1 217 ? 7.297 -18.984 -5.031 1 92.31 217 LYS B C 1
ATOM 4029 O O . LYS B 1 217 ? 6.141 -19.125 -5.434 1 92.31 217 LYS B O 1
ATOM 4034 N N . THR B 1 218 ? 8.07 -18.031 -5.41 1 96.38 218 THR B N 1
ATOM 4035 C CA . THR B 1 218 ? 7.684 -17.156 -6.504 1 96.38 218 THR B CA 1
ATOM 4036 C C . THR B 1 218 ? 8.781 -17.078 -7.559 1 96.38 218 THR B C 1
ATOM 4038 O O . THR B 1 218 ? 9.961 -16.938 -7.227 1 96.38 218 THR B O 1
ATOM 4041 N N . PHE B 1 219 ? 8.398 -17.312 -8.789 1 97.81 219 PHE B N 1
ATOM 4042 C CA . PHE B 1 219 ? 9.273 -17.047 -9.922 1 97.81 219 PHE B CA 1
ATOM 4043 C C . PHE B 1 219 ? 8.961 -15.688 -10.547 1 97.81 219 PHE B C 1
ATOM 4045 O O . PHE B 1 219 ? 8.102 -15.586 -11.422 1 97.81 219 PHE B O 1
ATOM 4052 N N . LEU B 1 220 ? 9.648 -14.695 -10.023 1 98.38 220 LEU B N 1
ATOM 4053 C CA . LEU B 1 220 ? 9.469 -13.312 -10.453 1 98.38 220 LEU B CA 1
ATOM 4054 C C . LEU B 1 220 ? 10.586 -12.883 -11.398 1 98.38 220 LEU B C 1
ATOM 4056 O O . LEU B 1 220 ? 11.758 -13.188 -11.156 1 98.38 220 LEU B O 1
ATOM 4060 N N . THR B 1 221 ? 10.219 -12.289 -12.469 1 98.62 221 THR B N 1
ATOM 4061 C CA . THR B 1 221 ? 11.188 -11.68 -13.375 1 98.62 221 THR B CA 1
ATOM 4062 C C . THR B 1 221 ? 10.852 -10.211 -13.617 1 98.62 221 THR B C 1
ATOM 4064 O O . THR B 1 221 ? 9.742 -9.891 -14.055 1 98.62 221 THR B O 1
ATOM 4067 N N . LEU B 1 222 ? 11.789 -9.414 -13.273 1 98.44 222 LEU B N 1
ATOM 4068 C CA . LEU B 1 222 ? 11.688 -7.984 -13.562 1 98.44 222 LEU B CA 1
ATOM 4069 C C . LEU B 1 222 ? 12.656 -7.586 -14.672 1 98.44 222 LEU B C 1
ATOM 4071 O O . LEU B 1 222 ? 13.867 -7.793 -14.562 1 98.44 222 LEU B O 1
ATOM 4075 N N . GLY B 1 223 ? 12.094 -7.129 -15.727 1 97.75 223 GLY B N 1
ATOM 4076 C CA . GLY B 1 223 ? 12.891 -6.508 -16.781 1 97.75 223 GLY B CA 1
ATOM 4077 C C . GLY B 1 223 ? 12.758 -4.996 -16.812 1 97.75 223 GLY B C 1
ATOM 4078 O O . GLY B 1 223 ? 12.195 -4.398 -15.891 1 97.75 223 GLY B O 1
ATOM 4079 N N . ASP B 1 224 ? 13.258 -4.41 -17.844 1 95.38 224 ASP B N 1
ATOM 4080 C CA . ASP B 1 224 ? 13.219 -2.959 -18 1 95.38 224 ASP B CA 1
ATOM 4081 C C . ASP B 1 224 ? 11.789 -2.463 -18.172 1 95.38 224 ASP B C 1
ATOM 4083 O O . ASP B 1 224 ? 11.445 -1.368 -17.719 1 95.38 224 ASP B O 1
ATOM 4087 N N . GLU B 1 225 ? 10.992 -3.316 -18.734 1 96.69 225 GLU B N 1
ATOM 4088 C CA . GLU B 1 225 ? 9.68 -2.799 -19.125 1 96.69 225 GLU B CA 1
ATOM 4089 C C . GLU B 1 225 ? 8.578 -3.803 -18.797 1 96.69 225 GLU B C 1
ATOM 4091 O O . GLU B 1 225 ? 7.5 -3.76 -19.391 1 96.69 225 GLU B O 1
ATOM 4096 N N . PHE B 1 226 ? 8.945 -4.715 -17.906 1 98.19 226 PHE B N 1
ATOM 4097 C CA . PHE B 1 226 ? 7.891 -5.68 -17.609 1 98.19 226 PHE B CA 1
ATOM 4098 C C . PHE B 1 226 ? 8.148 -6.379 -16.281 1 98.19 226 PHE B C 1
ATOM 4100 O O . PHE B 1 226 ? 9.273 -6.359 -15.773 1 98.19 226 PHE B O 1
ATOM 4107 N N . MET B 1 227 ? 7.121 -6.918 -15.781 1 98.25 227 MET B N 1
ATOM 4108 C CA . MET B 1 227 ? 7.207 -7.914 -14.719 1 98.25 227 MET B CA 1
ATOM 4109 C C . MET B 1 227 ? 6.457 -9.188 -15.094 1 98.25 227 MET B C 1
ATOM 4111 O O . MET B 1 227 ? 5.406 -9.125 -15.742 1 98.25 227 MET B O 1
ATOM 4115 N N . SER B 1 228 ? 6.992 -10.32 -14.758 1 98.69 228 SER B N 1
ATOM 4116 C CA . SER B 1 228 ? 6.285 -11.586 -14.914 1 98.69 228 SER B CA 1
ATOM 4117 C C . SER B 1 228 ? 6.348 -12.414 -13.633 1 98.69 228 SER B C 1
ATOM 4119 O O . SER B 1 228 ? 7.32 -12.336 -12.883 1 98.69 228 SER B O 1
ATOM 4121 N N . LEU B 1 229 ? 5.289 -13.156 -13.422 1 98.5 229 LEU B N 1
ATOM 4122 C CA . LEU B 1 229 ? 5.168 -13.922 -12.188 1 98.5 229 LEU B CA 1
ATOM 4123 C C . LEU B 1 229 ? 4.574 -15.297 -12.453 1 98.5 229 LEU B C 1
ATOM 4125 O O . LEU B 1 229 ? 3.568 -15.414 -13.156 1 98.5 229 LEU B O 1
ATOM 4129 N N . THR B 1 230 ? 5.242 -16.281 -12.008 1 98.06 230 THR B N 1
ATOM 4130 C CA . THR B 1 230 ? 4.688 -17.625 -11.922 1 98.06 230 THR B CA 1
ATOM 4131 C C . THR B 1 230 ? 4.723 -18.141 -10.484 1 98.06 230 THR B C 1
ATOM 4133 O O . THR B 1 230 ? 5.562 -17.703 -9.688 1 98.06 230 THR B O 1
ATOM 4136 N N . LEU B 1 231 ? 3.729 -18.969 -10.188 1 97.81 231 LEU B N 1
ATOM 4137 C CA . LEU B 1 231 ? 3.541 -19.391 -8.805 1 97.81 231 LEU B CA 1
ATOM 4138 C C . LEU B 1 231 ? 3.418 -20.906 -8.719 1 97.81 231 LEU B C 1
ATOM 4140 O O . LEU B 1 231 ? 3.533 -21.609 -9.727 1 97.81 231 LEU B O 1
ATOM 4144 N N . PHE B 1 232 ? 3.348 -21.359 -7.496 1 97.62 232 PHE B N 1
ATOM 4145 C CA . PHE B 1 232 ? 3.102 -22.766 -7.215 1 97.62 232 PHE B CA 1
ATOM 4146 C C . PHE B 1 232 ? 1.615 -23.031 -7.004 1 97.62 232 PHE B C 1
ATOM 4148 O O . PHE B 1 232 ? 0.896 -22.172 -6.488 1 97.62 232 PHE B O 1
ATOM 4155 N N . PHE B 1 233 ? 1.24 -24.234 -7.438 1 96.06 233 PHE B N 1
ATOM 4156 C CA . PHE B 1 233 ? -0.104 -24.672 -7.086 1 96.06 233 PHE B CA 1
ATOM 4157 C C . PHE B 1 233 ? -0.228 -24.891 -5.582 1 96.06 233 PHE B C 1
ATOM 4159 O O . PHE B 1 233 ? 0.779 -24.969 -4.875 1 96.06 233 PHE B O 1
ATOM 4166 N N . LYS B 1 234 ? -1.466 -25 -5.145 1 90.44 234 LYS B N 1
ATOM 4167 C CA . LYS B 1 234 ? -1.742 -25.188 -3.723 1 90.44 234 LYS B CA 1
ATOM 4168 C C . LYS B 1 234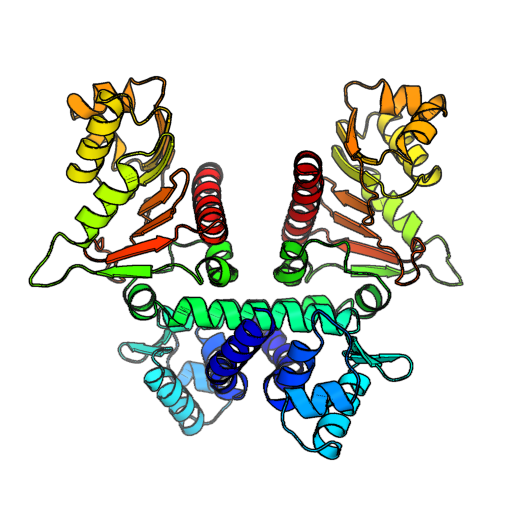 ? -1.196 -26.531 -3.234 1 90.44 234 LYS B C 1
ATOM 4170 O O . LYS B 1 234 ? -0.887 -26.688 -2.051 1 90.44 234 LYS B O 1
ATOM 4175 N N . ASP B 1 235 ? -0.987 -27.406 -4.102 1 91.5 235 ASP B N 1
ATOM 4176 C CA . ASP B 1 235 ? -0.491 -28.719 -3.723 1 91.5 235 ASP B CA 1
ATOM 4177 C C . ASP B 1 235 ? 1.034 -28.734 -3.658 1 91.5 235 ASP B C 1
ATOM 4179 O O . ASP B 1 235 ? 1.639 -29.781 -3.365 1 91.5 235 ASP B O 1
ATOM 4183 N N . GLY B 1 236 ? 1.652 -27.641 -4.051 1 92.56 236 GLY B N 1
ATOM 4184 C CA . GLY B 1 236 ? 3.088 -27.5 -3.855 1 92.56 236 GLY B CA 1
ATOM 4185 C C . GLY B 1 236 ? 3.877 -27.625 -5.145 1 92.56 236 GLY B C 1
ATOM 4186 O O . GLY B 1 236 ? 5.066 -27.297 -5.184 1 92.56 236 GLY B O 1
ATOM 4187 N N . HIS B 1 237 ? 3.209 -28.047 -6.184 1 95.62 237 HIS B N 1
ATOM 4188 C CA . HIS B 1 237 ? 3.91 -28.172 -7.457 1 95.62 237 HIS B CA 1
ATOM 4189 C C . HIS B 1 237 ? 4.027 -26.812 -8.156 1 95.62 237 HIS B C 1
ATOM 4191 O O . HIS B 1 237 ? 3.102 -26 -8.109 1 95.62 237 HIS B O 1
ATOM 4197 N N . TYR B 1 238 ? 5.121 -26.688 -8.812 1 96.19 238 TYR B N 1
ATOM 4198 C CA . TYR B 1 238 ? 5.348 -25.469 -9.578 1 96.19 238 TYR B CA 1
ATOM 4199 C C . TYR B 1 238 ? 4.457 -25.438 -10.812 1 96.19 238 TYR B C 1
ATOM 4201 O O . TYR B 1 238 ? 4.301 -26.438 -11.508 1 96.19 238 TYR B O 1
ATOM 4209 N N . ASP B 1 239 ? 3.82 -24.281 -11.094 1 96.56 239 ASP B N 1
ATOM 4210 C CA . ASP B 1 239 ? 2.963 -24.141 -12.266 1 96.56 239 ASP B CA 1
ATOM 4211 C C . ASP B 1 239 ? 3.732 -23.531 -13.438 1 96.56 239 ASP B C 1
ATOM 4213 O O . ASP B 1 239 ? 3.98 -22.328 -13.461 1 96.56 239 ASP B O 1
ATOM 4217 N N . ASP B 1 240 ? 4.004 -24.312 -14.445 1 94.88 240 ASP B N 1
ATOM 4218 C CA . ASP B 1 240 ? 4.688 -23.812 -15.625 1 94.88 240 ASP B CA 1
ATOM 4219 C C . ASP B 1 240 ? 3.703 -23.547 -16.766 1 94.88 240 ASP B C 1
ATOM 4221 O O . ASP B 1 240 ? 4.109 -23.25 -17.891 1 94.88 240 ASP B O 1
ATOM 4225 N N . SER B 1 241 ? 2.447 -23.641 -16.422 1 96.62 241 SER B N 1
ATOM 4226 C CA . SER B 1 241 ? 1.442 -23.531 -17.469 1 96.62 241 SER B CA 1
ATOM 4227 C C . SER B 1 241 ? 0.867 -22.125 -17.531 1 96.62 241 SER B C 1
ATOM 4229 O O . SER B 1 241 ? 0.215 -21.75 -18.516 1 96.62 241 SER B O 1
ATOM 4231 N N . GLN B 1 242 ? 1.015 -21.375 -16.5 1 97.69 242 GLN B N 1
ATOM 4232 C CA . GLN B 1 242 ? 0.472 -20.016 -16.469 1 97.69 242 GLN B CA 1
ATOM 4233 C C . GLN B 1 242 ? 1.546 -19 -16.094 1 97.69 242 GLN B C 1
ATOM 4235 O O . GLN B 1 242 ? 2.393 -19.281 -15.242 1 97.69 242 GLN B O 1
ATOM 4240 N N . ILE B 1 243 ? 1.499 -17.891 -16.75 1 98.38 243 ILE B N 1
ATOM 4241 C CA . ILE B 1 243 ? 2.408 -16.797 -16.438 1 98.38 243 ILE B CA 1
ATOM 4242 C C . ILE B 1 243 ? 1.634 -15.477 -16.391 1 98.38 243 ILE B C 1
ATOM 4244 O O . ILE B 1 243 ? 0.842 -15.188 -17.281 1 98.38 243 ILE B O 1
ATOM 4248 N N . LEU B 1 244 ? 1.725 -14.734 -15.242 1 98.69 244 LEU B N 1
ATOM 4249 C CA . LEU B 1 244 ? 1.144 -13.406 -15.117 1 98.69 244 LEU B CA 1
ATOM 4250 C C . LEU B 1 244 ? 2.125 -12.336 -15.594 1 98.69 244 LEU B C 1
ATOM 4252 O O . LEU B 1 244 ? 3.271 -12.297 -15.141 1 98.69 244 LEU B O 1
ATOM 4256 N N . ILE B 1 245 ? 1.698 -11.477 -16.531 1 98.81 245 ILE B N 1
ATOM 4257 C CA . ILE B 1 245 ? 2.59 -10.492 -17.125 1 98.81 245 ILE B CA 1
ATOM 4258 C C . ILE B 1 245 ? 1.977 -9.094 -17 1 98.81 245 ILE B C 1
ATOM 4260 O O . ILE B 1 245 ? 0.775 -8.922 -17.219 1 98.81 245 ILE B O 1
ATOM 4264 N N . ASP B 1 246 ? 2.734 -8.164 -16.594 1 98.62 246 ASP B N 1
ATOM 4265 C CA . ASP B 1 246 ? 2.359 -6.754 -16.562 1 98.62 246 ASP B CA 1
ATOM 4266 C C . ASP B 1 246 ? 3.475 -5.879 -17.125 1 98.62 246 ASP B C 1
ATOM 4268 O O . ASP B 1 246 ? 4.621 -5.965 -16.688 1 98.62 246 ASP B O 1
ATOM 4272 N N . LYS B 1 247 ? 3.178 -4.98 -18.078 1 98.06 247 LYS B N 1
ATOM 4273 C CA . LYS B 1 247 ? 4.191 -4.176 -18.75 1 98.06 247 LYS B CA 1
ATOM 4274 C C . LYS B 1 247 ? 4.055 -2.701 -18.375 1 98.06 247 LYS B C 1
ATOM 4276 O O . LYS B 1 247 ? 4.613 -1.833 -19.047 1 98.06 247 LYS B O 1
ATOM 4281 N N . THR B 1 248 ? 3.275 -2.443 -17.375 1 97.56 248 THR B N 1
ATOM 4282 C CA . THR B 1 248 ? 3.055 -1.062 -16.969 1 97.56 248 THR B CA 1
ATOM 4283 C C . THR B 1 248 ? 4 -0.677 -15.828 1 97.56 248 THR B C 1
ATOM 4285 O O . THR B 1 248 ? 4.625 -1.544 -15.219 1 97.56 248 THR B O 1
ATOM 4288 N N . HIS B 1 249 ? 4.062 0.623 -15.586 1 96.5 249 HIS B N 1
ATOM 4289 C CA . HIS B 1 249 ? 4.855 1.133 -14.477 1 96.5 249 HIS B CA 1
ATOM 4290 C C . HIS B 1 249 ? 4.344 0.599 -13.141 1 96.5 249 HIS B C 1
ATOM 4292 O O . HIS B 1 249 ? 5.133 0.291 -12.25 1 96.5 249 HIS B O 1
ATOM 4298 N N . GLU B 1 250 ? 3.051 0.441 -13.016 1 96 250 GLU B N 1
ATOM 4299 C CA . GLU B 1 250 ? 2.439 -0.083 -11.797 1 96 250 GLU B CA 1
ATOM 4300 C C . GLU B 1 250 ? 2.836 -1.538 -11.562 1 96 250 GLU B C 1
ATOM 4302 O O . GLU B 1 250 ? 3.162 -1.926 -10.438 1 96 250 GLU B O 1
ATOM 4307 N N . GLY B 1 251 ? 2.805 -2.262 -12.648 1 97.81 251 GLY B N 1
ATOM 4308 C CA . GLY B 1 251 ? 3.244 -3.645 -12.539 1 97.81 251 GLY B CA 1
ATOM 4309 C C . GLY B 1 251 ? 4.691 -3.777 -12.102 1 97.81 251 GLY B C 1
ATOM 4310 O O . GLY B 1 251 ? 5.012 -4.609 -11.25 1 97.81 251 GLY B O 1
ATOM 4311 N N . LEU B 1 252 ? 5.527 -2.961 -12.656 1 98 252 LEU B N 1
ATOM 4312 C CA . LEU B 1 252 ? 6.941 -2.967 -12.297 1 98 252 LEU B CA 1
ATOM 4313 C C . LEU B 1 252 ? 7.133 -2.592 -10.828 1 98 252 LEU B C 1
ATOM 4315 O O . LEU B 1 252 ? 7.965 -3.182 -10.141 1 98 252 LEU B O 1
ATOM 4319 N N . LYS B 1 253 ? 6.34 -1.663 -10.422 1 95.94 253 LYS B N 1
ATOM 4320 C CA . LYS B 1 253 ? 6.398 -1.253 -9.023 1 95.94 253 LYS B CA 1
ATOM 4321 C C . LYS B 1 253 ? 6.02 -2.404 -8.094 1 95.94 253 LYS B C 1
ATOM 4323 O O . LYS B 1 253 ? 6.676 -2.629 -7.078 1 95.94 253 LYS B O 1
ATOM 4328 N N . TRP B 1 254 ? 5.016 -3.113 -8.445 1 97.5 254 TRP B N 1
ATOM 4329 C CA . TRP B 1 254 ? 4.578 -4.258 -7.656 1 97.5 254 TRP B CA 1
ATOM 4330 C C . TRP B 1 254 ? 5.664 -5.332 -7.609 1 97.5 254 TRP B C 1
ATOM 4332 O O . TRP B 1 254 ? 5.965 -5.867 -6.539 1 97.5 254 TRP B O 1
ATOM 4342 N N . GLY B 1 255 ? 6.188 -5.633 -8.75 1 98.19 255 GLY B N 1
ATOM 4343 C CA . GLY B 1 255 ? 7.262 -6.613 -8.82 1 98.19 255 GLY B CA 1
ATOM 4344 C C . GLY B 1 255 ? 8.484 -6.211 -8.023 1 98.19 255 GLY B C 1
ATOM 4345 O O . GLY B 1 255 ? 9.094 -7.047 -7.352 1 98.19 255 GLY B O 1
ATOM 4346 N N . ALA B 1 256 ? 8.852 -4.949 -8.141 1 97 256 ALA B N 1
ATOM 4347 C CA . ALA B 1 256 ? 10 -4.441 -7.395 1 97 256 ALA B CA 1
ATOM 4348 C C . ALA B 1 256 ? 9.789 -4.598 -5.891 1 97 256 ALA B C 1
ATOM 4350 O O . ALA B 1 256 ? 10.727 -4.949 -5.16 1 97 256 ALA B O 1
ATOM 4351 N N . LEU B 1 257 ? 8.594 -4.328 -5.504 1 94.62 257 LEU B N 1
ATOM 4352 C CA . LEU B 1 257 ? 8.266 -4.508 -4.098 1 94.62 257 LEU B CA 1
ATOM 4353 C C . LEU B 1 257 ? 8.469 -5.957 -3.67 1 94.62 257 LEU B C 1
ATOM 4355 O O . LEU B 1 257 ? 9.086 -6.223 -2.635 1 94.62 257 LEU B O 1
ATOM 4359 N N . LEU B 1 258 ? 7.988 -6.867 -4.438 1 96.5 258 LEU B N 1
ATOM 4360 C CA . LEU B 1 258 ? 8.125 -8.289 -4.145 1 96.5 258 LEU B CA 1
ATOM 4361 C C . LEU B 1 258 ? 9.594 -8.703 -4.125 1 96.5 258 LEU B C 1
ATOM 4363 O O . LEU B 1 258 ? 10.039 -9.391 -3.203 1 96.5 258 LEU B O 1
ATOM 4367 N N . TYR B 1 259 ? 10.328 -8.227 -5.066 1 96.81 259 TYR B N 1
ATOM 4368 C CA . TYR B 1 259 ? 11.742 -8.562 -5.176 1 96.81 259 TYR B CA 1
ATOM 4369 C C . TYR B 1 259 ? 12.516 -8.078 -3.957 1 96.81 259 TYR B C 1
ATOM 4371 O O . TYR B 1 259 ? 13.289 -8.828 -3.363 1 96.81 259 TYR B O 1
ATOM 4379 N N . ASN B 1 260 ? 12.266 -6.828 -3.604 1 93.12 260 ASN B N 1
ATOM 4380 C CA . ASN B 1 260 ? 12.984 -6.223 -2.492 1 93.12 260 ASN B CA 1
ATOM 4381 C C . ASN B 1 260 ? 12.656 -6.91 -1.169 1 93.12 260 ASN B C 1
ATOM 4383 O O . ASN B 1 260 ? 13.539 -7.082 -0.321 1 93.12 260 ASN B O 1
ATOM 4387 N N . GLN B 1 261 ? 11.484 -7.246 -0.993 1 91.19 261 GLN B N 1
ATOM 4388 C CA . GLN B 1 261 ? 11.102 -7.965 0.218 1 91.19 261 GLN B CA 1
ATOM 4389 C C . GLN B 1 261 ? 11.766 -9.336 0.284 1 91.19 261 GLN B C 1
ATOM 4391 O O . GLN B 1 261 ? 12.156 -9.789 1.362 1 91.19 261 GLN B O 1
ATOM 4396 N N . THR B 1 262 ? 11.828 -9.969 -0.873 1 92.06 262 THR B N 1
ATOM 4397 C CA . THR B 1 262 ? 12.492 -11.273 -0.936 1 92.06 262 THR B CA 1
ATOM 4398 C C . THR B 1 262 ? 13.969 -11.141 -0.595 1 92.06 262 THR B C 1
ATOM 4400 O O . THR B 1 262 ? 14.531 -11.992 0.103 1 92.06 262 THR B O 1
ATOM 4403 N N . LYS B 1 263 ? 14.492 -10.047 -1.039 1 89.56 263 LYS B N 1
ATOM 4404 C CA . LYS B 1 263 ? 15.906 -9.781 -0.803 1 89.56 263 LYS B CA 1
ATOM 4405 C C . LYS B 1 263 ? 16.172 -9.492 0.673 1 89.56 263 LYS B C 1
ATOM 4407 O O . LYS B 1 263 ? 17.188 -9.938 1.224 1 89.56 263 LYS B O 1
ATOM 4412 N N . GLU B 1 264 ? 15.242 -8.742 1.364 1 80.12 264 GLU B N 1
ATOM 4413 C CA . GLU B 1 264 ? 15.406 -8.383 2.77 1 80.12 264 GLU B CA 1
ATOM 4414 C C . GLU B 1 264 ? 15.172 -9.586 3.678 1 80.12 264 GLU B C 1
ATOM 4416 O O . GLU B 1 264 ? 15.734 -9.664 4.773 1 80.12 264 GLU B O 1
ATOM 4421 N N . TRP B 1 265 ? 14.141 -10.398 3.463 1 66.06 265 TRP B N 1
ATOM 4422 C CA . TRP B 1 265 ? 13.867 -11.578 4.273 1 66.06 265 TRP B CA 1
ATOM 4423 C C . TRP B 1 265 ? 15.125 -12.43 4.434 1 66.06 265 TRP B C 1
ATOM 4425 O O . TRP B 1 265 ? 15.266 -13.164 5.422 1 66.06 265 TRP B O 1
ATOM 4435 N N . ARG B 1 266 ? 16.094 -12.359 3.65 1 56 266 ARG B N 1
ATOM 4436 C CA . ARG B 1 266 ? 17.359 -13.055 3.785 1 56 266 ARG B CA 1
ATOM 4437 C C . ARG B 1 266 ? 17.938 -12.898 5.191 1 56 266 ARG B C 1
ATOM 4439 O O . ARG B 1 266 ? 18.516 -13.828 5.738 1 56 266 ARG B O 1
ATOM 4446 N N . TRP B 1 267 ? 17.859 -11.594 5.727 1 46.81 267 TRP B N 1
ATOM 4447 C CA . TRP B 1 267 ? 18.672 -11.25 6.883 1 46.81 267 TRP B CA 1
ATOM 4448 C C . TRP B 1 267 ? 18 -11.688 8.18 1 46.81 267 TRP B C 1
ATOM 4450 O O . TRP B 1 267 ? 18.641 -11.711 9.234 1 46.81 267 TRP B O 1
ATOM 4460 N N . ASN B 1 268 ? 16.75 -11.727 8.219 1 41.44 268 ASN B N 1
ATOM 4461 C CA . ASN B 1 268 ? 16.203 -11.992 9.555 1 41.44 268 ASN B CA 1
ATOM 4462 C C . ASN B 1 268 ? 16.172 -13.492 9.852 1 41.44 268 ASN B C 1
ATOM 4464 O O . ASN B 1 268 ? 15.656 -13.906 10.891 1 41.44 268 ASN B O 1
ATOM 4468 N N . GLN B 1 269 ? 16.078 -14.344 8.977 1 37.12 269 GLN B N 1
ATOM 4469 C CA . GLN B 1 269 ? 16.266 -15.672 9.547 1 37.12 269 GLN B CA 1
ATOM 4470 C C . GLN B 1 269 ? 17.75 -15.953 9.805 1 37.12 269 GLN B C 1
ATOM 4472 O O . GLN B 1 269 ? 18.594 -15.555 9.016 1 37.12 269 GLN B O 1
#

Radius of gyration: 26.08 Å; Cα contacts (8 Å, |Δi|>4): 884; chains: 2; bounding box: 66×65×57 Å

pLDDT: mean 91.65, std 11.18, range [33.12, 98.81]

Foldseek 3Di:
DVVVVVVVVVVVVVVVCVQVVDPLLLVLLVVQQPHKAFLVRCCVVVVDDSVSNVVSQVVCVVVQQWDDDPGIIHGDPVVNVSNVVVVQVVLLVLLCVQPVVQVVFFDCVLFDPVLNSRSSLNNQKDKDFADPVGQCRLVVVVLVVCQQFQEKEWEDQDQDPVVLVSVLVCVVVNRHQAYEYEFEDVRVVVLCPDPSSCVRAVPDPRHHYHYAHDGHFWTWMATPFKIKIWGHGPVGHTDSGMMMMDRDPSRNVSSVVRSVVVVVVRPPD/DVVVVVVVVVVVVVVVCVQVVDPLLLLLLVVQQPHKAFLVRCCVVVVDDSVSNVVSQVVCVVVQQWDDDPRIIHGDPVVNVSNVVVVQVVLLVLLCVQPVVQVVFFDCVLFDPVLNSRSSLNNQKDKDFADPVGQCRLVVVVLVVCQQFQEKEWEDQDQDPVVLVSVLVCVVVVRHQAYEYEFEDVRVVVLCVDPSSCVRAVPDPRHHYHYAHDGHFWTWMATPFKIKIWGHGPVGHTDSGMMMMDRDPSRNVSSVVRSVVVVVVRPPD

Sequence (538 aa):
MATKIKNDLKEEYQGIKYILTSTMRTKLLLSIYNESKNLDDLRIELEKPSATILHGLKELENLNFVKKVQKYYQLTSNGYLLTTNMIKLIDNWYATNKNEDFWNSHDLTAIPQENLKNIYLLKNAECISSTTSNLSKAYNSYTKLIENVEELKITLPIFSENHLRQIVQLIQEKTLHKLELITHQDILPLIHRNPLFKKWLINNENVKIICIKNPLKTFLTLGDEFMSLTLFFKDGHYDDSQILIDKTHEGLKWGALLYNQTKEWRWNQMATKIKNDLKEEYQGIKYILTSTMRTKLLLSIYNESKNLDDLRIELEKPSATILHGLKELENLNFVKKVQKYYQLTSNGYLLTTNMIKLIDNWYATNKNEDFWNSHDLTAIPQENLKNIYLLKNAECISSTTSNLSKAYNSYTKLIENVEELKITLPIFSENHLRQIVQLIQEKTLHKLELITHQDILPLIHRNPLFKKWLINNENVKIICIKNPLKTFLTLGDEFMSLTLFFKDGHYDDSQILIDKTHEGLKWGALLYNQTKEWRWNQ